Protein AF-A0A945EUI8-F1 (afdb_monomer_lite)

Radius of gyration: 35.16 Å; chains: 1; bounding box: 95×72×110 Å

Structure (mmCIF, N/CA/C/O backbone):
data_AF-A0A945EUI8-F1
#
_entry.id   AF-A0A945EUI8-F1
#
loop_
_atom_site.group_PDB
_atom_site.id
_atom_site.type_symbol
_atom_site.label_atom_id
_atom_site.label_alt_id
_atom_site.label_comp_id
_atom_site.label_asym_id
_atom_site.label_entity_id
_atom_site.label_seq_id
_atom_site.pdbx_PDB_ins_code
_atom_site.Cartn_x
_atom_site.Cartn_y
_atom_site.Cartn_z
_atom_site.occupancy
_atom_site.B_iso_or_equiv
_atom_site.auth_seq_id
_atom_site.auth_comp_id
_atom_site.auth_asym_id
_atom_site.auth_atom_id
_atom_site.pdbx_PDB_model_num
ATOM 1 N N . MET A 1 1 ? -22.219 0.326 76.943 1.00 34.00 1 MET A N 1
ATOM 2 C CA . MET A 1 1 ? -20.924 -0.047 76.319 1.00 34.00 1 MET A CA 1
ATOM 3 C C . MET A 1 1 ? -21.036 -0.666 74.913 1.00 34.00 1 MET A C 1
ATOM 5 O O . MET A 1 1 ? -19.997 -0.914 74.323 1.00 34.00 1 MET A O 1
ATOM 9 N N . ARG A 1 2 ? -22.231 -0.868 74.324 1.00 30.83 2 ARG A N 1
ATOM 10 C CA . ARG A 1 2 ? -22.390 -1.522 73.002 1.00 30.83 2 ARG A CA 1
ATOM 11 C C . ARG A 1 2 ? -22.345 -0.590 71.774 1.00 30.83 2 ARG A C 1
ATOM 13 O O . ARG A 1 2 ? -22.070 -1.059 70.684 1.00 30.83 2 ARG A O 1
ATOM 20 N N . THR A 1 3 ? -22.516 0.722 71.931 1.00 33.75 3 THR A N 1
ATOM 21 C CA . THR A 1 3 ? -22.527 1.698 70.815 1.00 33.75 3 THR A CA 1
ATOM 22 C C . THR A 1 3 ? -21.167 2.316 70.475 1.00 33.75 3 THR A C 1
ATOM 24 O O . THR A 1 3 ? -21.052 3.020 69.479 1.00 33.75 3 THR A O 1
ATOM 27 N N . LYS A 1 4 ? -20.113 2.053 71.262 1.00 30.91 4 LYS A N 1
ATOM 28 C CA . LYS A 1 4 ? -18.769 2.615 71.017 1.00 30.91 4 LYS A CA 1
ATOM 29 C C . LYS A 1 4 ? -17.840 1.702 70.206 1.00 30.91 4 LYS A C 1
ATOM 31 O O . LYS A 1 4 ? -16.826 2.180 69.717 1.00 30.91 4 LYS A O 1
ATOM 36 N N . PHE A 1 5 ? -18.188 0.425 70.023 1.00 32.78 5 PHE A N 1
ATOM 37 C CA . PHE A 1 5 ? -17.337 -0.537 69.308 1.00 32.78 5 PHE A CA 1
ATOM 38 C C . PHE A 1 5 ? -17.591 -0.561 67.789 1.00 32.78 5 PHE A C 1
ATOM 40 O O . PHE A 1 5 ? -16.654 -0.734 67.018 1.00 32.78 5 PHE A O 1
ATOM 47 N N . SER A 1 6 ? -18.820 -0.284 67.336 1.00 33.16 6 SER A N 1
ATOM 48 C CA . SER A 1 6 ? -19.163 -0.268 65.901 1.00 33.16 6 SER A CA 1
ATOM 49 C C . SER A 1 6 ? -18.613 0.945 65.140 1.00 33.16 6 SER A C 1
ATOM 51 O O . SER A 1 6 ? -18.397 0.861 63.937 1.00 33.16 6 SER A O 1
ATOM 53 N N . ILE A 1 7 ? -18.326 2.053 65.831 1.00 34.97 7 ILE A N 1
ATOM 54 C CA . ILE A 1 7 ? -17.684 3.242 65.235 1.00 34.97 7 ILE A CA 1
ATOM 55 C C . ILE A 1 7 ? -16.155 3.070 65.169 1.00 34.97 7 ILE A C 1
ATOM 57 O O . ILE A 1 7 ? -15.494 3.669 64.326 1.00 34.97 7 ILE A O 1
ATOM 61 N N . PHE A 1 8 ? -15.584 2.194 66.002 1.00 32.06 8 PHE A N 1
ATOM 62 C CA . PHE A 1 8 ? -14.138 1.969 66.055 1.00 32.06 8 PHE A CA 1
ATOM 63 C C . PHE A 1 8 ? -13.598 1.160 64.864 1.00 32.06 8 PHE A C 1
ATOM 65 O O . PHE A 1 8 ? -12.439 1.330 64.503 1.00 32.06 8 PHE A O 1
ATOM 72 N N . ILE A 1 9 ? -14.426 0.334 64.211 1.00 38.59 9 ILE A N 1
ATOM 73 C CA . ILE A 1 9 ? -13.999 -0.477 63.054 1.00 38.59 9 ILE A CA 1
ATOM 74 C C . ILE A 1 9 ? -13.996 0.349 61.753 1.00 38.59 9 ILE A C 1
ATOM 76 O O . ILE A 1 9 ? -13.126 0.146 60.913 1.00 38.59 9 ILE A O 1
ATOM 80 N N . PHE A 1 10 ? -14.872 1.351 61.612 1.00 36.06 10 PHE A N 1
ATOM 81 C CA . PHE A 1 10 ? -14.856 2.261 60.453 1.00 36.06 10 PHE A CA 1
ATOM 82 C C . PHE A 1 10 ? -13.682 3.257 60.464 1.00 36.06 10 PHE A C 1
ATOM 84 O O . PHE A 1 10 ? -13.274 3.724 59.407 1.00 36.06 10 PHE A O 1
ATOM 91 N N . LEU A 1 11 ? -13.119 3.561 61.639 1.00 35.41 11 LEU A N 1
ATOM 92 C CA . LEU A 1 11 ? -11.982 4.480 61.803 1.00 35.41 11 LEU A CA 1
ATOM 93 C C . LEU A 1 11 ? -10.605 3.803 61.668 1.00 35.41 11 LEU A C 1
ATOM 95 O O . LEU A 1 11 ? -9.604 4.504 61.551 1.00 35.41 11 LEU A O 1
ATOM 99 N N . PHE A 1 12 ? -10.547 2.466 61.676 1.00 34.84 12 PHE A N 1
ATOM 100 C CA . PHE A 1 12 ? -9.298 1.691 61.689 1.00 34.84 12 PHE A CA 1
ATOM 101 C C . PHE A 1 12 ? -9.149 0.684 60.542 1.00 34.84 12 PHE A C 1
ATOM 103 O O . PHE A 1 12 ? -8.201 -0.099 60.562 1.00 34.84 12 PHE A O 1
ATOM 110 N N . VAL A 1 13 ? -10.000 0.719 59.508 1.00 38.94 13 VAL A N 1
ATOM 111 C CA . VAL A 1 13 ? -9.549 0.220 58.200 1.00 38.94 13 VAL A CA 1
ATOM 112 C C . VAL A 1 13 ? -8.596 1.291 57.669 1.00 38.94 13 VAL A C 1
ATOM 114 O O . VAL A 1 13 ? -9.046 2.407 57.404 1.00 38.94 13 VAL A O 1
ATOM 117 N N . PRO A 1 14 ? -7.283 1.023 57.568 1.00 36.25 14 PRO A N 1
ATOM 118 C CA . PRO A 1 14 ? -6.346 2.004 57.058 1.00 36.25 14 PRO A CA 1
ATOM 119 C C . PRO A 1 14 ? -6.840 2.463 55.687 1.00 36.25 14 PRO A C 1
ATOM 121 O O . PRO A 1 14 ? -6.997 1.635 54.788 1.00 36.25 14 PRO A O 1
ATOM 124 N N . LEU A 1 15 ? -7.004 3.774 55.484 1.00 37.72 15 LEU A N 1
ATOM 125 C CA . LEU A 1 15 ? -7.134 4.355 54.139 1.00 37.72 15 LEU A CA 1
ATOM 126 C C . LEU A 1 15 ? -6.025 3.842 53.193 1.00 37.72 15 LEU A C 1
ATOM 128 O O . LEU A 1 15 ? -6.202 3.806 51.983 1.00 37.72 15 LEU A O 1
ATOM 132 N N . GLN A 1 16 ? -4.902 3.372 53.743 1.00 38.34 16 GLN A N 1
ATOM 133 C CA . GLN A 1 16 ? -3.806 2.739 53.013 1.00 38.34 16 GLN A CA 1
ATOM 134 C C . GLN A 1 16 ? -4.175 1.412 52.312 1.00 38.34 16 GLN A C 1
ATOM 136 O O . GLN A 1 16 ? -3.526 1.086 51.326 1.00 38.34 16 GLN A O 1
ATOM 141 N N . LEU A 1 17 ? -5.214 0.674 52.736 1.00 36.53 17 LEU A N 1
ATOM 142 C CA . LEU A 1 17 ? -5.709 -0.519 52.013 1.00 36.53 17 LEU A CA 1
ATOM 143 C C . LEU A 1 17 ? -6.553 -0.156 50.776 1.00 36.53 17 LEU A C 1
ATOM 145 O O . LEU A 1 17 ? -6.625 -0.936 49.824 1.00 36.53 17 LEU A O 1
ATOM 149 N N . PHE A 1 18 ? -7.149 1.039 50.770 1.00 41.16 18 PHE A N 1
ATOM 150 C CA . PHE A 1 18 ? -7.878 1.595 49.625 1.00 41.16 18 PHE A CA 1
ATOM 151 C C . PHE A 1 18 ? -6.970 2.385 48.670 1.00 41.16 18 PHE A C 1
ATOM 153 O O . PHE A 1 18 ? -7.332 2.578 47.520 1.00 41.16 18 PHE A O 1
ATOM 160 N N . CYS A 1 19 ? -5.776 2.789 49.121 1.00 32.47 19 CYS A N 1
ATOM 161 C CA . CYS A 1 19 ? -4.778 3.510 48.323 1.00 32.47 19 CYS A CA 1
ATOM 162 C C . CYS A 1 19 ? -3.601 2.638 47.852 1.00 32.47 19 CYS A C 1
ATOM 164 O O . CYS A 1 19 ? -2.571 3.180 47.450 1.00 32.47 19 CYS A O 1
ATOM 166 N N . GLN A 1 20 ? -3.704 1.307 47.909 1.00 31.89 20 GLN A N 1
ATOM 167 C CA . GLN A 1 20 ? -2.757 0.473 47.170 1.00 31.89 20 GLN A CA 1
ATOM 168 C C . GLN A 1 20 ? -3.189 0.435 45.702 1.00 31.89 20 GLN A C 1
ATOM 170 O O . GLN A 1 20 ? -4.294 -0.055 45.436 1.00 31.89 20 GLN A O 1
ATOM 175 N N . PRO A 1 21 ? -2.358 0.932 44.759 1.00 32.62 21 PRO A N 1
ATOM 176 C CA . PRO A 1 21 ? -2.637 0.759 43.342 1.00 32.62 21 PRO A CA 1
ATOM 177 C C . PRO A 1 21 ? -2.831 -0.740 43.080 1.00 32.62 21 PRO A C 1
ATOM 179 O O . PRO A 1 21 ? -2.124 -1.552 43.688 1.00 32.62 21 PRO A O 1
ATOM 182 N N . PRO A 1 22 ? -3.815 -1.127 42.255 1.00 40.50 22 PRO A N 1
ATOM 183 C CA . PRO A 1 22 ? -4.099 -2.529 41.999 1.00 40.50 22 PRO A CA 1
ATOM 184 C C . PRO A 1 22 ? -2.811 -3.252 41.589 1.00 40.50 22 PRO A C 1
ATOM 186 O O . PRO A 1 22 ? -2.112 -2.846 40.660 1.00 40.50 22 PRO A O 1
ATOM 189 N N . ASN A 1 23 ? -2.478 -4.316 42.325 1.00 32.31 23 ASN A N 1
ATOM 190 C CA . ASN A 1 23 ? -1.461 -5.273 41.916 1.00 32.31 23 ASN A CA 1
ATOM 191 C C . ASN A 1 23 ? -1.932 -5.896 40.597 1.00 32.31 23 ASN A C 1
ATOM 193 O O . ASN A 1 23 ? -2.807 -6.758 40.595 1.00 32.31 23 ASN A O 1
ATOM 197 N N . GLY A 1 24 ? -1.363 -5.424 39.490 1.00 38.44 24 GLY A N 1
ATOM 198 C CA . GLY A 1 24 ? -1.726 -5.822 38.135 1.00 38.44 24 GLY A CA 1
ATOM 199 C C . GLY A 1 24 ? -2.387 -4.671 37.387 1.00 38.44 24 GLY A C 1
ATOM 200 O O . GLY A 1 24 ? -3.557 -4.370 37.588 1.00 38.44 24 GLY A O 1
ATOM 201 N N . SER A 1 25 ? -1.611 -4.045 36.509 1.00 46.47 25 SER A N 1
ATOM 202 C CA . SER A 1 25 ? -1.974 -2.990 35.564 1.00 46.47 25 SER A CA 1
ATOM 203 C C . SER A 1 25 ? -3.036 -3.445 34.548 1.00 46.47 25 SER A C 1
ATOM 205 O O . SER A 1 25 ? -2.739 -3.603 33.363 1.00 46.47 25 SER A O 1
ATOM 207 N N . GLN A 1 26 ? -4.261 -3.720 34.989 1.00 63.00 26 GLN A N 1
ATOM 208 C CA . GLN A 1 26 ? -5.375 -3.926 34.073 1.00 63.00 26 GLN A CA 1
ATOM 209 C C . GLN A 1 26 ? -5.973 -2.566 33.727 1.00 63.00 26 GLN A C 1
ATOM 211 O O . GLN A 1 26 ? -6.478 -1.846 34.585 1.00 63.00 26 GLN A O 1
ATOM 216 N N . ASP A 1 27 ? -5.850 -2.205 32.455 1.00 75.62 27 ASP A N 1
ATOM 217 C CA . ASP A 1 27 ? -6.495 -1.040 31.868 1.00 75.62 27 ASP A CA 1
ATOM 218 C C . ASP A 1 27 ? -8.009 -1.070 32.182 1.00 75.62 27 ASP A C 1
ATOM 220 O O . ASP A 1 27 ? -8.662 -2.075 31.876 1.00 75.62 27 ASP A O 1
ATOM 224 N N . PRO A 1 28 ? -8.604 -0.009 32.770 1.00 78.62 28 PRO A N 1
ATOM 225 C CA . PRO A 1 28 ? -10.034 0.030 33.093 1.00 78.62 28 PRO A CA 1
ATOM 226 C C . PRO A 1 28 ? -10.941 -0.077 31.857 1.00 78.62 28 PRO A C 1
ATOM 228 O O . PRO A 1 28 ? -12.137 -0.340 31.986 1.00 78.62 28 PRO A O 1
ATOM 231 N N . LEU A 1 29 ? -10.387 0.102 30.655 1.00 83.69 29 LEU A N 1
ATOM 232 C CA . LEU A 1 29 ? -11.069 -0.105 29.380 1.00 83.69 29 LEU A CA 1
ATOM 233 C C . LEU A 1 29 ? -10.801 -1.489 28.762 1.00 83.69 29 LEU A C 1
ATOM 235 O O . LEU A 1 29 ? -11.290 -1.768 27.669 1.00 83.69 29 LEU A O 1
ATOM 239 N N . GLY A 1 30 ? -10.095 -2.396 29.444 1.00 79.19 30 GLY A N 1
ATOM 240 C CA . GLY A 1 30 ? -9.810 -3.749 28.946 1.00 79.19 30 GLY A CA 1
ATOM 241 C C . GLY A 1 30 ? -11.063 -4.587 28.646 1.00 79.19 30 GLY A C 1
ATOM 242 O O . GLY A 1 30 ? -11.037 -5.456 27.778 1.00 79.19 30 GLY A O 1
ATOM 243 N N . GLY A 1 31 ? -12.187 -4.305 29.313 1.00 80.19 31 GLY A N 1
ATOM 244 C CA . GLY A 1 31 ? -13.483 -4.954 29.067 1.00 80.19 31 GLY A CA 1
ATOM 245 C C . GLY A 1 31 ? -14.360 -4.283 28.000 1.00 80.19 31 GLY A C 1
ATOM 246 O O . GLY A 1 31 ? -15.502 -4.701 27.808 1.00 80.19 31 GLY A O 1
ATOM 247 N N . MET A 1 32 ? -13.880 -3.224 27.344 1.00 85.25 32 MET A N 1
ATOM 248 C CA . MET A 1 32 ? -14.672 -2.437 26.397 1.00 85.25 32 MET A CA 1
ATOM 249 C C . MET A 1 32 ? -15.009 -3.252 25.153 1.00 85.25 32 MET A C 1
ATOM 251 O O . MET A 1 32 ? -14.108 -3.763 24.513 1.00 85.25 32 MET A O 1
ATOM 255 N N . ILE A 1 33 ? -16.284 -3.329 24.758 1.00 85.62 33 ILE A N 1
ATOM 256 C CA . ILE A 1 33 ? -16.702 -4.033 23.535 1.00 85.62 33 ILE A CA 1
ATOM 257 C C . ILE A 1 33 ? -16.685 -3.053 22.355 1.00 85.62 33 ILE A C 1
ATOM 259 O O . ILE A 1 33 ? -17.655 -2.323 22.124 1.00 85.62 33 ILE A O 1
ATOM 263 N N . TYR A 1 34 ? -15.604 -3.054 21.572 1.00 85.88 34 TYR A N 1
ATOM 264 C CA . TYR A 1 34 ? -15.414 -2.090 20.475 1.00 85.88 34 TYR A CA 1
ATOM 265 C C . TYR A 1 34 ? -16.479 -2.143 19.381 1.00 85.88 34 TYR A C 1
ATOM 267 O O . TYR A 1 34 ? -16.817 -1.108 18.809 1.00 85.88 34 TYR A O 1
ATOM 275 N N . ARG A 1 35 ? -17.090 -3.309 19.150 1.00 84.75 35 ARG A N 1
ATOM 276 C CA . ARG A 1 35 ? -18.201 -3.446 18.198 1.00 84.75 35 ARG A CA 1
ATOM 277 C C . ARG A 1 35 ? -19.368 -2.503 18.509 1.00 84.75 35 ARG A C 1
ATOM 279 O O . ARG A 1 35 ? -19.989 -1.973 17.592 1.00 84.75 35 ARG A O 1
ATOM 286 N N . ASN A 1 36 ? -19.648 -2.270 19.793 1.00 85.12 36 ASN A N 1
ATOM 287 C CA . ASN A 1 36 ? -20.700 -1.350 20.232 1.00 85.12 36 ASN A CA 1
ATOM 288 C C . ASN A 1 36 ? -20.233 0.108 20.151 1.00 85.12 36 ASN A C 1
ATOM 290 O O . ASN A 1 36 ? -20.987 0.975 19.704 1.00 85.12 36 ASN A O 1
ATOM 294 N N . ALA A 1 37 ? -18.981 0.361 20.544 1.00 84.88 37 ALA A N 1
ATOM 295 C CA . ALA A 1 37 ? -18.369 1.688 20.528 1.00 84.88 37 ALA A CA 1
ATOM 296 C C . ALA A 1 37 ? -18.286 2.286 19.120 1.00 84.88 37 ALA A C 1
ATOM 298 O O . ALA A 1 37 ? -18.510 3.480 18.937 1.00 84.88 37 ALA A O 1
ATOM 299 N N . PHE A 1 38 ? -18.037 1.445 18.115 1.00 88.25 38 PHE A N 1
ATOM 300 C CA . PHE A 1 38 ? -17.939 1.851 16.716 1.00 88.25 38 PHE A CA 1
ATOM 301 C C . PHE A 1 38 ? -19.199 1.535 15.898 1.00 88.25 38 PHE A C 1
ATOM 303 O O . PHE A 1 38 ? -19.157 1.542 14.664 1.00 88.25 38 PHE A O 1
ATOM 310 N N . GLN A 1 39 ? -20.331 1.233 16.539 1.00 84.69 39 GLN A N 1
ATOM 311 C CA . GLN A 1 39 ? -21.588 1.015 15.829 1.00 84.69 39 GLN A CA 1
ATOM 312 C C . GLN A 1 39 ? -22.145 2.350 15.314 1.00 84.69 39 GLN A C 1
ATOM 314 O O . GLN A 1 39 ? -22.579 3.192 16.093 1.00 84.69 39 GLN A O 1
ATOM 319 N N . GLN A 1 40 ? -22.166 2.525 13.990 1.00 81.56 40 GLN A N 1
ATOM 320 C CA . GLN A 1 40 ? -22.527 3.797 13.340 1.00 81.56 40 GLN A CA 1
ATOM 321 C C . GLN A 1 40 ? -23.742 3.696 12.412 1.00 81.56 40 GLN A C 1
ATOM 323 O O . GLN A 1 40 ? -24.025 4.622 11.662 1.00 81.56 40 GLN A O 1
ATOM 328 N N . LYS A 1 41 ? -24.487 2.584 12.454 1.00 81.81 41 LYS A N 1
ATOM 329 C CA . LYS A 1 41 ? -25.608 2.329 11.534 1.00 81.81 41 LYS A CA 1
ATOM 330 C C . LYS A 1 41 ? -26.649 3.457 11.533 1.00 81.81 41 LYS A C 1
ATOM 332 O O . LYS A 1 41 ? -27.086 3.871 10.462 1.00 81.81 41 LYS A O 1
ATOM 337 N N . ASP A 1 42 ? -27.015 3.952 12.712 1.00 81.88 42 ASP A N 1
ATOM 338 C CA . ASP A 1 42 ? -28.014 5.017 12.848 1.00 81.88 42 ASP A CA 1
ATOM 339 C C . ASP A 1 42 ? -27.447 6.375 12.400 1.00 81.88 42 ASP A C 1
ATOM 341 O O . ASP A 1 42 ? -28.123 7.124 11.698 1.00 81.88 42 ASP A O 1
ATOM 345 N N . LEU A 1 43 ? -26.164 6.633 12.682 1.00 81.88 43 LEU A N 1
ATOM 346 C CA . LEU A 1 43 ? -25.455 7.835 12.227 1.00 81.88 43 LEU A CA 1
ATOM 347 C C . LEU A 1 43 ? -25.334 7.881 10.696 1.00 81.88 43 LEU A C 1
ATOM 349 O O . LEU A 1 43 ? -25.510 8.935 10.094 1.00 81.88 43 LEU A O 1
ATOM 353 N N . TYR A 1 44 ? -25.098 6.744 10.033 1.00 81.56 44 TYR A N 1
ATOM 354 C CA . TYR A 1 44 ? -25.035 6.687 8.567 1.00 81.56 44 TYR A CA 1
ATOM 355 C C . TYR A 1 44 ? -26.368 7.042 7.900 1.00 81.56 44 TYR A C 1
ATOM 357 O O . TYR A 1 44 ? -26.380 7.601 6.804 1.00 81.56 44 TYR A O 1
ATOM 365 N N . LEU A 1 45 ? -27.490 6.725 8.552 1.00 79.88 45 LEU A N 1
ATOM 366 C CA . LEU A 1 45 ? -28.824 7.092 8.077 1.00 79.88 45 LEU A CA 1
ATOM 367 C C . LEU A 1 45 ? -29.134 8.576 8.298 1.00 79.88 45 LEU A C 1
ATOM 369 O O . LEU A 1 45 ? -29.825 9.180 7.476 1.00 79.88 45 LEU A O 1
ATOM 373 N N . GLU A 1 46 ? -28.648 9.148 9.397 1.00 82.56 46 GLU A N 1
ATOM 374 C CA . GLU A 1 46 ? -28.855 10.552 9.763 1.00 82.56 46 GLU A CA 1
ATOM 375 C C . GLU A 1 46 ? -28.018 11.518 8.906 1.00 82.56 46 GLU A C 1
ATOM 377 O O . GLU A 1 46 ? -28.527 12.555 8.473 1.00 82.56 46 GLU A O 1
ATOM 382 N N . PHE A 1 47 ? -26.770 11.144 8.604 1.00 82.50 47 PHE A N 1
ATOM 383 C CA . PHE A 1 47 ? -25.787 11.950 7.866 1.00 82.50 47 PHE A CA 1
ATOM 384 C C . PHE A 1 47 ? -25.541 11.437 6.433 1.00 82.50 47 PHE A C 1
ATOM 386 O O . PHE A 1 47 ? -24.451 11.581 5.873 1.00 82.50 47 PHE A O 1
ATOM 393 N N . GLU A 1 48 ? -26.551 10.808 5.818 1.00 79.31 48 GLU A N 1
ATOM 394 C CA . GLU A 1 48 ? -26.448 10.205 4.479 1.00 79.31 48 GLU A CA 1
ATOM 395 C C . GLU A 1 48 ? -26.056 11.221 3.388 1.00 79.31 48 GLU A C 1
ATOM 397 O O . GLU A 1 48 ? -25.423 10.864 2.394 1.00 79.31 48 GLU A O 1
ATOM 402 N N . ASP A 1 49 ? -26.452 12.483 3.555 1.00 76.56 49 ASP A N 1
ATOM 403 C CA . ASP A 1 49 ? -26.109 13.605 2.682 1.00 76.56 49 ASP A CA 1
ATOM 404 C C . ASP A 1 49 ? -24.608 13.910 2.708 1.00 76.56 49 ASP A C 1
ATOM 406 O O . ASP A 1 49 ? -23.992 13.993 1.646 1.00 76.56 49 ASP A O 1
ATOM 410 N N . VAL A 1 50 ? -24.010 13.969 3.900 1.00 77.00 50 VAL A N 1
ATOM 411 C CA . VAL A 1 50 ? -22.566 14.185 4.090 1.00 77.00 50 VAL A CA 1
ATOM 412 C C . VAL A 1 50 ? -21.764 13.014 3.520 1.00 77.00 50 VAL A C 1
ATOM 414 O O . VAL A 1 50 ? -20.808 13.211 2.776 1.00 77.00 50 VAL A O 1
ATOM 417 N N . LEU A 1 51 ? -22.175 11.775 3.804 1.00 75.19 51 LEU A N 1
ATOM 418 C CA . LEU A 1 51 ? -21.470 10.580 3.321 1.00 75.19 51 LEU A CA 1
ATOM 419 C C . LEU A 1 51 ? -21.553 10.406 1.799 1.00 75.19 51 LEU A C 1
ATOM 421 O O . LEU A 1 51 ? -20.649 9.820 1.197 1.00 75.19 51 LEU A O 1
ATOM 425 N N . ARG A 1 52 ? -22.638 10.896 1.180 1.00 72.44 52 ARG A N 1
ATOM 426 C CA . ARG A 1 52 ? -22.811 10.919 -0.278 1.00 72.44 52 ARG A CA 1
ATOM 427 C C . ARG A 1 52 ? -21.851 11.905 -0.937 1.00 72.44 52 ARG A C 1
ATOM 429 O O . ARG A 1 52 ? -21.280 11.553 -1.961 1.00 72.44 52 ARG A O 1
ATOM 436 N N . ASP A 1 53 ? -21.698 13.090 -0.355 1.00 68.62 53 ASP A N 1
ATOM 437 C CA . ASP A 1 53 ? -20.782 14.131 -0.837 1.00 68.62 53 ASP A CA 1
ATOM 438 C C . ASP A 1 53 ? -19.313 13.706 -0.689 1.00 68.62 53 ASP A C 1
ATOM 440 O O . ASP A 1 53 ? -18.497 13.933 -1.573 1.00 68.62 53 ASP A O 1
ATOM 444 N N . LEU A 1 54 ? -18.994 12.969 0.379 1.00 64.44 54 LEU A N 1
ATOM 445 C CA . LEU A 1 54 ? -17.668 12.384 0.605 1.00 64.44 54 LEU A CA 1
ATOM 446 C C . LEU A 1 54 ? -17.372 11.134 -0.249 1.00 64.44 54 LEU A C 1
ATOM 448 O O . LEU A 1 54 ? -16.370 10.466 -0.004 1.00 64.44 54 LEU A O 1
ATOM 452 N N . GLU A 1 55 ? -18.257 10.760 -1.185 1.00 61.75 55 GLU A N 1
ATOM 453 C CA . GLU A 1 55 ? -18.147 9.576 -2.067 1.00 61.75 55 GLU A CA 1
ATOM 454 C C . GLU A 1 55 ? -17.904 8.236 -1.326 1.00 61.75 55 GLU A C 1
ATOM 456 O O . GLU A 1 55 ? -17.588 7.205 -1.917 1.00 61.75 55 GLU A O 1
ATOM 461 N N . SER A 1 56 ? -18.135 8.215 -0.011 1.00 58.62 56 SER A N 1
ATOM 462 C CA . SER A 1 56 ? -17.795 7.112 0.901 1.00 58.62 56 SER A CA 1
ATOM 463 C C . SER A 1 56 ? -18.804 5.954 0.909 1.00 58.62 56 SER A C 1
ATOM 465 O O . SER A 1 56 ? -18.573 4.919 1.535 1.00 58.62 56 SER A O 1
ATOM 467 N N . LYS A 1 57 ? -19.928 6.090 0.188 1.00 52.34 57 LYS A N 1
ATOM 468 C CA . LYS A 1 57 ? -21.042 5.121 0.198 1.00 52.34 57 LYS A CA 1
ATOM 469 C C . LYS A 1 57 ? -20.639 3.694 -0.176 1.00 52.34 57 LYS A C 1
ATOM 471 O O . LYS A 1 57 ? -21.256 2.752 0.314 1.00 52.34 57 LYS A O 1
ATOM 476 N N . GLY A 1 58 ? -19.638 3.535 -1.043 1.00 50.06 58 GLY A N 1
ATOM 477 C CA . GLY A 1 58 ? -19.139 2.221 -1.459 1.00 50.06 58 GLY A CA 1
ATOM 478 C C . GLY A 1 58 ? -18.464 1.425 -0.338 1.00 50.06 58 GLY A C 1
ATOM 479 O O . GLY A 1 58 ? -18.464 0.200 -0.390 1.00 50.06 58 GLY A O 1
ATOM 480 N N . ASN A 1 59 ? -17.950 2.109 0.690 1.00 54.97 59 ASN A N 1
ATOM 481 C CA . ASN A 1 59 ? -17.226 1.491 1.804 1.00 54.97 59 ASN A CA 1
ATOM 482 C C . ASN A 1 59 ? -18.111 1.274 3.038 1.00 54.97 59 ASN A C 1
ATOM 484 O O . ASN A 1 59 ? -17.709 0.587 3.973 1.00 54.97 59 ASN A O 1
ATOM 488 N N . THR A 1 60 ? -19.327 1.825 3.045 1.00 54.22 60 THR A N 1
ATOM 489 C CA . THR A 1 60 ? -20.321 1.576 4.094 1.00 54.22 60 THR A CA 1
ATOM 490 C C . THR A 1 60 ? -21.122 0.309 3.790 1.00 54.22 60 THR A C 1
ATOM 492 O O . THR A 1 60 ? -21.429 0.057 2.622 1.00 54.22 60 THR A O 1
ATOM 495 N N . PRO A 1 61 ? -21.517 -0.484 4.805 1.00 50.16 61 PRO A N 1
ATOM 496 C CA . PRO A 1 61 ? -22.361 -1.649 4.583 1.00 50.16 61 PRO A CA 1
ATOM 497 C C . PRO A 1 61 ? -23.625 -1.201 3.863 1.00 50.16 61 PRO A C 1
ATOM 499 O O . PRO A 1 61 ? -24.228 -0.194 4.244 1.00 50.16 61 PRO A O 1
ATOM 502 N N . SER A 1 62 ? -24.020 -1.942 2.824 1.00 43.50 62 SER A N 1
ATOM 503 C CA . SER A 1 62 ? -25.270 -1.668 2.127 1.00 43.50 62 SER A CA 1
ATOM 504 C C . SER A 1 62 ? -26.389 -1.668 3.164 1.00 43.50 62 SER A C 1
ATOM 506 O O . SER A 1 62 ? -26.771 -2.703 3.713 1.00 43.50 62 SER A O 1
ATOM 508 N N . VAL A 1 63 ? -26.887 -0.479 3.508 1.00 39.03 63 VAL A N 1
ATOM 509 C CA . VAL A 1 63 ? -28.096 -0.361 4.308 1.00 39.03 63 VAL A CA 1
ATOM 510 C C . VAL A 1 63 ? -29.199 -0.782 3.355 1.00 39.03 63 VAL A C 1
ATOM 512 O O . VAL A 1 63 ? -29.780 0.036 2.641 1.00 39.03 63 VAL A O 1
ATOM 515 N N . ALA A 1 64 ? -29.391 -2.101 3.256 1.00 30.66 64 ALA A N 1
ATOM 516 C CA . ALA A 1 64 ? -30.487 -2.720 2.546 1.00 30.66 64 ALA A CA 1
ATOM 517 C C . ALA A 1 64 ? -31.728 -1.903 2.866 1.00 30.66 64 ALA A C 1
ATOM 519 O O . ALA A 1 64 ? -31.962 -1.589 4.034 1.00 30.66 64 ALA A O 1
ATOM 520 N N . ARG A 1 65 ? -32.445 -1.507 1.808 1.00 33.28 65 ARG A N 1
ATOM 521 C CA . ARG A 1 65 ? -33.683 -0.728 1.826 1.00 33.28 65 ARG A CA 1
ATOM 522 C C . ARG A 1 65 ? -34.616 -1.239 2.929 1.00 33.28 65 ARG A C 1
ATOM 524 O O . ARG A 1 65 ? -35.521 -2.023 2.666 1.00 33.28 65 ARG A O 1
ATOM 531 N N . VAL A 1 66 ? -34.439 -0.767 4.159 1.00 29.73 66 VAL A N 1
ATOM 532 C CA . VAL A 1 66 ? -35.491 -0.790 5.161 1.00 29.73 66 VAL A CA 1
ATOM 533 C C . VAL A 1 66 ? -36.440 0.255 4.635 1.00 29.73 66 VAL A C 1
ATOM 535 O O . VAL A 1 66 ? -36.144 1.449 4.661 1.00 29.73 66 VAL A O 1
ATOM 538 N N . ALA A 1 67 ? -37.499 -0.236 3.997 1.00 31.73 67 ALA A N 1
ATOM 539 C CA . ALA A 1 67 ? -38.556 0.554 3.418 1.00 31.73 67 ALA A CA 1
ATOM 540 C C . ALA A 1 67 ? -38.877 1.715 4.363 1.00 31.73 67 ALA A C 1
ATOM 542 O O . ALA A 1 67 ? -39.488 1.524 5.416 1.00 31.73 67 ALA A O 1
ATOM 543 N N . ARG A 1 68 ? -38.461 2.931 3.985 1.00 29.94 68 ARG A N 1
ATOM 544 C CA . ARG A 1 68 ? -39.066 4.136 4.533 1.00 29.94 68 ARG A CA 1
ATOM 545 C C . ARG A 1 68 ? -40.536 4.038 4.136 1.00 29.94 68 ARG A C 1
ATOM 547 O O . ARG A 1 68 ? -40.909 4.406 3.024 1.00 29.94 68 ARG A O 1
ATOM 554 N N . LYS A 1 69 ? -41.380 3.539 5.044 1.00 26.44 69 LYS A N 1
ATOM 555 C CA . LYS A 1 69 ? -42.753 4.023 5.134 1.00 26.44 69 LYS A CA 1
ATOM 556 C C . LYS A 1 69 ? -42.599 5.532 5.264 1.00 26.44 69 LYS A C 1
ATOM 558 O O . LYS A 1 69 ? -42.159 6.017 6.303 1.00 26.44 69 LYS A O 1
ATOM 563 N N . LYS A 1 70 ? -42.850 6.249 4.166 1.00 25.69 70 LYS A N 1
ATOM 564 C CA . LYS A 1 70 ? -43.027 7.699 4.193 1.00 25.69 70 LYS A CA 1
ATOM 565 C C . LYS A 1 70 ? -43.966 7.999 5.368 1.00 25.69 70 LYS A C 1
ATOM 567 O O . LYS A 1 70 ? -45.070 7.449 5.362 1.00 25.69 70 LYS A O 1
ATOM 572 N N . PRO A 1 71 ? -43.583 8.824 6.355 1.00 27.86 71 PRO A N 1
ATOM 573 C CA . PRO A 1 71 ? -44.604 9.467 7.162 1.00 27.86 71 PRO A CA 1
ATOM 574 C C . PRO A 1 71 ? -45.503 10.251 6.189 1.00 27.86 71 PRO A C 1
ATOM 576 O O . PRO A 1 71 ? -44.982 10.928 5.292 1.00 27.86 71 PRO A O 1
ATOM 579 N N . PRO A 1 72 ? -46.837 10.106 6.261 1.00 31.77 72 PRO A N 1
ATOM 580 C CA . PRO A 1 72 ? -47.707 10.971 5.494 1.00 31.77 72 PRO A CA 1
ATOM 581 C C . PRO A 1 72 ? -47.541 12.379 6.070 1.00 31.77 72 PRO A C 1
ATOM 583 O O . PRO A 1 72 ? -47.463 12.550 7.283 1.00 31.77 72 PRO A O 1
ATOM 586 N N . HIS A 1 73 ? -47.497 13.363 5.178 1.00 37.31 73 HIS A N 1
ATOM 587 C CA . HIS A 1 73 ? -47.343 14.793 5.456 1.00 37.31 73 HIS A CA 1
ATOM 588 C C . HIS A 1 73 ? -45.908 15.262 5.719 1.00 37.31 73 HIS A C 1
ATOM 590 O O . HIS A 1 73 ? -45.456 15.351 6.852 1.00 37.31 73 HIS A O 1
ATOM 596 N N . GLN A 1 74 ? -45.238 15.688 4.647 1.00 29.95 74 GLN A N 1
ATOM 597 C CA . GLN A 1 74 ? -44.603 17.008 4.596 1.00 29.95 74 GLN A CA 1
ATOM 598 C C . GLN A 1 74 ? -44.423 17.427 3.132 1.00 29.95 74 GLN A C 1
ATOM 600 O O . GLN A 1 74 ? -44.277 16.596 2.237 1.00 29.95 74 GLN A O 1
ATOM 605 N N . ALA A 1 75 ? -44.613 18.721 2.910 1.00 27.75 75 ALA A N 1
ATOM 606 C CA . ALA A 1 75 ? -45.096 19.320 1.680 1.00 27.75 75 ALA A CA 1
ATOM 607 C C . ALA A 1 75 ? -44.153 19.180 0.476 1.00 27.75 75 ALA A C 1
ATOM 609 O O . ALA A 1 75 ? -42.931 19.230 0.591 1.00 27.75 75 ALA A O 1
ATOM 610 N N . ILE A 1 76 ? -44.769 19.080 -0.702 1.00 26.88 76 ILE A N 1
ATOM 611 C CA . ILE A 1 76 ? -44.143 19.364 -1.991 1.00 26.88 76 ILE A CA 1
ATOM 612 C C . ILE A 1 76 ? -43.734 20.841 -1.962 1.00 26.88 76 ILE A C 1
ATOM 614 O O . ILE A 1 76 ? -44.587 21.718 -2.070 1.00 26.88 76 ILE A O 1
ATOM 618 N N . VAL A 1 77 ? -42.443 21.123 -1.798 1.00 27.48 77 VAL A N 1
ATOM 619 C CA . VAL A 1 77 ? -41.885 22.437 -2.130 1.00 27.48 77 VAL A CA 1
ATOM 620 C C . VAL A 1 77 ? -41.479 22.363 -3.593 1.00 27.48 77 VAL A C 1
ATOM 622 O O . VAL A 1 77 ? -40.506 21.699 -3.949 1.00 27.48 77 VAL A O 1
ATOM 625 N N . MET A 1 78 ? -42.282 22.990 -4.452 1.00 25.48 78 MET A N 1
ATOM 626 C CA . MET A 1 78 ? -41.899 23.231 -5.836 1.00 25.48 78 MET A CA 1
ATOM 627 C C . MET A 1 78 ? -40.721 24.206 -5.854 1.00 25.48 78 MET A C 1
ATOM 629 O O . MET A 1 78 ? -40.771 25.261 -5.225 1.00 25.48 78 MET A O 1
ATOM 633 N N . ALA A 1 79 ? -39.660 23.830 -6.564 1.00 27.75 79 ALA A N 1
ATOM 634 C CA . ALA A 1 79 ? -38.544 24.710 -6.861 1.00 27.75 79 ALA A CA 1
ATOM 635 C C . ALA A 1 79 ? -39.040 25.884 -7.724 1.00 27.75 79 ALA A C 1
ATOM 637 O O . ALA A 1 79 ? -39.442 25.689 -8.870 1.00 27.75 79 ALA A O 1
ATOM 638 N N . GLY A 1 80 ? -39.028 27.087 -7.153 1.00 26.02 80 GLY A N 1
ATOM 639 C CA . GLY A 1 80 ? -39.107 28.360 -7.869 1.00 26.02 80 GLY A CA 1
ATOM 640 C C . GLY A 1 80 ? -37.738 29.052 -7.856 1.00 26.02 80 GLY A C 1
ATOM 641 O O . GLY A 1 80 ? -36.924 28.751 -6.978 1.00 26.02 80 GLY A O 1
ATOM 642 N N . PRO A 1 81 ? -37.445 29.929 -8.832 1.00 32.53 81 PRO A N 1
ATOM 643 C CA . PRO A 1 81 ? -36.126 30.523 -8.998 1.00 32.53 81 PRO A CA 1
ATOM 644 C C . PRO A 1 81 ? -35.786 31.449 -7.826 1.00 32.53 81 PRO A C 1
ATOM 646 O O . PRO A 1 81 ? -36.647 32.117 -7.258 1.00 32.53 81 PRO A O 1
ATOM 649 N N . ALA A 1 82 ? -34.506 31.447 -7.467 1.00 39.34 82 ALA A N 1
ATOM 650 C CA . ALA A 1 82 ? -33.925 32.205 -6.374 1.00 39.34 82 ALA A CA 1
ATOM 651 C C . ALA A 1 82 ? -34.170 33.712 -6.525 1.00 39.34 82 ALA A C 1
ATOM 653 O O . ALA A 1 82 ? -33.634 34.297 -7.450 1.00 39.34 82 ALA A O 1
ATOM 654 N N . HIS A 1 83 ? -34.931 34.308 -5.605 1.00 33.06 83 HIS A N 1
ATOM 655 C CA . HIS A 1 83 ? -34.778 35.676 -5.089 1.00 33.06 83 HIS A CA 1
ATOM 656 C C . HIS A 1 83 ? -35.730 35.817 -3.892 1.00 33.06 83 HIS A C 1
ATOM 658 O O . HIS A 1 83 ? -36.940 35.824 -4.079 1.00 33.06 83 HIS A O 1
ATOM 664 N N . ASN A 1 84 ? -35.200 35.904 -2.669 1.00 37.56 84 ASN A N 1
ATOM 665 C CA . ASN A 1 84 ? -35.994 36.180 -1.468 1.00 37.56 84 ASN A CA 1
ATOM 666 C C . ASN A 1 84 ? -35.367 37.354 -0.706 1.00 37.56 84 ASN A C 1
ATOM 668 O O . ASN A 1 84 ? -34.608 37.149 0.236 1.00 37.56 84 ASN A O 1
ATOM 672 N N . GLU A 1 85 ? -35.706 38.575 -1.112 1.00 32.66 85 GLU A N 1
ATOM 673 C CA . GLU A 1 85 ? -35.666 39.740 -0.227 1.00 32.66 85 GLU A CA 1
ATOM 674 C C . GLU A 1 85 ? -36.995 39.779 0.542 1.00 32.66 85 GLU A C 1
ATOM 676 O O . GLU A 1 85 ? -38.069 39.822 -0.058 1.00 32.66 85 GLU A O 1
ATOM 681 N N . PHE A 1 86 ? -36.941 39.725 1.874 1.00 37.06 86 PHE A N 1
ATOM 682 C CA . PHE A 1 86 ? -38.101 39.966 2.733 1.00 37.06 86 PHE A CA 1
ATOM 683 C C . PHE A 1 86 ? -37.976 41.370 3.325 1.00 37.06 86 PHE A C 1
ATOM 685 O O . PHE A 1 86 ? -37.188 41.598 4.242 1.00 37.06 86 PHE A O 1
ATOM 692 N N . CYS A 1 87 ? -38.765 42.316 2.815 1.00 30.78 87 CYS A N 1
ATOM 693 C CA . CYS A 1 87 ? -38.876 43.651 3.395 1.00 30.78 87 CYS A CA 1
ATOM 694 C C . CYS A 1 87 ? -40.073 43.709 4.352 1.00 30.78 87 CYS A C 1
ATOM 696 O O . CYS A 1 87 ? -41.219 43.527 3.941 1.00 30.78 87 CYS A O 1
ATOM 698 N N . LEU A 1 88 ? -39.817 44.030 5.619 1.00 36.03 88 LEU A N 1
ATOM 699 C CA . LEU A 1 88 ? -40.838 44.431 6.588 1.00 36.03 88 LEU A CA 1
ATOM 700 C C . LEU A 1 88 ? -40.457 45.821 7.111 1.00 36.03 88 LEU A C 1
ATOM 702 O O . LEU A 1 88 ? -39.385 46.006 7.678 1.00 36.03 88 LEU A O 1
ATOM 706 N N . ASN A 1 89 ? -41.326 46.809 6.876 1.00 36.22 89 ASN A N 1
ATOM 707 C CA . ASN A 1 89 ? -41.187 48.196 7.342 1.00 36.22 89 ASN A CA 1
ATOM 708 C C . ASN A 1 89 ? -39.832 48.871 7.041 1.00 36.22 89 ASN A C 1
ATOM 710 O O . ASN A 1 89 ? -39.246 49.505 7.913 1.00 36.22 89 ASN A O 1
ATOM 714 N N . GLY A 1 90 ? -39.341 48.769 5.803 1.00 38.72 90 GLY A N 1
ATOM 715 C CA . GLY A 1 90 ? -38.210 49.585 5.337 1.00 38.72 90 GLY A CA 1
ATOM 716 C C . GLY A 1 90 ? -36.829 49.196 5.879 1.00 38.72 90 GLY A C 1
ATOM 717 O O . GLY A 1 90 ? -35.863 49.894 5.588 1.00 38.72 90 GLY A O 1
ATOM 718 N N . TYR A 1 91 ? -36.712 48.080 6.603 1.00 30.48 91 TYR A N 1
ATOM 719 C CA . TYR A 1 91 ? -35.428 47.487 6.974 1.00 30.48 91 TYR A CA 1
ATOM 720 C C . TYR A 1 91 ? -35.213 46.192 6.182 1.00 30.48 91 TYR A C 1
ATOM 722 O O . TYR A 1 91 ? -36.007 45.256 6.283 1.00 30.48 91 TYR A O 1
ATOM 730 N N . CYS A 1 92 ? -34.142 46.146 5.384 1.00 30.34 92 CYS A N 1
ATOM 731 C CA . CYS A 1 92 ? -33.632 44.899 4.820 1.00 30.34 92 CYS A CA 1
ATOM 732 C C . CYS A 1 92 ? -32.806 44.214 5.910 1.00 30.34 92 CYS A C 1
ATOM 734 O O . CYS A 1 92 ? -31.791 44.753 6.347 1.00 30.34 92 CYS A O 1
ATOM 736 N N . ILE A 1 93 ? -33.274 43.064 6.391 1.00 36.62 93 ILE A N 1
ATOM 737 C CA . ILE A 1 93 ? -32.455 42.179 7.215 1.00 36.62 93 ILE A CA 1
ATOM 738 C C . ILE A 1 93 ? -31.835 41.182 6.245 1.00 36.62 93 ILE A C 1
ATOM 740 O O . ILE A 1 93 ? -32.535 40.298 5.747 1.00 36.62 93 ILE A O 1
ATOM 744 N N . ASP A 1 94 ? -30.537 41.327 5.983 1.00 31.77 94 ASP A N 1
ATOM 745 C CA . ASP A 1 94 ? -29.747 40.261 5.379 1.00 31.77 94 ASP A CA 1
ATOM 746 C C . ASP A 1 94 ? -29.735 39.094 6.368 1.00 31.77 94 ASP A C 1
ATOM 748 O O . ASP A 1 94 ? -28.998 39.072 7.355 1.00 31.77 94 ASP A O 1
ATOM 752 N N . ILE A 1 95 ? -30.626 38.128 6.154 1.00 41.62 95 ILE A N 1
ATOM 753 C CA . ILE A 1 95 ? -30.476 36.827 6.787 1.00 41.62 95 ILE A CA 1
ATOM 754 C C . ILE A 1 95 ? -29.319 36.183 6.037 1.00 41.62 95 ILE A C 1
ATOM 756 O O . ILE A 1 95 ? -29.500 35.736 4.905 1.00 41.62 95 ILE A O 1
ATOM 760 N N . ASP A 1 96 ? -28.144 36.146 6.665 1.00 37.09 96 ASP A N 1
ATOM 761 C CA . ASP A 1 96 ? -27.020 35.322 6.227 1.00 37.09 96 ASP A CA 1
ATOM 762 C C . ASP A 1 96 ? -27.488 33.863 6.186 1.00 37.09 96 ASP A C 1
ATOM 764 O O . ASP A 1 96 ? -27.414 33.112 7.160 1.00 37.09 96 ASP A O 1
ATOM 768 N N . VAL A 1 97 ? -28.052 33.453 5.053 1.00 46.00 97 VAL A N 1
ATOM 769 C CA . VAL A 1 97 ? -28.347 32.060 4.770 1.00 46.00 97 VAL A CA 1
ATOM 770 C C . VAL A 1 97 ? -26.993 31.433 4.462 1.00 46.00 97 VAL A C 1
ATOM 772 O O . VAL A 1 97 ? -26.424 31.738 3.412 1.00 46.00 97 VAL A O 1
ATOM 775 N N . PRO A 1 98 ? -26.443 30.566 5.336 1.00 47.16 98 PRO A N 1
ATOM 776 C CA . PRO A 1 98 ? -25.160 29.944 5.065 1.00 47.16 98 PRO A CA 1
ATOM 777 C C . PRO A 1 98 ? -25.242 29.241 3.713 1.00 47.16 98 PRO A C 1
ATOM 779 O O . PRO A 1 98 ? -26.161 28.444 3.480 1.00 47.16 98 PRO A O 1
ATOM 782 N N . SER A 1 99 ? -24.299 29.588 2.832 1.00 57.28 99 SER A N 1
ATOM 783 C CA . SER A 1 99 ? -24.104 28.954 1.531 1.00 57.28 99 SER A CA 1
ATOM 784 C C . SER A 1 99 ? -24.203 27.427 1.651 1.00 57.28 99 SER A C 1
ATOM 786 O O . SER A 1 99 ? -23.852 26.846 2.681 1.00 57.28 99 SER A O 1
ATOM 788 N N . SER A 1 100 ? -24.662 26.743 0.604 1.00 61.09 100 SER A N 1
ATOM 789 C CA . SER A 1 100 ? -24.775 25.273 0.597 1.00 61.09 100 SER A CA 1
ATOM 790 C C . SER A 1 100 ? -23.489 24.566 1.056 1.00 61.09 100 SER A C 1
ATOM 792 O O . SER A 1 100 ? -23.564 23.554 1.752 1.00 61.09 100 SER A O 1
ATOM 794 N N . LYS A 1 101 ? -22.322 25.147 0.751 1.00 62.88 101 LYS A N 1
ATOM 795 C CA . LYS A 1 101 ? -21.003 24.662 1.170 1.00 62.88 101 LYS A CA 1
ATOM 796 C C . LYS A 1 101 ? -20.772 24.762 2.684 1.00 62.88 101 LYS A C 1
ATOM 798 O O . LYS A 1 101 ? -20.378 23.777 3.300 1.00 62.88 101 LYS A O 1
ATOM 803 N N . SER A 1 102 ? -21.094 25.896 3.309 1.00 70.81 102 SER A N 1
ATOM 804 C CA . SER A 1 102 ? -20.925 26.060 4.762 1.00 70.81 102 SER A CA 1
ATOM 805 C C . SER A 1 102 ? -21.915 25.219 5.576 1.00 70.81 102 SER A C 1
ATOM 807 O O . SER A 1 102 ? -21.597 24.784 6.681 1.00 70.81 102 SER A O 1
ATOM 809 N N . ARG A 1 103 ? -23.097 24.904 5.025 1.00 73.88 103 ARG A N 1
ATOM 810 C CA . ARG A 1 103 ? -24.025 23.936 5.641 1.00 73.88 103 ARG A CA 1
ATOM 811 C C . ARG A 1 103 ? -23.451 22.519 5.676 1.00 73.88 103 ARG A C 1
ATOM 813 O O . ARG A 1 103 ? -23.553 21.864 6.709 1.00 73.88 103 ARG A O 1
ATOM 820 N N . LEU A 1 104 ? -22.845 22.058 4.582 1.00 74.88 104 LEU A N 1
ATOM 821 C CA . LEU A 1 104 ? -22.218 20.731 4.507 1.00 74.88 104 LEU A CA 1
ATOM 822 C C . LEU A 1 104 ? -21.025 20.611 5.461 1.00 74.88 104 LEU A C 1
ATOM 824 O O . LEU A 1 104 ? -20.918 19.623 6.186 1.00 74.88 104 LEU A O 1
ATOM 828 N N . GLU A 1 105 ? -20.178 21.640 5.527 1.00 79.31 105 GLU A N 1
ATOM 829 C CA . GLU A 1 105 ? -19.051 21.693 6.467 1.00 79.31 105 GLU A CA 1
ATOM 830 C C . GLU A 1 105 ? -19.523 21.604 7.928 1.00 79.31 105 GLU A C 1
ATOM 832 O O . GLU A 1 105 ? -18.979 20.823 8.712 1.00 79.31 105 GLU A O 1
ATOM 837 N N . ASN A 1 106 ? -20.595 22.321 8.282 1.00 83.12 106 ASN A N 1
ATOM 838 C CA . ASN A 1 106 ? -21.189 22.248 9.618 1.00 83.12 106 ASN A CA 1
ATOM 839 C C . ASN A 1 106 ? -21.751 20.853 9.934 1.00 83.12 106 ASN A C 1
ATOM 841 O O . ASN A 1 106 ? -21.472 20.318 11.009 1.00 83.12 106 ASN A O 1
ATOM 845 N N . ARG A 1 107 ? -22.462 20.212 8.995 1.00 83.56 107 ARG A N 1
ATOM 846 C CA . ARG A 1 107 ? -22.959 18.838 9.199 1.00 83.56 107 ARG A CA 1
ATOM 847 C C . ARG A 1 107 ? -21.829 17.814 9.311 1.00 83.56 107 ARG A C 1
ATOM 849 O O . ARG A 1 107 ? -21.936 16.870 10.089 1.00 83.56 107 ARG A O 1
ATOM 856 N N . ALA A 1 108 ? -20.719 18.000 8.596 1.00 82.62 108 ALA A N 1
ATOM 857 C CA . ALA A 1 108 ? -19.544 17.143 8.741 1.00 82.62 108 ALA A CA 1
ATOM 858 C C . ALA A 1 108 ? -18.909 17.260 10.140 1.00 82.62 108 ALA A C 1
ATOM 860 O O . ALA A 1 108 ? -18.434 16.266 10.694 1.00 82.62 108 ALA A O 1
ATOM 861 N N . ILE A 1 109 ? -18.921 18.454 10.743 1.00 86.75 109 ILE A N 1
ATOM 862 C CA . ILE A 1 109 ? -18.479 18.661 12.131 1.00 86.75 109 ILE A CA 1
ATOM 863 C C . ILE A 1 109 ? -19.434 17.970 13.114 1.00 86.75 109 ILE A C 1
ATOM 865 O O . ILE A 1 109 ? -18.971 17.321 14.054 1.00 86.75 109 ILE A O 1
ATOM 869 N N . GLU A 1 110 ? -20.748 18.076 12.902 1.00 88.12 110 GLU A N 1
ATOM 870 C CA . GLU A 1 110 ? -21.763 17.388 13.715 1.00 88.12 110 GLU A CA 1
ATOM 871 C C . GLU A 1 110 ? -21.589 15.867 13.676 1.00 88.12 110 GLU A C 1
ATOM 873 O O . GLU A 1 110 ? -21.551 15.230 14.728 1.00 88.12 110 GLU A O 1
ATOM 878 N N . TYR A 1 111 ? -21.372 15.299 12.488 1.00 87.12 111 TYR A N 1
ATOM 879 C CA . TYR A 1 111 ? -21.103 13.872 12.319 1.00 87.12 111 TYR A CA 1
ATOM 880 C C . TYR A 1 111 ? -19.885 13.411 13.134 1.00 87.12 111 TYR A C 1
ATOM 882 O O . TYR A 1 111 ? -19.957 12.423 13.871 1.00 87.12 111 TYR A O 1
ATOM 890 N N . LYS A 1 112 ? -18.769 14.153 13.064 1.00 88.19 112 LYS A N 1
ATOM 891 C CA . LYS A 1 112 ? -17.556 13.846 13.843 1.00 88.19 112 LYS A CA 1
ATOM 892 C C . LYS A 1 112 ? -17.830 13.867 15.344 1.00 88.19 112 LYS A C 1
ATOM 894 O O . LYS A 1 112 ? -17.410 12.956 16.055 1.00 88.19 112 LYS A O 1
ATOM 899 N N . LYS A 1 113 ? -18.558 14.880 15.824 1.00 91.06 113 LYS A N 1
ATOM 900 C CA . LYS A 1 113 ? -18.941 14.992 17.239 1.00 91.06 113 LYS A CA 1
ATOM 901 C C . LYS A 1 113 ? -19.817 13.821 17.680 1.00 91.06 113 LYS A C 1
ATOM 903 O O . LYS A 1 113 ? -19.549 13.252 18.732 1.00 91.06 113 LYS A O 1
ATOM 908 N N . ALA A 1 114 ? -20.799 13.424 16.872 1.00 88.62 114 ALA A N 1
ATOM 909 C CA . ALA A 1 114 ? -21.677 12.297 17.181 1.00 88.62 114 ALA A CA 1
ATOM 910 C C . ALA A 1 114 ? -20.908 10.963 17.260 1.00 88.62 114 ALA A C 1
ATOM 912 O O . ALA A 1 114 ? -21.131 10.171 18.177 1.00 88.62 114 ALA A O 1
ATOM 913 N N . CYS A 1 115 ? -19.946 10.741 16.355 1.00 89.31 115 CYS A N 1
ATOM 914 C CA . CYS A 1 115 ? -19.074 9.563 16.391 1.00 89.31 115 CYS A CA 1
ATOM 915 C C . CYS A 1 115 ? -18.237 9.503 17.678 1.00 89.31 115 CYS A C 1
ATOM 917 O O . CYS A 1 115 ? -18.171 8.458 18.325 1.00 89.31 115 CYS A O 1
ATOM 919 N N . LEU A 1 116 ? -17.628 10.626 18.071 1.00 91.81 116 LEU A N 1
ATOM 920 C CA . LEU A 1 116 ? -16.836 10.708 19.301 1.00 91.81 116 LEU A CA 1
ATOM 921 C C . LEU A 1 116 ? -17.700 10.565 20.555 1.00 91.81 116 LEU A C 1
ATOM 923 O O . LEU A 1 116 ? -17.318 9.866 21.489 1.00 91.81 116 LEU A O 1
ATOM 927 N N . GLN A 1 117 ? -18.888 11.173 20.571 1.00 91.31 117 GLN A N 1
ATOM 928 C CA . GLN A 1 117 ? -19.818 11.048 21.689 1.00 91.31 117 GLN A CA 1
ATOM 929 C C . GLN A 1 117 ? -20.187 9.582 21.938 1.00 91.31 117 GLN A C 1
ATOM 931 O O . GLN A 1 117 ? -20.152 9.130 23.080 1.00 91.31 117 GLN A O 1
ATOM 936 N N . ARG A 1 118 ? -20.438 8.809 20.874 1.00 90.19 118 ARG A N 1
ATOM 937 C CA . ARG A 1 118 ? -20.717 7.373 20.983 1.00 90.19 118 ARG A CA 1
ATOM 938 C C . ARG A 1 118 ? -19.556 6.591 21.605 1.00 90.19 118 ARG A C 1
ATOM 940 O O . ARG A 1 118 ? -19.785 5.741 22.465 1.00 90.19 118 ARG A O 1
ATOM 947 N N . LEU A 1 119 ? -18.323 6.897 21.198 1.00 91.38 119 LEU A N 1
ATOM 948 C CA . LEU A 1 119 ? -17.115 6.299 21.768 1.00 91.38 119 LEU A CA 1
ATOM 949 C C . LEU A 1 119 ? -16.983 6.629 23.263 1.00 91.38 119 LEU A C 1
ATOM 951 O O . LEU A 1 119 ? -16.755 5.732 24.076 1.00 91.38 119 LEU A O 1
ATOM 955 N N . TYR A 1 120 ? -17.160 7.897 23.639 1.00 90.81 120 TYR A N 1
ATOM 956 C CA . TYR A 1 120 ? -17.060 8.335 25.032 1.00 90.81 120 TYR A CA 1
ATOM 957 C C . TYR A 1 120 ? -18.166 7.754 25.920 1.00 90.81 120 TYR A C 1
ATOM 959 O O . TYR A 1 120 ? -17.889 7.382 27.063 1.00 90.81 120 TYR A O 1
ATOM 967 N N . ASP A 1 121 ? -19.387 7.606 25.403 1.00 90.38 121 ASP A N 1
ATOM 968 C CA . ASP A 1 121 ? -20.489 6.962 26.120 1.00 90.38 121 ASP A CA 1
ATOM 969 C C . ASP A 1 121 ? -20.170 5.493 26.438 1.00 90.38 121 ASP A C 1
ATOM 971 O O . ASP A 1 121 ? -20.394 5.040 27.564 1.00 90.38 121 ASP A O 1
ATOM 975 N N . GLU A 1 122 ? -19.584 4.755 25.490 1.00 89.81 122 GLU A N 1
ATOM 976 C CA . GLU A 1 122 ? -19.169 3.365 25.714 1.00 89.81 122 GLU A CA 1
ATOM 977 C C . GLU A 1 122 ? -17.930 3.250 26.621 1.00 89.81 122 GLU A C 1
ATOM 979 O O . GLU A 1 122 ? -17.897 2.366 27.483 1.00 89.81 122 GLU A O 1
ATOM 984 N N . ARG A 1 123 ? -16.959 4.177 26.543 1.00 90.38 123 ARG A N 1
ATOM 985 C CA . ARG A 1 123 ? -15.854 4.260 27.525 1.00 90.38 123 ARG A CA 1
ATOM 986 C C . ARG A 1 123 ? -16.403 4.460 28.938 1.00 90.38 123 ARG A C 1
ATOM 988 O O . ARG A 1 123 ? -16.090 3.695 29.849 1.00 90.38 123 ARG A O 1
ATOM 995 N N . ARG A 1 124 ? -17.294 5.440 29.116 1.00 89.12 124 ARG A N 1
ATOM 996 C CA . ARG A 1 124 ? -17.945 5.726 30.402 1.00 89.12 124 ARG A CA 1
ATOM 997 C C . ARG A 1 124 ? -18.745 4.531 30.908 1.00 89.12 124 ARG A C 1
ATOM 999 O O . ARG A 1 124 ? -18.690 4.214 32.095 1.00 89.12 124 ARG A O 1
ATOM 1006 N N . ARG A 1 125 ? -19.498 3.866 30.030 1.00 88.12 125 ARG A N 1
ATOM 1007 C CA . ARG A 1 125 ? -20.270 2.670 30.380 1.00 88.12 125 ARG A CA 1
ATOM 1008 C C . ARG A 1 125 ? -19.365 1.539 30.854 1.00 88.12 125 ARG A C 1
ATOM 1010 O O . ARG A 1 125 ? -19.706 0.911 31.851 1.00 88.12 125 ARG A O 1
ATOM 1017 N N . THR A 1 126 ? -18.245 1.316 30.171 1.00 88.38 126 THR A N 1
ATOM 1018 C CA . THR A 1 126 ? -17.265 0.277 30.512 1.00 88.38 126 THR A CA 1
ATOM 1019 C C . THR A 1 126 ? -16.635 0.550 31.875 1.00 88.38 126 THR A C 1
ATOM 1021 O O . THR A 1 126 ? -16.694 -0.315 32.743 1.00 88.38 126 THR A O 1
ATOM 1024 N N . ILE A 1 127 ? -16.147 1.774 32.110 1.00 87.75 127 ILE A N 1
ATOM 1025 C CA . ILE A 1 127 ? -15.553 2.177 33.397 1.00 87.75 127 ILE A CA 1
ATOM 1026 C C . ILE A 1 127 ? -16.562 2.035 34.546 1.00 87.75 127 ILE A C 1
ATOM 1028 O O . ILE A 1 127 ? -16.206 1.614 35.639 1.00 87.75 127 ILE A O 1
ATOM 1032 N N . LEU A 1 128 ? -17.839 2.361 34.315 1.00 87.94 128 LEU A N 1
ATOM 1033 C CA . LEU A 1 128 ? -18.887 2.271 35.339 1.00 87.94 128 LEU A CA 1
ATOM 1034 C C . LEU A 1 128 ? -19.488 0.867 35.503 1.00 87.94 128 LEU A C 1
ATOM 1036 O O . LEU A 1 128 ? -20.303 0.666 36.407 1.00 87.94 128 LEU A O 1
ATOM 1040 N N . GLN A 1 129 ? -19.156 -0.094 34.641 1.00 86.88 129 GLN A N 1
ATOM 1041 C CA . GLN A 1 129 ? -19.755 -1.427 34.677 1.00 86.88 129 GLN A CA 1
ATOM 1042 C C . GLN A 1 129 ? -19.432 -2.179 35.984 1.00 86.88 129 GLN A C 1
ATOM 1044 O O . GLN A 1 129 ? -20.385 -2.674 36.597 1.00 86.88 129 GLN A O 1
ATOM 1049 N N . PRO A 1 130 ? -18.173 -2.217 36.476 1.00 85.44 130 PRO A N 1
ATOM 1050 C CA . PRO A 1 130 ? -17.854 -2.820 37.771 1.00 85.44 130 PRO A CA 1
ATOM 1051 C C . PRO A 1 130 ? -18.611 -2.139 38.913 1.00 85.44 130 PRO A C 1
ATOM 1053 O O . PRO A 1 130 ? -19.246 -2.816 39.720 1.00 85.44 130 PRO A O 1
ATOM 1056 N N . ALA A 1 131 ? -18.657 -0.801 38.929 1.00 86.44 131 ALA A N 1
ATOM 1057 C CA . ALA A 1 131 ? -19.413 -0.053 39.932 1.00 86.44 131 ALA A CA 1
ATOM 1058 C C . ALA A 1 131 ? -20.905 -0.409 39.942 1.00 86.44 131 ALA A C 1
ATOM 1060 O O . ALA A 1 131 ? -21.476 -0.600 41.011 1.00 86.44 131 ALA A O 1
ATOM 1061 N N . LYS A 1 132 ? -21.552 -0.536 38.777 1.00 85.75 132 LYS A N 1
ATOM 1062 C CA . LYS A 1 132 ? -22.974 -0.917 38.696 1.00 85.75 132 LYS A CA 1
ATOM 1063 C C . LYS A 1 132 ? -23.229 -2.314 39.258 1.00 85.75 132 LYS A C 1
ATOM 1065 O O . LYS A 1 132 ? -24.162 -2.489 40.041 1.00 85.75 132 LYS A O 1
ATOM 1070 N N . VAL A 1 133 ? -22.403 -3.289 38.878 1.00 86.44 133 VAL A N 1
ATOM 1071 C CA . VAL A 1 133 ? -22.501 -4.670 39.377 1.00 86.44 133 VAL A CA 1
ATOM 1072 C C . VAL A 1 133 ? -22.288 -4.691 40.891 1.00 86.44 133 VAL A C 1
ATOM 1074 O O . VAL A 1 133 ? -23.120 -5.226 41.622 1.00 86.44 133 VAL A O 1
ATOM 1077 N N . ASN A 1 134 ? -21.250 -4.022 41.383 1.00 85.31 134 ASN A N 1
ATOM 1078 C CA . ASN A 1 134 ? -20.907 -4.029 42.801 1.00 85.31 134 ASN A CA 1
ATOM 1079 C C . ASN A 1 134 ? -21.904 -3.245 43.660 1.00 85.31 134 ASN A C 1
ATOM 1081 O O . ASN A 1 134 ? -22.268 -3.721 44.729 1.00 85.31 134 ASN A O 1
ATOM 1085 N N . LEU A 1 135 ? -22.449 -2.122 43.182 1.00 87.00 135 LEU A N 1
ATOM 1086 C CA . LEU A 1 135 ? -23.549 -1.425 43.860 1.00 87.00 135 LEU A CA 1
ATOM 1087 C C . LEU A 1 135 ? -24.805 -2.297 43.953 1.00 87.00 135 LEU A C 1
ATOM 1089 O O . LEU A 1 135 ? -25.461 -2.309 44.994 1.00 87.00 135 LEU A O 1
ATOM 1093 N N . SER A 1 136 ? -25.128 -3.058 42.901 1.00 84.50 136 SER A N 1
ATOM 1094 C CA . SER A 1 136 ? -26.262 -3.989 42.939 1.00 84.50 136 SER A CA 1
ATOM 1095 C C . SER A 1 136 ? -26.038 -5.139 43.931 1.00 84.50 136 SER A C 1
ATOM 1097 O O . SER A 1 136 ? -26.952 -5.492 44.674 1.00 84.50 136 SER A O 1
ATOM 1099 N N . LEU A 1 137 ? -24.807 -5.658 44.020 1.00 84.62 137 LEU A N 1
ATOM 1100 C CA . LEU A 1 137 ? -24.419 -6.676 45.000 1.00 84.62 137 LEU A CA 1
ATOM 1101 C C . LEU A 1 137 ? -24.459 -6.131 46.429 1.00 84.62 137 LEU A C 1
ATOM 1103 O O . LEU A 1 137 ? -24.989 -6.800 47.309 1.00 84.62 137 LEU A O 1
ATOM 1107 N N . ILE A 1 138 ? -23.969 -4.911 46.662 1.00 85.56 138 ILE A N 1
ATOM 1108 C CA . ILE A 1 138 ? -24.053 -4.244 47.969 1.00 85.56 138 ILE A CA 1
ATOM 1109 C C . ILE A 1 138 ? -25.516 -4.085 48.383 1.00 85.56 138 ILE A C 1
ATOM 1111 O O . ILE A 1 138 ? -25.871 -4.435 49.507 1.00 85.56 138 ILE A O 1
ATOM 1115 N N . ALA A 1 139 ? -26.378 -3.606 47.481 1.00 83.75 139 ALA A N 1
ATOM 1116 C CA . ALA A 1 139 ? -27.805 -3.462 47.756 1.00 83.75 139 ALA A CA 1
ATOM 1117 C C . ALA A 1 139 ? -28.455 -4.809 48.118 1.00 83.75 139 ALA A C 1
ATOM 1119 O O . ALA A 1 139 ? -29.249 -4.875 49.054 1.00 83.75 139 ALA A O 1
ATOM 1120 N N . LEU A 1 140 ? -28.077 -5.890 47.429 1.00 86.44 140 LEU A N 1
ATOM 1121 C CA . LEU A 1 140 ? -28.575 -7.238 47.700 1.00 86.44 140 LEU A CA 1
ATOM 1122 C C . LEU A 1 140 ? -28.069 -7.792 49.041 1.00 86.44 140 LEU A C 1
ATOM 1124 O O . LEU A 1 140 ? -28.866 -8.301 49.828 1.00 86.44 140 LEU A O 1
ATOM 1128 N N . VAL A 1 141 ? -26.773 -7.654 49.336 1.00 84.62 141 VAL A N 1
ATOM 1129 C CA . VAL A 1 141 ? -26.171 -8.083 50.610 1.00 84.62 141 VAL A CA 1
ATOM 1130 C C . VAL A 1 141 ? -26.806 -7.324 51.774 1.00 84.62 141 VAL A C 1
ATOM 1132 O O . VAL A 1 141 ? -27.291 -7.947 52.718 1.00 84.62 141 VAL A O 1
ATOM 1135 N N . MET A 1 142 ? -26.898 -5.997 51.682 1.00 78.56 142 MET A N 1
ATOM 1136 C CA . MET A 1 142 ? -27.499 -5.158 52.722 1.00 78.56 142 MET A CA 1
ATOM 1137 C C . MET A 1 142 ? -29.002 -5.416 52.880 1.00 78.56 142 MET A C 1
ATOM 1139 O O . MET A 1 142 ? -29.490 -5.491 54.006 1.00 78.56 142 MET A O 1
ATOM 1143 N N . GLY A 1 143 ? -29.730 -5.619 51.777 1.00 81.06 143 GLY A N 1
ATOM 1144 C CA . GLY A 1 143 ? -31.146 -5.993 51.804 1.00 81.06 143 GLY A CA 1
ATOM 1145 C C . GLY A 1 143 ? -31.377 -7.346 52.481 1.00 81.06 143 GLY A C 1
ATOM 1146 O O . GLY A 1 143 ? -32.232 -7.461 53.357 1.00 81.06 143 GLY A O 1
ATOM 1147 N N . SER A 1 144 ? -30.566 -8.356 52.147 1.00 77.38 144 SER A N 1
ATOM 1148 C CA . SER A 1 144 ? -30.635 -9.682 52.778 1.00 77.38 144 SER A CA 1
ATOM 1149 C C . SER A 1 144 ? -30.286 -9.647 54.271 1.00 77.38 144 SER A C 1
ATOM 1151 O O . SER A 1 144 ? -30.929 -10.330 55.073 1.00 77.38 144 SER A O 1
ATOM 1153 N N . MET A 1 145 ? -29.325 -8.802 54.667 1.00 75.62 145 MET A N 1
ATOM 1154 C CA . MET A 1 145 ? -28.973 -8.575 56.067 1.00 75.62 145 MET A CA 1
ATOM 1155 C C . MET A 1 145 ? -30.132 -7.924 56.826 1.00 75.62 145 MET A C 1
ATOM 1157 O O . MET A 1 145 ? -30.489 -8.406 57.897 1.00 75.62 145 MET A O 1
ATOM 1161 N N . GLY A 1 146 ? -30.746 -6.874 56.267 1.00 73.69 146 GLY A N 1
ATOM 1162 C CA . GLY A 1 146 ? -31.891 -6.192 56.878 1.00 73.69 146 GLY A CA 1
ATOM 1163 C C . GLY A 1 146 ? -33.052 -7.148 57.152 1.00 73.69 146 GLY A C 1
ATOM 1164 O O . GLY A 1 146 ? -33.525 -7.228 58.282 1.00 73.69 146 GLY A O 1
ATOM 1165 N N . ILE A 1 147 ? -33.418 -7.964 56.157 1.00 74.12 147 ILE A N 1
ATOM 1166 C CA . ILE A 1 147 ? -34.470 -8.982 56.299 1.00 74.12 147 ILE A CA 1
ATOM 1167 C C . ILE A 1 147 ? -34.093 -10.025 57.359 1.00 74.12 147 ILE A C 1
ATOM 1169 O O . ILE A 1 147 ? -34.934 -10.406 58.165 1.00 74.12 147 ILE A O 1
ATOM 1173 N N . SER A 1 148 ? -32.840 -10.483 57.395 1.00 68.38 148 SER A N 1
ATOM 1174 C CA . SER A 1 148 ? -32.397 -11.495 58.367 1.00 68.38 148 SER A CA 1
ATOM 1175 C C . SER A 1 148 ? -32.413 -10.963 59.804 1.00 68.38 148 SER A C 1
ATOM 1177 O O . SER A 1 148 ? -32.824 -11.668 60.723 1.00 68.38 148 SER A O 1
ATOM 1179 N N . VAL A 1 149 ? -32.003 -9.710 60.008 1.00 69.56 149 VAL A N 1
ATOM 1180 C CA . VAL A 1 149 ? -32.032 -9.052 61.322 1.00 69.56 149 VAL A CA 1
ATOM 1181 C C . VAL A 1 149 ? -33.473 -8.830 61.792 1.00 69.56 149 VAL A C 1
ATOM 1183 O O . VAL A 1 149 ? -33.774 -9.074 62.960 1.00 69.56 149 VAL A O 1
ATOM 1186 N N . GLU A 1 150 ? -34.365 -8.419 60.888 1.00 70.19 150 GLU A N 1
ATOM 1187 C CA . GLU A 1 150 ? -35.758 -8.089 61.205 1.00 70.19 150 GLU A CA 1
ATOM 1188 C C . GLU A 1 150 ? -36.659 -9.328 61.350 1.00 70.19 150 GLU A C 1
ATOM 1190 O O . GLU A 1 150 ? -37.416 -9.422 62.313 1.00 70.19 150 GLU A O 1
ATOM 1195 N N . MET A 1 151 ? -36.557 -10.314 60.449 1.00 62.12 151 MET A N 1
ATOM 1196 C CA . MET A 1 151 ? -37.426 -11.500 60.454 1.00 62.12 151 MET A CA 1
ATOM 1197 C C . MET A 1 151 ? -36.938 -12.647 61.337 1.00 62.12 151 MET A C 1
ATOM 1199 O O . MET A 1 151 ? -37.764 -13.371 61.887 1.00 62.12 151 MET A O 1
ATOM 1203 N N . LEU A 1 152 ? -35.625 -12.855 61.473 1.00 60.88 152 LEU A N 1
ATOM 1204 C CA . LEU A 1 152 ? -35.091 -14.002 62.226 1.00 60.88 152 LEU A CA 1
ATOM 1205 C C . LEU A 1 152 ? -34.719 -13.647 63.670 1.00 60.88 152 LEU A C 1
ATOM 1207 O O . LEU A 1 152 ? -34.213 -14.505 64.392 1.00 60.88 152 LEU A O 1
ATOM 1211 N N . GLY A 1 153 ? -34.949 -12.400 64.103 1.00 58.38 153 GLY A N 1
ATOM 1212 C CA . GLY A 1 153 ? -34.715 -11.977 65.486 1.00 58.38 153 GLY A CA 1
ATOM 1213 C C . GLY A 1 153 ? -33.274 -12.206 65.951 1.00 58.38 153 GLY A C 1
ATOM 1214 O O . GLY A 1 153 ? -33.030 -12.465 67.127 1.00 58.38 153 GLY A O 1
ATOM 1215 N N . MET A 1 154 ? -32.302 -12.130 65.035 1.00 56.16 154 MET A N 1
ATOM 1216 C CA . MET A 1 154 ? -30.899 -12.493 65.278 1.00 56.16 154 MET A CA 1
ATOM 1217 C C . MET A 1 154 ? -30.127 -11.515 66.187 1.00 56.16 154 MET A C 1
ATOM 1219 O O . MET A 1 154 ? -28.912 -11.645 66.332 1.00 56.16 154 MET A O 1
ATOM 1223 N N . ASN A 1 155 ? -30.814 -10.571 66.834 1.00 56.25 155 ASN A N 1
ATOM 1224 C CA . ASN A 1 155 ? -30.221 -9.501 67.642 1.00 56.25 155 ASN A CA 1
ATOM 1225 C C . ASN A 1 155 ? -29.400 -9.996 68.848 1.00 56.25 155 ASN A C 1
ATOM 1227 O O . ASN A 1 155 ? -28.493 -9.285 69.278 1.00 56.25 155 ASN A O 1
ATOM 1231 N N . ASP A 1 156 ? -29.657 -11.212 69.346 1.00 55.19 156 ASP A N 1
ATOM 1232 C CA . ASP A 1 156 ? -28.981 -11.776 70.527 1.00 55.19 156 ASP A CA 1
ATOM 1233 C C . ASP A 1 156 ? -28.160 -13.055 70.247 1.00 55.19 156 ASP A C 1
ATOM 1235 O O . ASP A 1 156 ? -27.575 -13.637 71.162 1.00 55.19 156 ASP A O 1
ATOM 1239 N N . SER A 1 157 ? -28.060 -13.492 68.985 1.00 58.12 157 SER A N 1
ATOM 1240 C CA . SER A 1 157 ? -27.296 -14.687 68.594 1.00 58.12 157 SER A CA 1
ATOM 1241 C C . SER A 1 157 ? -25.894 -14.322 68.100 1.00 58.12 157 SER A C 1
ATOM 1243 O O . SER A 1 157 ? -25.739 -13.466 67.227 1.00 58.12 157 SER A O 1
ATOM 1245 N N . MET A 1 158 ? -24.857 -15.029 68.575 1.00 57.53 158 MET A N 1
ATOM 1246 C CA . MET A 1 158 ? -23.492 -14.882 68.038 1.00 57.53 158 MET A CA 1
ATOM 1247 C C . MET A 1 158 ? -23.437 -15.098 66.513 1.00 57.53 158 MET A C 1
ATOM 1249 O O . MET A 1 158 ? -22.690 -14.398 65.828 1.00 57.53 158 MET A O 1
ATOM 1253 N N . GLY A 1 159 ? -24.279 -15.976 65.954 1.00 59.34 159 GLY A N 1
ATOM 1254 C CA . GLY A 1 159 ? -24.387 -16.178 64.502 1.00 59.34 159 GLY A CA 1
ATOM 1255 C C . GLY A 1 159 ? -24.889 -14.939 63.746 1.00 59.34 159 GLY A C 1
ATOM 1256 O O . GLY A 1 159 ? -24.402 -14.648 62.654 1.00 59.34 159 GLY A O 1
ATOM 1257 N N . GLY A 1 160 ? -25.774 -14.148 64.364 1.00 62.97 160 GLY A N 1
ATOM 1258 C CA . GLY A 1 160 ? -26.243 -12.866 63.832 1.00 62.97 160 GLY A CA 1
ATOM 1259 C C . GLY A 1 160 ? -25.111 -11.848 63.715 1.00 62.97 160 GLY A C 1
ATOM 1260 O O . GLY A 1 160 ? -24.909 -11.258 62.654 1.00 62.97 160 GLY A O 1
ATOM 1261 N N . SER A 1 161 ? -24.285 -11.718 64.758 1.00 66.94 161 SER A N 1
ATOM 1262 C CA . SER A 1 161 ? -23.127 -10.813 64.731 1.00 66.94 161 SER A CA 1
ATOM 1263 C C . SER A 1 161 ? -22.065 -11.191 63.689 1.00 66.94 161 SER A C 1
ATOM 1265 O O . SER A 1 161 ? -21.516 -10.298 63.042 1.00 66.94 161 SER A O 1
ATOM 1267 N N . PHE A 1 162 ? -21.817 -12.488 63.457 1.00 69.12 162 PHE A N 1
ATOM 1268 C CA . PHE A 1 162 ? -20.904 -12.939 62.397 1.00 69.12 162 PHE A CA 1
ATOM 1269 C C . PHE A 1 162 ? -21.447 -12.641 60.996 1.00 69.12 162 PHE A C 1
ATOM 1271 O O . PHE A 1 162 ? -20.682 -12.216 60.131 1.00 69.12 162 PHE A O 1
ATOM 1278 N N . SER A 1 163 ? -22.755 -12.805 60.773 1.00 66.94 163 SER A N 1
ATOM 1279 C CA . SER A 1 163 ? -23.378 -12.493 59.479 1.00 66.94 163 SER A CA 1
ATOM 1280 C C . SER A 1 163 ? -23.313 -10.997 59.137 1.00 66.94 163 SER A C 1
ATOM 1282 O O . SER A 1 163 ? -22.962 -10.641 58.014 1.00 66.94 163 SER A O 1
ATOM 1284 N N . ILE A 1 164 ? -23.536 -10.119 60.124 1.00 73.75 164 ILE A N 1
ATOM 1285 C CA . ILE A 1 164 ? -23.412 -8.660 59.970 1.00 73.75 164 ILE A CA 1
ATOM 1286 C C . ILE A 1 164 ? -21.958 -8.271 59.686 1.00 73.75 164 ILE A C 1
ATOM 1288 O O . ILE A 1 164 ? -21.685 -7.463 58.801 1.00 73.75 164 ILE A O 1
ATOM 1292 N N . PHE A 1 165 ? -21.008 -8.865 60.410 1.00 75.94 165 PHE A N 1
ATOM 1293 C CA . PHE A 1 165 ? -19.586 -8.617 60.193 1.00 75.94 165 PHE A CA 1
ATOM 1294 C C . PHE A 1 165 ? -19.131 -9.048 58.790 1.00 75.94 165 PHE A C 1
ATOM 1296 O O . PHE A 1 165 ? -18.480 -8.271 58.093 1.00 75.94 165 PHE A O 1
ATOM 1303 N N . ALA A 1 166 ? -19.524 -10.243 58.340 1.00 75.81 166 ALA A N 1
ATOM 1304 C CA . ALA A 1 166 ? -19.223 -10.730 56.995 1.00 75.81 166 ALA A CA 1
ATOM 1305 C C . ALA A 1 166 ? -19.851 -9.842 55.905 1.00 75.81 166 ALA A C 1
ATOM 1307 O O . ALA A 1 166 ? -19.191 -9.518 54.919 1.00 75.81 166 ALA A O 1
ATOM 1308 N N . ALA A 1 167 ? -21.095 -9.391 56.102 1.00 76.94 167 ALA A N 1
ATOM 1309 C CA . ALA A 1 167 ? -21.765 -8.462 55.195 1.00 76.94 167 ALA A CA 1
ATOM 1310 C C . ALA A 1 167 ? -21.036 -7.110 55.105 1.00 76.94 167 ALA A C 1
ATOM 1312 O O . ALA A 1 167 ? -20.837 -6.595 54.004 1.00 76.94 167 ALA A O 1
ATOM 1313 N N . LEU A 1 168 ? -20.583 -6.557 56.237 1.00 78.94 168 LEU A N 1
ATOM 1314 C CA . LEU A 1 168 ? -19.818 -5.307 56.278 1.00 78.94 168 LEU A CA 1
ATOM 1315 C C . LEU A 1 168 ? -18.463 -5.434 55.575 1.00 78.94 168 LEU A C 1
ATOM 1317 O O . LEU A 1 168 ? -18.109 -4.560 54.785 1.00 78.94 168 LEU A O 1
ATOM 1321 N N . ILE A 1 169 ? -17.728 -6.525 55.812 1.00 81.12 169 ILE A N 1
ATOM 1322 C CA . ILE A 1 169 ? -16.446 -6.770 55.139 1.00 81.12 169 ILE A CA 1
ATOM 1323 C C . ILE A 1 169 ? -16.642 -6.935 53.630 1.00 81.12 169 ILE A C 1
ATOM 1325 O O . ILE A 1 169 ? -15.950 -6.276 52.856 1.00 81.12 169 ILE A O 1
ATOM 1329 N N . ASN A 1 170 ? -17.610 -7.748 53.197 1.00 79.56 170 ASN A N 1
ATOM 1330 C CA . ASN A 1 170 ? -17.913 -7.916 51.773 1.00 79.56 170 ASN A CA 1
ATOM 1331 C C . ASN A 1 170 ? -18.317 -6.587 51.125 1.00 79.56 170 ASN A C 1
ATOM 1333 O O . ASN A 1 170 ? -17.862 -6.269 50.030 1.00 79.56 170 ASN A O 1
ATOM 1337 N N . THR A 1 171 ? -19.111 -5.773 51.822 1.00 82.94 171 THR A N 1
ATOM 1338 C CA . THR A 1 171 ? -19.485 -4.432 51.356 1.00 82.94 171 THR A CA 1
ATOM 1339 C C . THR A 1 171 ? -18.263 -3.527 51.211 1.00 82.94 171 THR A C 1
ATOM 1341 O O . THR A 1 171 ? -18.147 -2.829 50.209 1.00 82.94 171 THR A O 1
ATOM 1344 N N . ALA A 1 172 ? -17.322 -3.557 52.160 1.00 82.81 172 ALA A N 1
ATOM 1345 C CA . ALA A 1 172 ? -16.091 -2.772 52.083 1.00 82.81 172 ALA A CA 1
ATOM 1346 C C . ALA A 1 172 ? -15.216 -3.172 50.880 1.00 82.81 172 ALA A C 1
ATOM 1348 O O . ALA A 1 172 ? -14.715 -2.295 50.176 1.00 82.81 172 ALA A O 1
ATOM 1349 N N . PHE A 1 173 ? -15.085 -4.474 50.597 1.00 82.69 173 PHE A N 1
ATOM 1350 C CA . PHE A 1 173 ? -14.379 -4.957 49.405 1.00 82.69 173 PHE A CA 1
ATOM 1351 C C . PHE A 1 173 ? -15.073 -4.531 48.105 1.00 82.69 173 PHE A C 1
ATOM 1353 O O . PHE A 1 173 ? -14.410 -4.037 47.198 1.00 82.69 173 PHE A O 1
ATOM 1360 N N . LEU A 1 174 ? -16.401 -4.648 48.023 1.00 84.06 174 LEU A N 1
ATOM 1361 C CA . LEU A 1 174 ? -17.170 -4.222 46.846 1.00 84.06 174 LEU A CA 1
ATOM 1362 C C . LEU A 1 174 ? -17.127 -2.699 46.636 1.00 84.06 174 LEU A C 1
ATOM 1364 O O . LEU A 1 174 ? -17.105 -2.233 45.499 1.00 84.06 174 LEU A O 1
ATOM 1368 N N . MET A 1 175 ? -17.086 -1.916 47.718 1.00 84.62 175 MET A N 1
ATOM 1369 C CA . MET A 1 175 ? -16.973 -0.455 47.658 1.00 84.62 175 MET A CA 1
ATOM 1370 C C . MET A 1 175 ? -15.641 0.010 47.075 1.00 84.62 175 MET A C 1
ATOM 1372 O O . MET A 1 175 ? -15.616 1.057 46.431 1.00 84.62 175 MET A O 1
ATOM 1376 N N . LYS A 1 176 ? -14.556 -0.757 47.250 1.00 84.88 176 LYS A N 1
ATOM 1377 C CA . LYS A 1 176 ? -13.261 -0.443 46.634 1.00 84.88 176 LYS A CA 1
ATOM 1378 C C . LYS A 1 176 ? -13.394 -0.313 45.113 1.00 84.88 176 LYS A C 1
ATOM 1380 O O . LYS A 1 176 ? -13.059 0.725 44.565 1.00 84.88 176 LYS A O 1
ATOM 1385 N N . GLU A 1 177 ? -14.000 -1.299 44.461 1.00 80.00 177 GLU A N 1
ATOM 1386 C CA . GLU A 1 177 ? -14.225 -1.301 43.007 1.00 80.00 177 GLU A CA 1
ATOM 1387 C C . GLU A 1 177 ? -15.130 -0.146 42.531 1.00 80.00 177 GLU A C 1
ATOM 1389 O O . GLU A 1 177 ? -14.964 0.386 41.432 1.00 80.00 177 GLU A O 1
ATOM 1394 N N . VAL A 1 178 ? -16.100 0.267 43.358 1.00 85.00 178 VAL A N 1
ATOM 1395 C CA . VAL A 1 178 ? -16.957 1.434 43.076 1.00 85.00 178 VAL A CA 1
ATOM 1396 C C . VAL A 1 178 ? -16.140 2.727 43.119 1.00 85.00 178 VAL A C 1
ATOM 1398 O O . VAL A 1 178 ? -16.285 3.572 42.233 1.00 85.00 178 VAL A O 1
ATOM 1401 N N . ILE A 1 179 ? -15.278 2.874 44.130 1.00 85.00 179 ILE A N 1
ATOM 1402 C CA . ILE A 1 179 ? -14.378 4.024 44.280 1.00 85.00 179 ILE A CA 1
ATOM 1403 C C . ILE A 1 179 ? -13.369 4.054 43.129 1.00 85.00 179 ILE A C 1
ATOM 1405 O O . ILE A 1 179 ? -13.221 5.100 42.502 1.00 85.00 179 ILE A O 1
ATOM 1409 N N . ASP A 1 180 ? -12.754 2.917 42.798 1.00 83.81 180 ASP A N 1
ATOM 1410 C CA . ASP A 1 180 ? -11.782 2.791 41.707 1.00 83.81 180 ASP A CA 1
ATOM 1411 C C . ASP A 1 180 ? -12.422 3.151 40.357 1.00 83.81 180 ASP A C 1
ATOM 1413 O O . ASP A 1 180 ? -11.865 3.935 39.589 1.00 83.81 180 ASP A O 1
ATOM 1417 N N . SER A 1 181 ? -13.648 2.685 40.092 1.00 84.44 181 SER A N 1
ATOM 1418 C CA . SER A 1 181 ? -14.418 3.081 38.901 1.00 84.44 181 SER A CA 1
ATOM 1419 C C . SER A 1 181 ? -14.697 4.591 38.862 1.00 84.44 181 SER A C 1
ATOM 1421 O O . SER A 1 181 ? -14.611 5.218 37.806 1.00 84.44 181 SER A O 1
ATOM 1423 N N . GLY A 1 182 ? -15.035 5.195 40.007 1.00 84.50 182 GLY A N 1
ATOM 1424 C CA . GLY A 1 182 ? -15.257 6.638 40.124 1.00 84.50 182 GLY A CA 1
ATOM 1425 C C . GLY A 1 182 ? -13.980 7.449 39.897 1.00 84.50 182 GLY A C 1
ATOM 1426 O O . GLY A 1 182 ? -14.008 8.453 39.185 1.00 84.50 182 GLY A O 1
ATOM 1427 N N . PHE A 1 183 ? -12.856 6.984 40.444 1.00 85.88 183 PHE A N 1
ATOM 1428 C CA . PHE A 1 183 ? -11.544 7.589 40.246 1.00 85.88 183 PHE A CA 1
ATOM 1429 C C . PHE A 1 183 ? -11.101 7.500 38.783 1.00 85.88 183 PHE A C 1
ATOM 1431 O O . PHE A 1 183 ? -10.724 8.517 38.207 1.00 85.88 183 PHE A O 1
ATOM 1438 N N . ASN A 1 184 ? -11.236 6.329 38.155 1.00 84.88 184 ASN A N 1
ATOM 1439 C CA . ASN A 1 184 ? -10.914 6.112 36.742 1.00 84.88 184 ASN A CA 1
ATOM 1440 C C . ASN A 1 184 ? -11.812 6.923 35.796 1.00 84.88 184 ASN A C 1
ATOM 1442 O O . ASN A 1 184 ? -11.390 7.281 34.701 1.00 84.88 184 ASN A O 1
ATOM 1446 N N . LEU A 1 185 ? -13.050 7.235 36.198 1.00 86.25 185 LEU A N 1
ATOM 1447 C CA . LEU A 1 185 ? -13.922 8.119 35.425 1.00 86.25 185 LEU A CA 1
ATOM 1448 C C . LEU A 1 185 ? -13.494 9.591 35.534 1.00 86.25 185 LEU A C 1
ATOM 1450 O O . LEU A 1 185 ? -13.592 10.324 34.552 1.00 86.25 185 LEU A O 1
ATOM 1454 N N . ALA A 1 186 ? -13.056 10.027 36.718 1.00 82.19 186 ALA A N 1
ATOM 1455 C CA . ALA A 1 186 ? -12.594 11.395 36.951 1.00 82.19 186 ALA A CA 1
ATOM 1456 C C . ALA A 1 186 ? -11.204 11.651 36.346 1.00 82.19 186 ALA A C 1
ATOM 1458 O O . ALA A 1 186 ? -10.953 12.732 35.819 1.00 82.19 186 ALA A O 1
ATOM 1459 N N . ASN A 1 187 ? -10.329 10.646 36.401 1.00 80.12 187 ASN A N 1
ATOM 1460 C CA . ASN A 1 187 ? -8.960 10.675 35.899 1.00 80.12 187 ASN A CA 1
ATOM 1461 C C . ASN A 1 187 ? -8.739 9.480 34.957 1.00 80.12 187 ASN A C 1
ATOM 1463 O O . ASN A 1 187 ? -8.143 8.480 35.369 1.00 80.12 187 ASN A O 1
ATOM 1467 N N . PRO A 1 188 ? -9.245 9.539 33.712 1.00 76.31 188 PRO A N 1
ATOM 1468 C CA . PRO A 1 188 ? -9.052 8.458 32.757 1.00 76.31 188 PRO A CA 1
ATOM 1469 C C . PRO A 1 188 ? -7.554 8.263 32.478 1.00 76.31 188 PRO A C 1
ATOM 1471 O O . PRO A 1 188 ? -6.854 9.249 32.227 1.00 76.31 188 PRO A O 1
ATOM 1474 N N . PRO A 1 189 ? -7.040 7.021 32.519 1.00 73.75 189 PRO A N 1
ATOM 1475 C CA . PRO A 1 189 ? -5.634 6.764 32.256 1.00 73.75 189 PRO A CA 1
ATOM 1476 C C . PRO A 1 189 ? -5.288 7.103 30.806 1.00 73.75 189 PRO A C 1
ATOM 1478 O O . PRO A 1 189 ? -6.022 6.765 29.869 1.00 73.75 189 PRO A O 1
ATOM 1481 N N . ASP A 1 190 ? -4.151 7.769 30.626 1.00 78.19 190 ASP A N 1
ATOM 1482 C CA . ASP A 1 190 ? -3.638 8.055 29.295 1.00 78.19 190 ASP A CA 1
ATOM 1483 C C . ASP A 1 190 ? -3.072 6.774 28.671 1.00 78.19 190 ASP A C 1
ATOM 1485 O O . ASP A 1 190 ? -2.306 6.038 29.297 1.00 78.19 190 ASP A O 1
ATOM 1489 N N . HIS A 1 191 ? -3.496 6.479 27.446 1.00 81.81 191 HIS A N 1
ATOM 1490 C CA . HIS A 1 191 ? -3.142 5.258 26.738 1.00 81.81 191 HIS A CA 1
ATOM 1491 C C . HIS A 1 191 ? -2.946 5.578 25.251 1.00 81.81 191 HIS A C 1
ATOM 1493 O O . HIS A 1 191 ? -3.807 6.239 24.664 1.00 81.81 191 HIS A O 1
ATOM 1499 N N . PRO A 1 192 ? -1.889 5.071 24.585 1.00 80.44 192 PRO A N 1
ATOM 1500 C CA . PRO A 1 192 ? -1.608 5.374 23.174 1.00 80.44 192 PRO A CA 1
ATOM 1501 C C . PRO A 1 192 ? -2.736 4.955 22.217 1.00 80.44 192 PRO A C 1
ATOM 1503 O O . PRO A 1 192 ? -2.845 5.472 21.111 1.00 80.44 192 PRO A O 1
ATOM 1506 N N . LEU A 1 193 ? -3.598 4.030 22.645 1.00 88.62 193 LEU A N 1
ATOM 1507 C CA . LEU A 1 193 ? -4.775 3.595 21.891 1.00 88.62 193 LEU A CA 1
ATOM 1508 C C . LEU A 1 193 ? -5.903 4.641 21.876 1.00 88.62 193 LEU A C 1
ATOM 1510 O O . LEU A 1 193 ? -6.723 4.617 20.965 1.00 88.62 193 LEU A O 1
ATOM 1514 N N . ASN A 1 194 ? -5.938 5.573 22.840 1.00 88.38 194 ASN A N 1
ATOM 1515 C CA . ASN A 1 194 ? -7.012 6.563 22.967 1.00 88.38 194 ASN A CA 1
ATOM 1516 C C . ASN A 1 194 ? -7.158 7.409 21.694 1.00 88.38 194 ASN A C 1
ATOM 1518 O O . ASN A 1 194 ? -8.278 7.623 21.235 1.00 88.38 194 ASN A O 1
ATOM 1522 N N . THR A 1 195 ? -6.037 7.847 21.117 1.00 89.69 195 THR A N 1
ATOM 1523 C CA . THR A 1 195 ? -6.000 8.637 19.878 1.00 89.69 195 THR A CA 1
ATOM 1524 C C . THR A 1 195 ? -6.381 7.799 18.660 1.00 89.69 195 THR A C 1
ATOM 1526 O O . THR A 1 195 ? -7.143 8.255 17.812 1.00 89.69 195 THR A O 1
ATOM 1529 N N . LEU A 1 196 ? -5.915 6.548 18.589 1.00 91.25 196 LEU A N 1
ATOM 1530 C CA . LEU A 1 196 ? -6.242 5.629 17.493 1.00 91.25 196 LEU A CA 1
ATOM 1531 C C . LEU A 1 196 ? -7.731 5.257 17.473 1.00 91.25 196 LEU A C 1
ATOM 1533 O O . LEU A 1 196 ? -8.315 5.138 16.399 1.00 91.25 196 LEU A O 1
ATOM 1537 N N . GLU A 1 197 ? -8.363 5.111 18.638 1.00 92.12 197 GLU A N 1
ATOM 1538 C CA . GLU A 1 197 ? -9.809 4.883 18.752 1.00 92.12 197 GLU A CA 1
ATOM 1539 C C . GLU A 1 197 ? -10.620 6.072 18.241 1.00 92.12 197 GLU A C 1
ATOM 1541 O O . GLU A 1 197 ? -11.620 5.883 17.552 1.00 92.12 197 GLU A O 1
ATOM 1546 N N . GLU A 1 198 ? -10.193 7.294 18.561 1.00 91.75 198 GLU A N 1
ATOM 1547 C CA . GLU A 1 198 ? -10.846 8.517 18.090 1.00 91.75 198 GLU A CA 1
ATOM 1548 C C . GLU A 1 198 ? -10.692 8.675 16.574 1.00 91.75 198 GLU A C 1
ATOM 1550 O O . GLU A 1 198 ? -11.673 8.948 15.876 1.00 91.75 198 GLU A O 1
ATOM 1555 N N . GLU A 1 199 ? -9.490 8.424 16.039 1.00 90.75 199 GLU A N 1
ATOM 1556 C CA . GLU A 1 199 ? -9.264 8.408 14.593 1.00 90.75 199 GLU A CA 1
ATOM 1557 C C . GLU A 1 199 ? -10.124 7.347 13.901 1.00 90.75 199 GLU A C 1
ATOM 1559 O O . GLU A 1 199 ? -10.779 7.649 12.901 1.00 90.75 199 GLU A O 1
ATOM 1564 N N . TYR A 1 200 ? -10.172 6.125 14.437 1.00 91.31 200 TYR A N 1
ATOM 1565 C CA . TYR A 1 200 ? -10.980 5.054 13.861 1.00 91.31 200 TYR A CA 1
ATOM 1566 C C . TYR A 1 200 ? -12.471 5.379 13.930 1.00 91.31 200 TYR A C 1
ATOM 1568 O O . TYR A 1 200 ? -13.161 5.245 12.924 1.00 91.31 200 TYR A O 1
ATOM 1576 N N . ALA A 1 201 ? -12.976 5.887 15.057 1.00 89.31 201 ALA A N 1
ATOM 1577 C CA . ALA A 1 201 ? -14.374 6.294 15.181 1.00 89.31 201 ALA A CA 1
ATOM 1578 C C . ALA A 1 201 ? -14.757 7.336 14.121 1.00 89.31 201 ALA A C 1
ATOM 1580 O O . ALA A 1 201 ? -15.825 7.248 13.525 1.00 89.31 201 ALA A O 1
ATOM 1581 N N . ILE A 1 202 ? -13.894 8.306 13.827 1.00 87.69 202 ILE A N 1
ATOM 1582 C CA . ILE A 1 202 ? -14.197 9.324 12.815 1.00 87.69 202 ILE A CA 1
ATOM 1583 C C . ILE A 1 202 ? -14.126 8.738 11.398 1.00 87.69 202 ILE A C 1
ATOM 1585 O O . ILE A 1 202 ? -15.024 8.965 10.582 1.00 87.69 202 ILE A O 1
ATOM 1589 N N . TRP A 1 203 ? -13.068 7.985 11.092 1.00 86.06 203 TRP A N 1
ATOM 1590 C CA . TRP A 1 203 ? -12.723 7.580 9.726 1.00 86.06 203 TRP A CA 1
ATOM 1591 C C . TRP A 1 203 ? -13.174 6.170 9.340 1.00 86.06 203 TRP A C 1
ATOM 1593 O O . TRP A 1 203 ? -12.961 5.758 8.207 1.00 86.06 203 TRP A O 1
ATOM 1603 N N . LYS A 1 204 ? -13.857 5.433 10.219 1.00 87.12 204 LYS A N 1
ATOM 1604 C CA . LYS A 1 204 ? -14.361 4.080 9.932 1.00 87.12 204 LYS A CA 1
ATOM 1605 C C . LYS A 1 204 ? -15.118 3.987 8.603 1.00 87.12 204 LYS A C 1
ATOM 1607 O O . LYS A 1 204 ? -14.911 3.044 7.854 1.00 87.12 204 LYS A O 1
ATOM 1612 N N . HIS A 1 205 ? -15.933 4.994 8.287 1.00 81.25 205 HIS A N 1
ATOM 1613 C CA . HIS A 1 205 ? -16.731 5.063 7.058 1.00 81.25 205 HIS A CA 1
ATOM 1614 C C . HIS A 1 205 ? -15.914 5.090 5.751 1.00 81.25 205 HIS A C 1
ATOM 1616 O O . HIS A 1 205 ? -16.461 4.763 4.701 1.00 81.25 205 HIS A O 1
ATOM 1622 N N . THR A 1 206 ? -14.635 5.481 5.785 1.00 80.25 206 THR A N 1
ATOM 1623 C CA . THR A 1 206 ? -13.763 5.474 4.598 1.00 80.25 206 THR A CA 1
ATOM 1624 C C . THR A 1 206 ? -12.949 4.191 4.474 1.00 80.25 206 THR A C 1
ATOM 1626 O O . THR A 1 206 ? -12.549 3.837 3.370 1.00 80.25 206 THR A O 1
ATOM 1629 N N . ILE A 1 207 ? -12.734 3.469 5.575 1.00 84.06 207 ILE A N 1
ATOM 1630 C CA . ILE A 1 207 ? -12.016 2.192 5.591 1.00 84.06 207 ILE A CA 1
ATOM 1631 C C . ILE A 1 207 ? -12.934 1.097 5.019 1.00 84.06 207 ILE A C 1
ATOM 1633 O O . ILE A 1 207 ? -14.110 1.060 5.389 1.00 84.06 207 ILE A O 1
ATOM 1637 N N . PRO A 1 208 ? -12.441 0.184 4.161 1.00 82.56 208 PRO A N 1
ATOM 1638 C CA . PRO A 1 208 ? -13.255 -0.896 3.602 1.00 82.56 208 PRO A CA 1
ATOM 1639 C C . PRO A 1 208 ? -13.980 -1.719 4.679 1.00 82.56 208 PRO A C 1
ATOM 1641 O O . PRO A 1 208 ? -13.355 -2.234 5.603 1.00 82.56 208 PRO A O 1
ATOM 1644 N N . HIS A 1 209 ? -15.302 -1.873 4.547 1.00 83.38 209 HIS A N 1
ATOM 1645 C CA . HIS A 1 209 ? -16.148 -2.574 5.524 1.00 83.38 209 HIS A CA 1
ATOM 1646 C C . HIS A 1 209 ? -15.644 -3.976 5.889 1.00 83.38 209 HIS A C 1
ATOM 1648 O O . HIS A 1 209 ? -15.746 -4.395 7.042 1.00 83.38 209 HIS A O 1
ATOM 1654 N N . GLN A 1 210 ? -15.088 -4.701 4.916 1.00 82.25 210 GLN A N 1
ATOM 1655 C CA . GLN A 1 210 ? -14.609 -6.069 5.101 1.00 82.25 210 GLN A CA 1
ATOM 1656 C C . GLN A 1 210 ? -13.502 -6.165 6.161 1.00 82.25 210 GLN A C 1
ATOM 1658 O O . GLN A 1 210 ? -13.361 -7.205 6.792 1.00 82.25 210 GLN A O 1
ATOM 1663 N N . THR A 1 211 ? -12.738 -5.092 6.394 1.00 85.69 211 THR A N 1
ATOM 1664 C CA . THR A 1 211 ? -11.621 -5.105 7.349 1.00 85.69 211 THR A CA 1
ATOM 1665 C C . THR A 1 211 ? -12.049 -4.744 8.772 1.00 85.69 211 THR A C 1
ATOM 1667 O O . THR A 1 211 ? -11.264 -4.916 9.704 1.00 85.69 211 THR A O 1
ATOM 1670 N N . TRP A 1 212 ? -13.265 -4.222 8.972 1.00 88.06 212 TRP A N 1
ATOM 1671 C CA . TRP A 1 212 ? -13.700 -3.689 10.268 1.00 88.06 212 TRP A CA 1
ATOM 1672 C C . TRP A 1 212 ? -13.666 -4.716 11.409 1.00 88.06 212 TRP A C 1
ATOM 1674 O O . TRP A 1 212 ? -13.151 -4.359 12.468 1.00 88.06 212 TRP A O 1
ATOM 1684 N N . PRO A 1 213 ? -14.151 -5.968 11.246 1.00 89.12 213 PRO A N 1
ATOM 1685 C CA . PRO A 1 213 ? -14.187 -6.928 12.352 1.00 89.12 213 PRO A CA 1
ATOM 1686 C C . PRO A 1 213 ? -12.799 -7.213 12.938 1.00 89.12 213 PRO A C 1
ATOM 1688 O O . PRO A 1 213 ? -12.626 -7.174 14.153 1.00 89.12 213 PRO A O 1
ATOM 1691 N N . MET A 1 214 ? -11.801 -7.411 12.072 1.00 89.31 214 MET A N 1
ATOM 1692 C CA . MET A 1 214 ? -10.424 -7.687 12.486 1.00 89.31 214 MET A CA 1
ATOM 1693 C C . MET A 1 214 ? -9.773 -6.471 13.158 1.00 89.31 214 MET A C 1
ATOM 1695 O O . MET A 1 214 ? -9.054 -6.609 14.145 1.00 89.31 214 MET A O 1
ATOM 1699 N N . VAL A 1 215 ? -10.052 -5.254 12.674 1.00 90.00 215 VAL A N 1
ATOM 1700 C CA . VAL A 1 215 ? -9.575 -4.022 13.327 1.00 90.00 215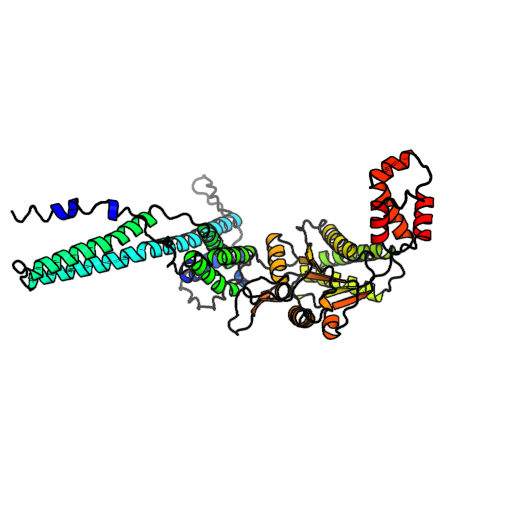 VAL A CA 1
ATOM 1701 C C . VAL A 1 215 ? -10.168 -3.885 14.732 1.00 90.00 215 VAL A C 1
ATOM 1703 O O . VAL A 1 215 ? -9.437 -3.608 15.682 1.00 90.00 215 VAL A O 1
ATOM 1706 N N . GLU A 1 216 ? -11.472 -4.126 14.885 1.00 91.25 216 GLU A N 1
ATOM 1707 C CA . GLU A 1 216 ? -12.163 -4.077 16.180 1.00 91.25 216 GLU A CA 1
ATOM 1708 C C . GLU A 1 216 ? -11.625 -5.129 17.166 1.00 91.25 216 GLU A C 1
ATOM 1710 O O . GLU A 1 216 ? -11.428 -4.824 18.342 1.00 91.25 216 GLU A O 1
ATOM 1715 N N . GLU A 1 217 ? -11.312 -6.338 16.696 1.00 90.62 217 GLU A N 1
ATOM 1716 C CA . GLU A 1 217 ? -10.672 -7.385 17.503 1.00 90.62 217 GLU A CA 1
ATOM 1717 C C . GLU A 1 217 ? -9.258 -6.991 17.965 1.00 90.62 217 GLU A C 1
ATOM 1719 O O . GLU A 1 217 ? -8.874 -7.221 19.118 1.00 90.62 217 GLU A O 1
ATOM 1724 N N . LYS A 1 218 ? -8.471 -6.339 17.103 1.00 90.69 218 LYS A N 1
ATOM 1725 C CA . LYS A 1 218 ? -7.130 -5.863 17.472 1.00 90.69 218 LYS A CA 1
ATOM 1726 C C . LYS A 1 218 ? -7.181 -4.723 18.489 1.00 90.69 218 LYS A C 1
ATOM 1728 O O . LYS A 1 218 ? -6.313 -4.676 19.359 1.00 90.69 218 LYS A O 1
ATOM 1733 N N . PHE A 1 219 ? -8.223 -3.885 18.484 1.00 91.88 219 PHE A N 1
ATOM 1734 C CA . PHE A 1 219 ? -8.452 -2.913 19.564 1.00 91.88 219 PHE A CA 1
ATOM 1735 C C . PHE A 1 219 ? -8.702 -3.606 20.915 1.00 91.88 219 PHE A C 1
ATOM 1737 O O . PHE A 1 219 ? -8.139 -3.179 21.926 1.00 91.88 219 PHE A O 1
ATOM 1744 N N . MET A 1 220 ? -9.472 -4.706 20.943 1.00 89.25 220 MET A N 1
ATOM 1745 C CA . MET A 1 220 ? -9.646 -5.526 22.158 1.00 89.25 220 MET A CA 1
ATOM 1746 C C . MET A 1 220 ? -8.297 -6.079 22.633 1.00 89.25 220 MET A C 1
ATOM 1748 O O . MET A 1 220 ? -7.913 -5.909 23.790 1.00 89.25 220 MET A O 1
ATOM 1752 N N . THR A 1 221 ? -7.557 -6.703 21.712 1.00 89.06 221 THR A N 1
ATOM 1753 C CA . THR A 1 221 ? -6.267 -7.348 21.994 1.00 89.06 221 THR A CA 1
ATOM 1754 C C . THR A 1 221 ? -5.257 -6.351 22.560 1.00 89.06 221 THR A C 1
ATOM 1756 O O . THR A 1 221 ? -4.576 -6.659 23.537 1.00 89.06 221 THR A O 1
ATOM 1759 N N . ALA A 1 222 ? -5.202 -5.138 22.000 1.00 89.56 222 ALA A N 1
ATOM 1760 C CA . ALA A 1 222 ? -4.269 -4.100 22.420 1.00 89.56 222 ALA A CA 1
ATOM 1761 C C . ALA A 1 222 ? -4.492 -3.605 23.858 1.00 89.56 222 ALA A C 1
ATOM 1763 O O . ALA A 1 222 ? -3.531 -3.164 24.488 1.00 89.56 222 ALA A O 1
ATOM 1764 N N . ARG A 1 223 ? -5.722 -3.676 24.390 1.00 87.06 223 ARG A N 1
ATOM 1765 C CA . ARG A 1 223 ? -6.010 -3.319 25.795 1.00 87.06 223 ARG A CA 1
ATOM 1766 C C . ARG A 1 223 ? -5.933 -4.504 26.752 1.00 87.06 223 ARG A C 1
ATOM 1768 O O . ARG A 1 223 ? -5.607 -4.321 27.919 1.00 87.06 223 ARG A O 1
ATOM 1775 N N . GLN A 1 224 ? -6.243 -5.711 26.283 1.00 87.38 224 GLN A N 1
ATOM 1776 C CA . GLN A 1 224 ? -6.322 -6.899 27.139 1.00 87.38 224 GLN A CA 1
ATOM 1777 C C . GLN A 1 224 ? -4.983 -7.613 27.319 1.00 87.38 224 GLN A C 1
ATOM 1779 O O . GLN A 1 224 ? -4.749 -8.212 28.367 1.00 87.38 224 GLN A O 1
ATOM 1784 N N . ASN A 1 225 ? -4.112 -7.578 26.307 1.00 86.69 225 ASN A N 1
ATOM 1785 C CA . ASN A 1 225 ? -2.876 -8.348 26.297 1.00 86.69 225 ASN A CA 1
ATOM 1786 C C . ASN A 1 225 ? -1.646 -7.440 26.113 1.00 86.69 225 ASN A C 1
ATOM 1788 O O . ASN A 1 225 ? -1.310 -7.098 24.977 1.00 86.69 225 ASN A O 1
ATOM 1792 N N . PRO A 1 226 ? -0.916 -7.114 27.200 1.00 83.88 226 PRO A N 1
ATOM 1793 C CA . PRO A 1 226 ? 0.296 -6.298 27.128 1.00 83.88 226 PRO A CA 1
ATOM 1794 C C . PRO A 1 226 ? 1.387 -6.867 26.208 1.00 83.88 226 PRO A C 1
ATOM 1796 O O . PRO A 1 226 ? 2.146 -6.103 25.621 1.00 83.88 226 PRO A O 1
ATOM 1799 N N . PHE A 1 227 ? 1.464 -8.194 26.040 1.00 86.31 227 PHE A N 1
ATOM 1800 C CA . PHE A 1 227 ? 2.483 -8.831 25.197 1.00 86.31 227 PHE A CA 1
ATOM 1801 C C . PHE A 1 227 ? 2.189 -8.674 23.701 1.00 86.31 227 PHE A C 1
ATOM 1803 O O . PHE A 1 227 ? 3.106 -8.439 22.920 1.00 86.31 227 PHE A O 1
ATOM 1810 N N . ALA A 1 228 ? 0.915 -8.757 23.306 1.00 87.75 228 ALA A N 1
ATOM 1811 C CA . ALA A 1 228 ? 0.473 -8.593 21.917 1.00 87.75 228 ALA A CA 1
ATOM 1812 C C . ALA A 1 228 ? 0.100 -7.138 21.569 1.00 87.75 228 ALA A C 1
ATOM 1814 O O . ALA A 1 228 ? -0.275 -6.837 20.435 1.00 87.75 228 ALA A O 1
ATOM 1815 N N . GLN A 1 229 ? 0.191 -6.225 22.541 1.00 89.00 229 GLN A N 1
ATOM 1816 C CA . GLN A 1 229 ? -0.243 -4.839 22.400 1.00 89.00 229 GLN A CA 1
ATOM 1817 C C . GLN A 1 229 ? 0.470 -4.117 21.258 1.00 89.00 229 GLN A C 1
ATOM 1819 O O . GLN A 1 229 ? -0.180 -3.432 20.472 1.00 89.00 229 GLN A O 1
ATOM 1824 N N . ARG A 1 230 ? 1.792 -4.276 21.149 1.00 89.88 230 ARG A N 1
ATOM 1825 C CA . ARG A 1 230 ? 2.580 -3.593 20.118 1.00 89.88 230 ARG A CA 1
ATOM 1826 C C . ARG A 1 230 ? 2.160 -4.014 18.712 1.00 89.88 230 ARG A C 1
ATOM 1828 O O . ARG A 1 230 ? 1.853 -3.158 17.894 1.00 89.88 230 ARG A O 1
ATOM 1835 N N . GLU A 1 231 ? 2.072 -5.318 18.468 1.00 90.00 231 GLU A N 1
ATOM 1836 C CA . GLU A 1 231 ? 1.658 -5.867 17.171 1.00 90.00 231 GLU A CA 1
ATOM 1837 C C . GLU A 1 231 ? 0.228 -5.446 16.809 1.00 90.00 231 GLU A C 1
ATOM 1839 O O . GLU A 1 231 ? -0.059 -5.100 15.664 1.00 90.00 231 GLU A O 1
ATOM 1844 N N . ALA A 1 232 ? -0.676 -5.418 17.793 1.00 90.50 232 ALA A N 1
ATOM 1845 C CA . ALA A 1 232 ? -2.043 -4.955 17.590 1.00 90.50 232 ALA A CA 1
ATOM 1846 C C . ALA A 1 232 ? -2.111 -3.451 17.267 1.00 90.50 232 ALA A C 1
ATOM 1848 O O . ALA A 1 232 ? -2.867 -3.052 16.380 1.00 90.50 232 ALA A O 1
ATOM 1849 N N . ILE A 1 233 ? -1.307 -2.618 17.935 1.00 91.38 233 ILE A N 1
ATOM 1850 C CA . ILE A 1 233 ? -1.200 -1.183 17.636 1.00 91.38 233 ILE A CA 1
ATOM 1851 C C . ILE A 1 233 ? -0.642 -0.967 16.225 1.00 91.38 233 ILE A C 1
ATOM 1853 O O . ILE A 1 233 ? -1.224 -0.190 15.467 1.00 91.38 233 ILE A O 1
ATOM 1857 N N . ASP A 1 234 ? 0.426 -1.673 15.848 1.00 90.88 234 ASP A N 1
ATOM 1858 C CA . ASP A 1 234 ? 1.032 -1.579 14.514 1.00 90.88 234 ASP A CA 1
ATOM 1859 C C . ASP A 1 234 ? 0.017 -1.969 13.423 1.00 90.88 234 ASP A C 1
ATOM 1861 O O . ASP A 1 234 ? -0.113 -1.288 12.399 1.00 90.88 234 ASP A O 1
ATOM 1865 N N . PHE A 1 235 ? -0.788 -3.006 13.677 1.00 92.12 235 PHE A N 1
ATOM 1866 C CA . PHE A 1 235 ? -1.893 -3.406 12.808 1.00 92.12 235 PHE A CA 1
ATOM 1867 C C . PHE A 1 235 ? -2.962 -2.314 12.666 1.00 92.12 235 PHE A C 1
ATOM 1869 O O . PHE A 1 235 ? -3.366 -1.975 11.550 1.00 92.12 235 PHE A O 1
ATOM 1876 N N . ILE A 1 236 ? -3.418 -1.734 13.780 1.00 91.88 236 ILE A N 1
ATOM 1877 C CA . ILE A 1 236 ? -4.436 -0.673 13.779 1.00 91.88 236 ILE A CA 1
ATOM 1878 C C . ILE A 1 236 ? -3.922 0.559 13.030 1.00 91.88 236 ILE A C 1
ATOM 1880 O O . ILE A 1 236 ? -4.627 1.114 12.187 1.00 91.88 236 ILE A O 1
ATOM 1884 N N . GLN A 1 237 ? -2.678 0.969 13.280 1.00 91.56 237 GLN A N 1
ATOM 1885 C CA . GLN A 1 237 ? -2.042 2.078 12.568 1.00 91.56 237 GLN A CA 1
ATOM 1886 C C . GLN A 1 237 ? -1.913 1.796 11.068 1.00 91.56 237 GLN A C 1
ATOM 1888 O O . GLN A 1 237 ? -2.050 2.708 10.243 1.00 91.56 237 GLN A O 1
ATOM 1893 N N . PHE A 1 238 ? -1.664 0.538 10.694 1.00 90.81 238 PHE A N 1
ATOM 1894 C CA . PHE A 1 238 ? -1.677 0.117 9.300 1.00 90.81 238 PHE A CA 1
ATOM 1895 C C . PHE A 1 238 ? -3.066 0.302 8.674 1.00 90.81 238 PHE A C 1
ATOM 1897 O O . PHE A 1 238 ? -3.178 0.957 7.635 1.00 90.81 238 PHE A O 1
ATOM 1904 N N . ALA A 1 239 ? -4.118 -0.193 9.332 1.00 89.25 239 ALA A N 1
ATOM 1905 C CA . ALA A 1 239 ? -5.505 -0.084 8.880 1.00 89.25 239 ALA A CA 1
ATOM 1906 C C . ALA A 1 239 ? -6.000 1.374 8.793 1.00 89.25 239 ALA A C 1
ATOM 1908 O O . ALA A 1 239 ? -6.670 1.761 7.837 1.00 89.25 239 ALA A O 1
ATOM 1909 N N . LEU A 1 240 ? -5.610 2.231 9.738 1.00 88.38 240 LEU A N 1
ATOM 1910 C CA . LEU A 1 240 ? -5.919 3.666 9.704 1.00 88.38 240 LEU A CA 1
ATOM 1911 C C . LEU A 1 240 ? -5.238 4.403 8.543 1.00 88.38 240 LEU A C 1
ATOM 1913 O O . LEU A 1 240 ? -5.684 5.479 8.143 1.00 88.38 240 LEU A O 1
ATOM 1917 N N . GLY A 1 241 ? -4.207 3.809 7.931 1.00 84.62 241 GLY A N 1
ATOM 1918 C CA . GLY A 1 241 ? -3.628 4.296 6.678 1.00 84.62 241 GLY A CA 1
ATOM 1919 C C . GLY A 1 241 ? -4.629 4.361 5.517 1.00 84.62 241 GLY A C 1
ATOM 1920 O O . GLY A 1 241 ? -4.419 5.121 4.576 1.00 84.62 241 GLY A O 1
ATOM 1921 N N . PHE A 1 242 ? -5.745 3.632 5.603 1.00 83.81 242 PHE A N 1
ATOM 1922 C CA . PHE A 1 242 ? -6.810 3.620 4.600 1.00 83.81 242 PHE A CA 1
ATOM 1923 C C . PHE A 1 242 ? -7.857 4.730 4.802 1.00 83.81 242 PHE A C 1
ATOM 1925 O O . PHE A 1 242 ? -8.818 4.805 4.045 1.00 83.81 242 PHE A O 1
ATOM 1932 N N . LYS A 1 243 ? -7.672 5.654 5.758 1.00 79.50 243 LYS A N 1
ATOM 1933 C CA . LYS A 1 243 ? -8.643 6.726 6.067 1.00 79.50 243 LYS A CA 1
ATOM 1934 C C . LYS A 1 243 ? -9.010 7.659 4.905 1.00 79.50 243 LYS A C 1
ATOM 1936 O O . LYS A 1 243 ? -9.997 8.380 4.997 1.00 79.50 243 LYS A O 1
ATOM 1941 N N . SER A 1 244 ? -8.217 7.687 3.835 1.00 71.25 244 SER A N 1
ATOM 1942 C CA . SER A 1 244 ? -8.474 8.477 2.616 1.00 71.25 244 SER A CA 1
ATOM 1943 C C . SER A 1 244 ? -8.809 7.600 1.404 1.00 71.25 244 SER A C 1
ATOM 1945 O O . SER A 1 244 ? -8.591 8.009 0.265 1.00 71.25 244 SER A O 1
ATOM 1947 N N . PHE A 1 245 ? -9.280 6.373 1.634 1.00 68.38 245 PHE A N 1
ATOM 1948 C CA . PHE A 1 245 ? -9.692 5.462 0.575 1.00 68.38 245 PHE A CA 1
ATOM 1949 C C . PHE A 1 245 ? -11.026 5.929 -0.022 1.00 68.38 245 PHE A C 1
ATOM 1951 O O . PHE A 1 245 ? -12.102 5.561 0.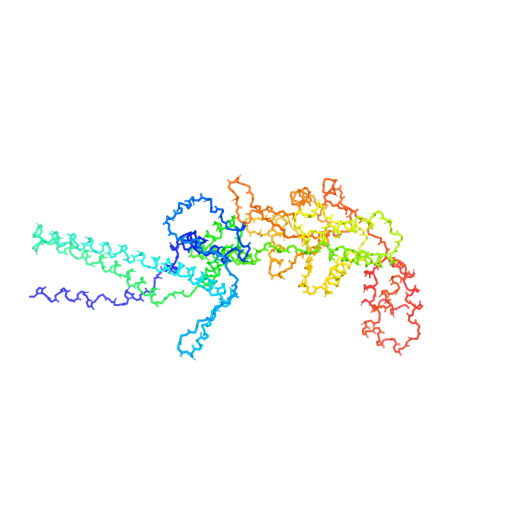444 1.00 68.38 245 PHE A O 1
ATOM 1958 N N . ILE A 1 246 ? -10.944 6.805 -1.023 1.00 63.50 246 ILE A N 1
ATOM 1959 C CA . ILE A 1 246 ? -12.092 7.336 -1.758 1.00 63.50 246 ILE A CA 1
ATOM 1960 C C . ILE A 1 246 ? -11.860 7.045 -3.248 1.00 63.50 246 ILE A C 1
ATOM 1962 O O . ILE A 1 246 ? -10.814 7.438 -3.778 1.00 63.50 246 ILE A O 1
ATOM 1966 N N . PRO A 1 247 ? -12.793 6.356 -3.933 1.00 54.22 247 PRO A N 1
ATOM 1967 C CA . PRO A 1 247 ? -12.700 6.145 -5.372 1.00 54.22 247 PRO A CA 1
ATOM 1968 C C . PRO A 1 247 ? -12.718 7.501 -6.080 1.00 54.22 247 PRO A C 1
ATOM 1970 O O . PRO A 1 247 ? -13.623 8.299 -5.880 1.00 54.22 247 PRO A O 1
ATOM 1973 N N . LYS A 1 248 ? -11.682 7.787 -6.869 1.00 59.12 248 LYS A N 1
ATOM 1974 C CA . LYS A 1 248 ? -11.475 9.121 -7.439 1.00 59.12 248 LYS A CA 1
ATOM 1975 C C . LYS A 1 248 ? -12.395 9.380 -8.625 1.00 59.12 248 LYS A C 1
ATOM 1977 O O . LYS A 1 248 ? -12.647 8.484 -9.428 1.00 59.12 248 LYS A O 1
ATOM 1982 N N . THR A 1 249 ? -12.810 10.634 -8.776 1.00 56.34 249 THR A N 1
ATOM 1983 C CA . THR A 1 249 ? -13.588 11.097 -9.928 1.00 56.34 249 THR A CA 1
ATOM 1984 C C . THR A 1 249 ? -12.827 10.919 -11.252 1.00 56.34 249 THR A C 1
ATOM 1986 O O . THR A 1 249 ? -11.618 11.208 -11.316 1.00 56.34 249 THR A O 1
ATOM 1989 N N . PRO A 1 250 ? -13.522 10.464 -12.315 1.00 58.84 250 PRO A N 1
ATOM 1990 C CA . PRO A 1 250 ? -12.914 10.207 -13.615 1.00 58.84 250 PRO A CA 1
ATOM 1991 C C . PRO A 1 250 ? -12.376 11.495 -14.244 1.00 58.84 250 PRO A C 1
ATOM 1993 O O . PRO A 1 250 ? -12.950 12.575 -14.086 1.00 58.84 250 PRO A O 1
ATOM 1996 N N . LEU A 1 251 ? -11.243 11.386 -14.938 1.00 61.81 251 LEU A N 1
ATOM 1997 C CA . LEU A 1 251 ? -10.691 12.475 -15.754 1.00 61.81 251 LEU A CA 1
ATOM 1998 C C . LEU A 1 251 ? -11.485 12.611 -17.064 1.00 61.81 251 LEU A C 1
ATOM 2000 O O . LEU A 1 251 ? -12.277 11.742 -17.407 1.00 61.81 251 LEU A O 1
ATOM 2004 N N . SER A 1 252 ? -11.286 13.702 -17.807 1.00 66.19 252 SER A N 1
ATOM 2005 C CA . SER A 1 252 ? -11.883 13.828 -19.143 1.00 66.19 252 SER A CA 1
ATOM 2006 C C . SER A 1 252 ? -11.042 13.098 -20.204 1.00 66.19 252 SER A C 1
ATOM 2008 O O . SER A 1 252 ? -9.837 13.337 -20.321 1.00 66.19 252 SER A O 1
ATOM 2010 N N . ASN A 1 253 ? -11.685 12.259 -21.021 1.00 66.94 253 ASN A N 1
ATOM 2011 C CA . ASN A 1 253 ? -11.059 11.430 -22.064 1.00 66.94 253 ASN A CA 1
ATOM 2012 C C . ASN A 1 253 ? -10.106 12.204 -23.008 1.00 66.94 253 ASN A C 1
ATOM 2014 O O . ASN A 1 253 ? -9.018 11.742 -23.358 1.00 66.94 253 ASN A O 1
ATOM 2018 N N . THR A 1 254 ? -10.442 13.449 -23.361 1.00 65.94 254 THR A N 1
ATOM 2019 C CA . THR A 1 254 ? -9.622 14.302 -24.246 1.00 65.94 254 THR A CA 1
ATOM 2020 C C . THR A 1 254 ? -8.248 14.665 -23.669 1.00 65.94 254 THR A C 1
ATOM 2022 O O . THR A 1 254 ? -7.281 14.819 -24.419 1.00 65.94 254 THR A O 1
ATOM 2025 N N . GLN A 1 255 ? -8.126 14.783 -22.344 1.00 75.44 255 GLN A N 1
ATOM 2026 C CA . GLN A 1 255 ? -6.851 15.109 -21.694 1.00 75.44 255 GLN A CA 1
ATOM 2027 C C . GLN A 1 255 ? -5.891 13.914 -21.722 1.00 75.44 255 GLN A C 1
ATOM 2029 O O . GLN A 1 255 ? -4.693 14.084 -21.960 1.00 75.44 255 GLN A O 1
ATOM 2034 N N . ILE A 1 256 ? -6.417 12.700 -21.561 1.00 81.12 256 ILE A N 1
ATOM 2035 C CA . ILE A 1 256 ? -5.609 11.480 -21.475 1.00 81.12 256 ILE A CA 1
ATOM 2036 C C . ILE A 1 256 ? -5.005 11.105 -22.823 1.00 81.12 256 ILE A C 1
ATOM 2038 O O . ILE A 1 256 ? -3.827 10.760 -22.879 1.00 81.12 256 ILE A O 1
ATOM 2042 N N . GLN A 1 257 ? -5.743 11.257 -23.924 1.00 84.38 257 GLN A N 1
ATOM 2043 C CA . GLN A 1 257 ? -5.192 10.996 -25.261 1.00 84.38 257 GLN A CA 1
ATOM 2044 C C . GLN A 1 257 ? -3.978 11.888 -25.569 1.00 84.38 257 GLN A C 1
ATOM 2046 O O . GLN A 1 257 ? -2.964 11.425 -26.098 1.00 84.38 257 GLN A O 1
ATOM 2051 N N . THR A 1 258 ? -4.039 13.157 -25.158 1.00 86.06 258 THR A N 1
ATOM 2052 C CA . THR A 1 258 ? -2.919 14.099 -25.299 1.00 86.06 258 THR A CA 1
ATOM 2053 C C . THR A 1 258 ? -1.720 13.668 -24.449 1.00 86.06 258 THR A C 1
ATOM 2055 O O . THR A 1 258 ? -0.579 13.710 -24.918 1.00 86.06 258 THR A O 1
ATOM 2058 N N . MET A 1 259 ? -1.964 13.203 -23.218 1.00 86.62 259 MET A N 1
ATOM 2059 C CA . MET A 1 259 ? -0.913 12.659 -22.354 1.00 86.62 259 MET A CA 1
ATOM 2060 C C . MET A 1 259 ? -0.257 11.416 -22.963 1.00 86.62 259 MET A C 1
ATOM 2062 O O . MET A 1 259 ? 0.970 11.353 -23.016 1.00 86.62 259 MET A O 1
ATOM 2066 N N . ILE A 1 260 ? -1.047 10.466 -23.473 1.00 89.88 260 ILE A N 1
ATOM 2067 C CA . ILE A 1 260 ? -0.549 9.240 -24.114 1.00 89.88 260 ILE A CA 1
ATOM 2068 C C . ILE A 1 260 ? 0.389 9.590 -25.271 1.00 89.88 260 ILE A C 1
ATOM 2070 O O . ILE A 1 260 ? 1.501 9.068 -25.338 1.00 89.88 260 ILE A O 1
ATOM 2074 N N . HIS A 1 261 ? -0.012 10.510 -26.154 1.00 91.00 261 HIS A N 1
ATOM 2075 C CA . HIS A 1 261 ? 0.825 10.925 -27.280 1.00 91.00 261 HIS A CA 1
ATOM 2076 C C . HIS A 1 261 ? 2.164 11.524 -26.817 1.00 91.00 261 HIS A C 1
ATOM 2078 O O . HIS A 1 261 ? 3.221 11.181 -27.348 1.00 91.00 261 HIS A O 1
ATOM 2084 N N . ARG A 1 262 ? 2.145 12.409 -25.813 1.00 90.62 262 ARG A N 1
ATOM 2085 C CA . ARG A 1 262 ? 3.359 13.051 -25.279 1.00 90.62 262 ARG A CA 1
ATOM 2086 C C . ARG A 1 262 ? 4.303 12.048 -24.621 1.00 90.62 262 ARG A C 1
ATOM 2088 O O . ARG A 1 262 ? 5.501 12.070 -24.896 1.00 90.62 262 ARG A O 1
ATOM 2095 N N . VAL A 1 263 ? 3.770 11.155 -23.787 1.00 92.00 263 VAL A N 1
ATOM 2096 C CA . VAL A 1 263 ? 4.569 10.116 -23.123 1.00 92.00 263 VAL A CA 1
ATOM 2097 C C . VAL A 1 263 ? 5.153 9.153 -24.158 1.00 92.00 263 VAL A C 1
ATOM 2099 O O . VAL A 1 263 ? 6.339 8.842 -24.090 1.00 92.00 263 VAL A O 1
ATOM 2102 N N . ASN A 1 264 ? 4.383 8.759 -25.176 1.00 94.12 264 ASN A N 1
ATOM 2103 C CA . ASN A 1 264 ? 4.881 7.913 -26.263 1.00 94.12 264 ASN A CA 1
ATOM 2104 C C . ASN A 1 264 ? 6.028 8.569 -27.045 1.00 94.12 264 ASN A C 1
ATOM 2106 O O . ASN A 1 264 ? 6.998 7.883 -27.357 1.00 94.12 264 ASN A O 1
ATOM 2110 N N . ALA A 1 265 ? 5.963 9.879 -27.302 1.00 92.94 265 ALA A N 1
ATOM 2111 C CA . ALA A 1 265 ? 7.051 10.613 -27.949 1.00 92.94 265 ALA A CA 1
ATOM 2112 C C . ALA A 1 265 ? 8.330 10.659 -27.086 1.00 92.94 265 ALA A C 1
ATOM 2114 O O . ALA A 1 265 ? 9.437 10.549 -27.610 1.00 92.94 265 ALA A O 1
ATOM 2115 N N . ARG A 1 266 ? 8.199 10.770 -25.755 1.00 94.31 266 ARG A N 1
ATOM 2116 C CA . ARG A 1 266 ? 9.343 10.677 -24.827 1.00 94.31 266 ARG A CA 1
ATOM 2117 C C . ARG A 1 266 ? 9.942 9.272 -24.793 1.00 94.31 266 ARG A C 1
ATOM 2119 O O . ARG A 1 266 ? 11.161 9.143 -24.826 1.00 94.31 266 ARG A O 1
ATOM 2126 N N . ILE A 1 267 ? 9.098 8.237 -24.790 1.00 93.38 267 ILE A N 1
ATOM 2127 C CA . ILE A 1 267 ? 9.534 6.839 -24.923 1.00 93.38 267 ILE A CA 1
ATOM 2128 C C . ILE A 1 267 ? 10.296 6.657 -26.239 1.00 93.38 267 ILE A C 1
ATOM 2130 O O . ILE A 1 267 ? 11.337 6.006 -26.254 1.00 93.38 267 ILE A O 1
ATOM 2134 N N . ASP A 1 268 ? 9.808 7.244 -27.336 1.00 92.25 268 ASP A N 1
ATOM 2135 C CA . ASP A 1 268 ? 10.501 7.187 -28.620 1.00 92.25 268 ASP A CA 1
ATOM 2136 C C . ASP A 1 268 ? 11.900 7.786 -28.542 1.00 92.25 268 ASP A C 1
ATOM 2138 O O . ASP A 1 268 ? 12.862 7.073 -28.820 1.00 92.25 268 ASP A O 1
ATOM 2142 N N . SER A 1 269 ? 11.988 9.028 -28.064 1.00 91.56 269 SER A N 1
ATOM 2143 C CA . SER A 1 269 ? 13.245 9.760 -27.905 1.00 91.56 269 SER A CA 1
ATOM 2144 C C . SER A 1 269 ? 14.236 9.066 -26.967 1.00 91.56 269 SER A C 1
ATOM 2146 O O . SER A 1 269 ? 15.441 9.141 -27.188 1.00 91.56 269 SER A O 1
ATOM 2148 N N . PHE A 1 270 ? 13.755 8.379 -25.928 1.00 91.12 270 PHE A N 1
ATOM 2149 C CA . PHE A 1 270 ? 14.615 7.626 -25.020 1.00 91.12 270 PHE A CA 1
ATOM 2150 C C . PHE A 1 270 ? 15.314 6.463 -25.728 1.00 91.12 270 PHE A C 1
ATOM 2152 O O . PHE A 1 270 ? 16.514 6.258 -25.557 1.00 91.12 270 PHE A O 1
ATOM 2159 N N . PHE A 1 271 ? 14.568 5.701 -26.532 1.00 90.94 271 PHE A N 1
ATOM 2160 C CA . PHE A 1 271 ? 15.111 4.535 -27.227 1.00 90.94 271 PHE A CA 1
ATOM 2161 C C . PHE A 1 271 ? 15.963 4.892 -28.455 1.00 90.94 271 PHE A C 1
ATOM 2163 O O . PHE A 1 271 ? 16.689 4.028 -28.933 1.00 90.94 271 PHE A O 1
ATOM 2170 N N . ASP A 1 272 ? 15.965 6.148 -28.915 1.00 88.19 272 ASP A N 1
ATOM 2171 C CA . ASP A 1 272 ? 16.873 6.614 -29.977 1.00 88.19 272 ASP A CA 1
ATOM 2172 C C . ASP A 1 272 ? 18.359 6.534 -29.566 1.00 88.19 272 ASP A C 1
ATOM 2174 O O . ASP A 1 272 ? 19.247 6.478 -30.414 1.00 88.19 272 ASP A O 1
ATOM 2178 N N . GLN A 1 273 ? 18.641 6.490 -28.259 1.00 86.25 273 GLN A N 1
ATOM 2179 C CA . GLN A 1 273 ? 19.992 6.343 -27.704 1.00 86.25 273 GLN A CA 1
ATOM 2180 C C . GLN A 1 273 ? 20.498 4.889 -27.694 1.00 86.25 273 GLN A C 1
ATOM 2182 O O . GLN A 1 273 ? 21.657 4.635 -27.347 1.00 86.25 273 GLN A O 1
ATOM 2187 N N . TYR A 1 274 ? 19.656 3.929 -28.073 1.00 89.69 274 TYR A N 1
ATOM 2188 C CA . TYR A 1 274 ? 19.934 2.497 -28.008 1.00 89.69 274 TYR A CA 1
ATOM 2189 C C . TYR A 1 274 ? 20.158 1.895 -29.396 1.00 89.69 274 TYR A C 1
ATOM 2191 O O . TYR A 1 274 ? 19.797 2.474 -30.421 1.00 89.69 274 TYR A O 1
ATOM 2199 N N . GLU A 1 275 ? 20.813 0.735 -29.437 1.00 86.81 275 GLU A N 1
ATOM 2200 C CA . GLU A 1 275 ? 20.909 -0.071 -30.652 1.00 86.81 275 GLU A CA 1
ATOM 2201 C C . GLU A 1 275 ? 19.509 -0.374 -31.204 1.00 86.81 275 GLU A C 1
ATOM 2203 O O . GLU A 1 275 ? 18.515 -0.264 -30.483 1.00 86.81 275 GLU A O 1
ATOM 2208 N N . LYS A 1 276 ? 19.427 -0.731 -32.496 1.00 83.12 276 LYS A N 1
ATOM 2209 C CA . LYS A 1 276 ? 18.152 -0.935 -33.204 1.00 83.12 276 LYS A CA 1
ATOM 2210 C C . LYS A 1 276 ? 17.173 -1.737 -32.346 1.00 83.12 276 LYS A C 1
ATOM 2212 O O . LYS A 1 276 ? 17.366 -2.928 -32.125 1.00 83.12 276 LYS A O 1
ATOM 2217 N N . PHE A 1 277 ? 16.130 -1.050 -31.897 1.00 84.44 277 PHE A N 1
ATOM 2218 C CA . PHE A 1 277 ? 15.079 -1.615 -31.075 1.00 84.44 277 PHE A CA 1
ATOM 2219 C C . PHE A 1 277 ? 13.841 -1.824 -31.938 1.00 84.44 277 PHE A C 1
ATOM 2221 O O . PHE A 1 277 ? 13.310 -0.871 -32.518 1.00 84.44 277 PHE A O 1
ATOM 2228 N N . ASP A 1 278 ? 13.420 -3.080 -32.064 1.00 84.38 278 ASP A N 1
ATOM 2229 C CA . ASP A 1 278 ? 12.326 -3.458 -32.949 1.00 84.38 278 ASP A CA 1
ATOM 2230 C C . ASP A 1 278 ? 11.012 -2.753 -32.568 1.00 84.38 278 ASP A C 1
ATOM 2232 O O . ASP A 1 278 ? 10.740 -2.431 -31.407 1.00 84.38 278 ASP A O 1
ATOM 2236 N N . GLN A 1 279 ? 10.161 -2.508 -33.567 1.00 83.44 279 GLN A N 1
ATOM 2237 C CA . GLN A 1 279 ? 8.893 -1.796 -33.362 1.00 83.44 279 GLN A CA 1
ATOM 2238 C C . GLN A 1 279 ? 7.912 -2.583 -32.486 1.00 83.44 279 GLN A C 1
ATOM 2240 O O . GLN A 1 279 ? 7.121 -1.982 -31.764 1.00 83.44 279 GLN A O 1
ATOM 2245 N N . GLU A 1 280 ? 7.969 -3.914 -32.528 1.00 87.81 280 GLU A N 1
ATOM 2246 C CA . GLU A 1 280 ? 7.103 -4.796 -31.744 1.00 87.81 280 GLU A CA 1
ATOM 2247 C C . GLU A 1 280 ? 7.321 -4.648 -30.221 1.00 87.81 280 GLU A C 1
ATOM 2249 O O . GLU A 1 280 ? 6.373 -4.246 -29.538 1.00 87.81 280 GLU A O 1
ATOM 2254 N N . PRO A 1 281 ? 8.532 -4.854 -29.655 1.00 87.00 281 PRO A N 1
ATOM 2255 C CA . PRO A 1 281 ? 8.768 -4.670 -28.221 1.00 87.00 281 PRO A CA 1
ATOM 2256 C C . PRO A 1 281 ? 8.545 -3.222 -27.765 1.00 87.00 281 PRO A C 1
ATOM 2258 O O . PRO A 1 281 ? 7.987 -2.986 -26.690 1.00 87.00 281 PRO A O 1
ATOM 2261 N N . LYS A 1 282 ? 8.888 -2.232 -28.600 1.00 88.50 282 LYS A N 1
ATOM 2262 C CA . LYS A 1 282 ? 8.579 -0.817 -28.336 1.00 88.50 282 LYS A CA 1
ATOM 2263 C C . LYS A 1 282 ? 7.068 -0.565 -28.276 1.00 88.50 282 LYS A C 1
ATOM 2265 O O . LYS A 1 282 ? 6.595 0.187 -27.423 1.00 88.50 282 LYS A O 1
ATOM 2270 N N . GLY A 1 283 ? 6.310 -1.209 -29.162 1.00 89.88 283 GLY A N 1
ATOM 2271 C CA . GLY A 1 283 ? 4.852 -1.169 -29.205 1.00 89.88 283 GLY A CA 1
ATOM 2272 C C . GLY A 1 283 ? 4.207 -1.744 -27.945 1.00 89.88 283 GLY A C 1
ATOM 2273 O O . GLY A 1 283 ? 3.276 -1.133 -27.423 1.00 89.88 283 GLY A O 1
ATOM 2274 N N . LEU A 1 284 ? 4.739 -2.847 -27.405 1.00 90.94 284 LEU A N 1
ATOM 2275 C CA . LEU A 1 284 ? 4.268 -3.443 -26.145 1.00 90.94 284 LEU A CA 1
ATOM 2276 C C . LEU A 1 284 ? 4.432 -2.487 -24.957 1.00 90.94 284 LEU A C 1
ATOM 2278 O O . LEU A 1 284 ? 3.488 -2.285 -24.191 1.00 90.94 284 LEU A O 1
ATOM 2282 N N . ILE A 1 285 ? 5.593 -1.829 -24.843 1.00 92.62 285 ILE A N 1
ATOM 2283 C CA . ILE A 1 285 ? 5.831 -0.813 -23.805 1.00 92.62 285 ILE A CA 1
ATOM 2284 C C . ILE A 1 285 ? 4.786 0.305 -23.910 1.00 92.62 285 ILE A C 1
ATOM 2286 O O . ILE A 1 285 ? 4.107 0.617 -22.930 1.00 92.62 285 ILE A O 1
ATOM 2290 N N . LYS A 1 286 ? 4.615 0.890 -25.104 1.00 92.56 286 LYS A N 1
ATOM 2291 C CA . LYS A 1 286 ? 3.647 1.977 -25.331 1.00 92.56 286 LYS A CA 1
ATOM 2292 C C . LYS A 1 286 ? 2.210 1.545 -25.048 1.00 92.56 286 LYS A C 1
ATOM 2294 O O . LYS A 1 286 ? 1.453 2.311 -24.457 1.00 92.56 286 LYS A O 1
ATOM 2299 N N . LEU A 1 287 ? 1.838 0.323 -25.433 1.00 90.75 287 LEU A N 1
ATOM 2300 C CA . LEU A 1 287 ? 0.515 -0.239 -25.173 1.00 90.75 287 LEU A CA 1
ATOM 2301 C C . LEU A 1 287 ? 0.228 -0.309 -23.669 1.00 90.75 287 LEU A C 1
ATOM 2303 O O . LEU A 1 287 ? -0.830 0.143 -23.234 1.00 90.75 287 LEU A O 1
ATOM 2307 N N . ARG A 1 288 ? 1.167 -0.825 -22.864 1.00 89.62 288 ARG A N 1
ATOM 2308 C CA . ARG A 1 288 ? 0.991 -0.940 -21.405 1.00 89.62 288 ARG A CA 1
ATOM 2309 C C . ARG A 1 288 ? 0.960 0.408 -20.707 1.00 89.62 288 ARG A C 1
ATOM 2311 O O . ARG A 1 288 ? 0.121 0.620 -19.833 1.00 89.62 288 ARG A O 1
ATOM 2318 N N . VAL A 1 289 ? 1.812 1.338 -21.129 1.00 90.50 289 VAL A N 1
ATOM 2319 C CA . VAL A 1 289 ? 1.781 2.718 -20.628 1.00 90.50 289 VAL A CA 1
ATOM 2320 C C . VAL A 1 289 ? 0.451 3.390 -20.978 1.00 90.50 289 VAL A C 1
ATOM 2322 O O . VAL A 1 289 ? -0.162 4.007 -20.112 1.00 90.50 289 VAL A O 1
ATOM 2325 N N . GLY A 1 290 ? -0.046 3.218 -22.205 1.00 89.38 290 GLY A N 1
ATOM 2326 C CA . GLY A 1 290 ? -1.351 3.729 -22.628 1.00 89.38 290 GLY A CA 1
ATOM 2327 C C . GLY A 1 290 ? -2.513 3.147 -21.821 1.00 89.38 290 GLY A C 1
ATOM 2328 O O . GLY A 1 290 ? -3.358 3.901 -21.347 1.00 89.38 290 GLY A O 1
ATOM 2329 N N . GLN A 1 291 ? -2.529 1.829 -21.596 1.00 88.19 291 GLN A N 1
ATOM 2330 C CA . GLN A 1 291 ? -3.536 1.165 -20.756 1.00 88.19 291 GLN A CA 1
ATOM 2331 C C . GLN A 1 291 ? -3.517 1.678 -19.315 1.00 88.19 291 GLN A C 1
ATOM 2333 O O . GLN A 1 291 ? -4.574 1.935 -18.748 1.00 88.19 291 GLN A O 1
ATOM 2338 N N . PHE A 1 292 ? -2.330 1.863 -18.731 1.00 87.81 292 PHE A N 1
ATOM 2339 C CA . PHE A 1 292 ? -2.201 2.469 -17.409 1.00 87.81 292 PHE A CA 1
ATOM 2340 C C . PHE A 1 292 ? -2.780 3.887 -17.387 1.00 87.81 292 PHE A C 1
ATOM 2342 O O . PHE A 1 292 ? -3.548 4.214 -16.488 1.00 87.81 292 PHE A O 1
ATOM 2349 N N . LEU A 1 293 ? -2.459 4.713 -18.387 1.00 87.44 293 LEU A N 1
ATOM 2350 C CA . LEU A 1 293 ? -2.963 6.083 -18.470 1.00 87.44 293 LEU A CA 1
ATOM 2351 C C . LEU A 1 293 ? -4.489 6.144 -18.634 1.00 87.44 293 LEU A C 1
ATOM 2353 O O . LEU A 1 293 ? -5.116 6.996 -18.014 1.00 87.44 293 LEU A O 1
ATOM 2357 N N . LEU A 1 294 ? -5.089 5.228 -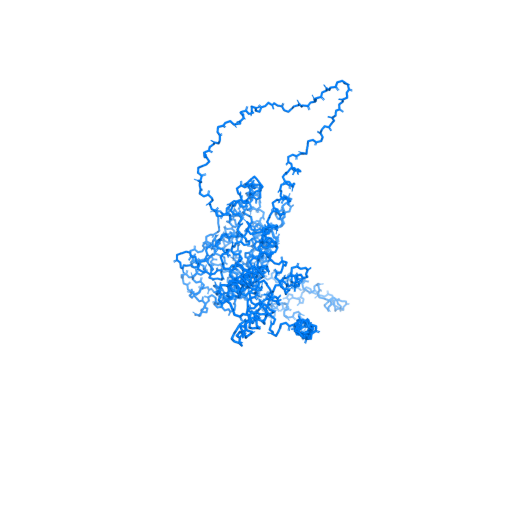19.398 1.00 85.50 294 LEU A N 1
ATOM 2358 C CA . LEU A 1 294 ? -6.549 5.090 -19.499 1.00 85.50 294 LEU A CA 1
ATOM 2359 C C . LEU A 1 294 ? -7.173 4.618 -18.179 1.00 85.50 294 LEU A C 1
ATOM 2361 O O . LEU A 1 294 ? -8.211 5.131 -17.769 1.00 85.50 294 LEU A O 1
ATOM 2365 N N . ALA A 1 295 ? -6.515 3.702 -17.464 1.00 82.25 295 ALA A N 1
ATOM 2366 C CA . ALA A 1 295 ? -6.986 3.223 -16.166 1.00 82.25 295 ALA A CA 1
ATOM 2367 C C . ALA A 1 295 ? -7.017 4.331 -15.093 1.00 82.25 295 ALA A C 1
ATOM 2369 O O . ALA A 1 295 ? -7.782 4.239 -14.137 1.00 82.25 295 ALA A O 1
ATOM 2370 N N . LEU A 1 296 ? -6.228 5.403 -15.251 1.00 80.19 296 LEU A N 1
ATOM 2371 C CA . LEU A 1 296 ? -6.320 6.596 -14.397 1.00 80.19 296 LEU A CA 1
ATOM 2372 C C . LEU A 1 296 ? -7.630 7.382 -14.590 1.00 80.19 296 LEU A C 1
ATOM 2374 O O . LEU A 1 296 ? -7.993 8.156 -13.700 1.00 80.19 296 LEU A O 1
ATOM 2378 N N . GLU A 1 297 ? -8.304 7.230 -15.738 1.00 76.06 297 GLU A N 1
ATOM 2379 C CA . GLU A 1 297 ? -9.645 7.778 -16.000 1.00 76.06 297 GLU A CA 1
ATOM 2380 C C . GLU A 1 297 ? -10.712 6.922 -15.339 1.00 76.06 297 GLU A C 1
ATOM 2382 O O . GLU A 1 297 ? -11.536 7.407 -14.570 1.00 76.06 297 GLU A O 1
ATOM 2387 N N . ASP A 1 298 ? -10.674 5.639 -15.672 1.00 72.44 298 ASP A N 1
ATOM 2388 C CA . ASP A 1 298 ? -11.660 4.655 -15.292 1.00 72.44 298 ASP A CA 1
ATOM 2389 C C . ASP A 1 298 ? -10.904 3.426 -14.788 1.00 72.44 298 ASP A C 1
ATOM 2391 O O . ASP A 1 298 ? -10.359 2.663 -15.591 1.00 72.44 298 ASP A O 1
ATOM 2395 N N . PRO A 1 299 ? -10.871 3.199 -13.464 1.00 66.06 299 PRO A N 1
ATOM 2396 C CA . PRO A 1 299 ? -10.215 2.037 -12.875 1.00 66.06 299 PRO A CA 1
ATOM 2397 C C . PRO A 1 299 ? -10.755 0.701 -13.401 1.00 66.06 299 PRO A C 1
ATOM 2399 O O . PRO A 1 299 ? -10.088 -0.318 -13.267 1.00 66.06 299 PRO A O 1
ATOM 2402 N N . LYS A 1 300 ? -11.945 0.682 -14.021 1.00 62.91 300 LYS A N 1
ATOM 2403 C CA . LYS A 1 300 ? -12.501 -0.516 -14.669 1.00 62.91 300 LYS A CA 1
ATOM 2404 C C . LYS A 1 300 ? -11.844 -0.827 -16.016 1.00 62.91 300 LYS A C 1
ATOM 2406 O O . LYS A 1 300 ? -12.080 -1.901 -16.563 1.00 62.91 300 LYS A O 1
ATOM 2411 N N . GLN A 1 301 ? -11.055 0.101 -16.560 1.00 61.38 301 GLN A N 1
ATOM 2412 C CA . GLN A 1 301 ? -10.431 -0.000 -17.878 1.00 61.38 301 GLN A CA 1
ATOM 2413 C C . GLN A 1 301 ? -8.974 -0.503 -17.860 1.00 61.38 301 GLN A C 1
ATOM 2415 O O . GLN A 1 301 ? -8.383 -0.613 -18.934 1.00 61.38 301 GLN A O 1
ATOM 2420 N N . GLY A 1 302 ? -8.376 -0.895 -16.722 1.00 55.25 302 GLY A N 1
ATOM 2421 C CA . GLY A 1 302 ? -7.074 -1.587 -16.792 1.00 55.25 302 GLY A CA 1
ATOM 2422 C C . GLY A 1 302 ? -6.450 -2.055 -15.475 1.00 55.25 302 GLY A C 1
ATOM 2423 O O . GLY A 1 302 ? -7.056 -1.869 -14.426 1.00 55.25 302 GLY A O 1
ATOM 2424 N N . PRO A 1 303 ? -5.208 -2.594 -15.498 1.00 55.25 303 PRO A N 1
ATOM 2425 C CA . PRO A 1 303 ? -4.454 -3.178 -16.614 1.00 55.25 303 PRO A CA 1
ATOM 2426 C C . PRO A 1 303 ? -4.427 -4.721 -16.538 1.00 55.25 303 PRO A C 1
ATOM 2428 O O . PRO A 1 303 ? -4.439 -5.302 -15.460 1.00 55.25 303 PRO A O 1
ATOM 2431 N N . ALA A 1 304 ? -4.337 -5.395 -17.689 1.00 56.31 304 ALA A N 1
ATOM 2432 C CA . ALA A 1 304 ? -4.428 -6.859 -17.747 1.00 56.31 304 ALA A CA 1
ATOM 2433 C C . ALA A 1 304 ? -3.098 -7.615 -17.542 1.00 56.31 304 ALA A C 1
ATOM 2435 O O . ALA A 1 304 ? -3.148 -8.835 -17.417 1.00 56.31 304 ALA A O 1
ATOM 2436 N N . ARG A 1 305 ? -1.920 -6.956 -17.601 1.00 74.31 305 ARG A N 1
ATOM 2437 C CA . ARG A 1 305 ? -0.580 -7.587 -17.467 1.00 74.31 305 ARG A CA 1
ATOM 2438 C C . ARG A 1 305 ? 0.500 -6.590 -17.036 1.00 74.31 305 ARG A C 1
ATOM 2440 O O . ARG A 1 305 ? 0.402 -5.404 -17.353 1.00 74.31 305 ARG A O 1
ATOM 2447 N N . GLY A 1 306 ? 1.548 -7.085 -16.374 1.00 87.19 306 GLY A N 1
ATOM 2448 C CA . GLY A 1 306 ? 2.759 -6.311 -16.070 1.00 87.19 306 GLY A CA 1
ATOM 2449 C C . GLY A 1 306 ? 3.710 -6.194 -17.268 1.00 87.19 306 GLY A C 1
ATOM 2450 O O . GLY A 1 306 ? 3.553 -6.886 -18.270 1.00 87.19 306 GLY A O 1
ATOM 2451 N N . LEU A 1 307 ? 4.722 -5.336 -17.167 1.00 92.00 307 LEU A N 1
ATOM 2452 C CA . LEU A 1 307 ? 5.824 -5.229 -18.125 1.00 92.00 307 LEU A CA 1
ATOM 2453 C C . LEU A 1 307 ? 7.066 -5.893 -17.527 1.00 92.00 307 LEU A C 1
ATOM 2455 O O . LEU A 1 307 ? 7.448 -5.569 -16.405 1.00 92.00 307 LEU A O 1
ATOM 2459 N N . HIS A 1 308 ? 7.709 -6.803 -18.254 1.00 94.75 308 HIS A N 1
ATOM 2460 C CA . HIS A 1 308 ? 8.956 -7.430 -17.817 1.00 94.75 308 HIS A CA 1
ATOM 2461 C C . HIS A 1 308 ? 10.107 -6.979 -18.714 1.00 94.75 308 HIS A C 1
ATOM 2463 O O . HIS A 1 308 ? 10.137 -7.304 -19.895 1.00 94.75 308 HIS A O 1
ATOM 2469 N N . LEU A 1 309 ? 11.040 -6.210 -18.155 1.00 95.00 309 LEU A N 1
ATOM 2470 C CA . LEU A 1 309 ? 12.239 -5.728 -18.833 1.00 95.00 309 LEU A CA 1
ATOM 2471 C C . LEU A 1 309 ? 13.415 -6.628 -18.448 1.00 95.00 309 LEU A C 1
ATOM 2473 O O . LEU A 1 309 ? 13.899 -6.564 -17.315 1.00 95.00 309 LEU A O 1
ATOM 2477 N N . TYR A 1 310 ? 13.895 -7.442 -19.385 1.00 94.38 310 TYR A N 1
ATOM 2478 C CA . TYR A 1 310 ? 15.088 -8.266 -19.184 1.00 94.38 310 TYR A CA 1
ATOM 2479 C C . TYR A 1 310 ? 16.230 -7.819 -20.091 1.00 94.38 310 TYR A C 1
ATOM 2481 O O . TYR A 1 310 ? 16.011 -7.100 -21.052 1.00 94.38 310 TYR A O 1
ATOM 2489 N N . GLY A 1 311 ? 17.463 -8.185 -19.757 1.00 90.81 311 GLY A N 1
ATOM 2490 C CA . GLY A 1 311 ? 18.648 -7.827 -20.543 1.00 90.81 311 GLY A CA 1
ATOM 2491 C C . GLY A 1 311 ? 19.861 -7.583 -19.649 1.00 90.81 311 GLY A C 1
ATOM 2492 O O . GLY A 1 311 ? 19.735 -7.661 -18.425 1.00 90.81 311 GLY A O 1
ATOM 2493 N N . PRO A 1 312 ? 21.037 -7.254 -20.204 1.00 88.38 312 PRO A N 1
ATOM 2494 C CA . PRO A 1 312 ? 22.270 -7.134 -19.429 1.00 88.38 312 PRO A CA 1
ATOM 2495 C C . PRO A 1 312 ? 22.179 -6.118 -18.268 1.00 88.38 312 PRO A C 1
ATOM 2497 O O . PRO A 1 312 ? 21.365 -5.184 -18.291 1.00 88.38 312 PRO A O 1
ATOM 2500 N N . PRO A 1 313 ? 22.996 -6.266 -17.212 1.00 87.00 313 PRO A N 1
ATOM 2501 C CA . PRO A 1 313 ? 23.033 -5.297 -16.125 1.00 87.00 313 PRO A CA 1
ATOM 2502 C C . PRO A 1 313 ? 23.578 -3.949 -16.616 1.00 87.00 313 PRO A C 1
ATOM 2504 O O . PRO A 1 313 ? 24.448 -3.883 -17.480 1.00 87.00 313 PRO A O 1
ATOM 2507 N N . GLY A 1 314 ? 23.083 -2.849 -16.043 1.00 84.00 314 GLY A N 1
ATOM 2508 C CA . GLY A 1 314 ? 23.614 -1.511 -16.330 1.00 84.00 314 GLY A CA 1
ATOM 2509 C C . GLY A 1 314 ? 23.212 -0.909 -17.680 1.00 84.00 314 GLY A C 1
ATOM 2510 O O . GLY A 1 314 ? 23.745 0.136 -18.037 1.00 84.00 314 GLY A O 1
ATOM 2511 N N . VAL A 1 315 ? 22.282 -1.522 -18.418 1.00 88.25 315 VAL A N 1
ATOM 2512 C CA . VAL A 1 315 ? 21.777 -0.985 -19.699 1.00 88.25 315 VAL A CA 1
ATOM 2513 C C . VAL A 1 315 ? 20.740 0.129 -19.537 1.00 88.25 315 VAL A C 1
ATOM 2515 O O . VAL A 1 315 ? 20.403 0.770 -20.513 1.00 88.25 315 VAL A O 1
ATOM 2518 N N . GLY A 1 316 ? 20.238 0.395 -18.325 1.00 87.88 316 GLY A N 1
ATOM 2519 C CA . GLY A 1 316 ? 19.305 1.507 -18.081 1.00 87.88 316 GLY A CA 1
ATOM 2520 C C . GLY A 1 316 ? 17.845 1.124 -17.807 1.00 87.88 316 GLY A C 1
ATOM 2521 O O . GLY A 1 316 ? 16.999 2.011 -17.795 1.00 87.88 316 GLY A O 1
ATOM 2522 N N . LYS A 1 317 ? 17.533 -0.146 -17.503 1.00 92.19 317 LYS A N 1
ATOM 2523 C CA . LYS A 1 317 ? 16.171 -0.612 -17.138 1.00 92.19 317 LYS A CA 1
ATOM 2524 C C . LYS A 1 317 ? 15.541 0.206 -15.994 1.00 92.19 317 LYS A C 1
ATOM 2526 O O . LYS A 1 317 ? 14.465 0.781 -16.141 1.00 92.19 317 LYS A O 1
ATOM 2531 N N . THR A 1 318 ? 16.256 0.333 -14.874 1.00 91.44 318 THR A N 1
ATOM 2532 C CA . THR A 1 318 ? 15.850 1.141 -13.708 1.00 91.44 318 THR A CA 1
ATOM 2533 C C . THR A 1 318 ? 15.734 2.629 -14.059 1.00 91.44 318 THR A C 1
ATOM 2535 O O . THR A 1 318 ? 14.843 3.319 -13.565 1.00 91.44 318 THR A O 1
ATOM 2538 N N . HIS A 1 319 ? 16.624 3.137 -14.922 1.00 90.19 319 HIS A N 1
ATOM 2539 C CA . HIS A 1 319 ? 16.602 4.530 -15.374 1.00 90.19 319 HIS A CA 1
ATOM 2540 C C . HIS A 1 319 ? 15.347 4.814 -16.209 1.00 90.19 319 HIS A C 1
ATOM 2542 O O . HIS A 1 319 ? 14.633 5.762 -15.905 1.00 90.19 319 HIS A O 1
ATOM 2548 N N . PHE A 1 320 ? 15.007 3.934 -17.155 1.00 92.88 320 PHE A N 1
ATOM 2549 C CA . PHE A 1 320 ? 13.780 4.024 -17.946 1.00 92.88 320 PHE A CA 1
ATOM 2550 C C . PHE A 1 320 ? 12.526 4.108 -17.066 1.00 92.88 320 PHE A C 1
ATOM 2552 O O . PHE A 1 320 ? 11.711 5.010 -17.245 1.00 92.88 320 PHE A O 1
ATOM 2559 N N . ALA A 1 321 ? 12.386 3.223 -16.071 1.00 91.38 321 ALA A N 1
ATOM 2560 C CA . ALA A 1 321 ? 11.227 3.229 -15.174 1.00 91.38 321 ALA A CA 1
ATOM 2561 C C . ALA A 1 321 ? 11.103 4.536 -14.362 1.00 91.38 321 ALA A C 1
ATOM 2563 O O . ALA A 1 321 ? 9.994 5.030 -14.145 1.00 91.38 321 ALA A O 1
ATOM 2564 N N . ARG A 1 322 ? 12.232 5.122 -13.938 1.00 90.25 322 ARG A N 1
ATOM 2565 C CA . ARG A 1 322 ? 12.255 6.423 -13.245 1.00 90.25 322 ARG A CA 1
ATOM 2566 C C . ARG A 1 322 ? 11.882 7.569 -14.183 1.00 90.25 322 ARG A C 1
ATOM 2568 O O . ARG A 1 322 ? 11.000 8.354 -13.838 1.00 90.25 322 ARG A O 1
ATOM 2575 N N . SER A 1 323 ? 12.492 7.623 -15.368 1.00 91.31 323 SER A N 1
ATOM 2576 C CA . SER A 1 323 ? 12.199 8.646 -16.376 1.00 91.31 323 SER A CA 1
ATOM 2577 C C . SER A 1 323 ? 10.744 8.584 -16.837 1.00 91.31 323 SER A C 1
ATOM 2579 O O . SER A 1 323 ? 10.110 9.617 -17.013 1.00 91.31 323 SER A O 1
ATOM 2581 N N . LEU A 1 324 ? 10.159 7.388 -16.940 1.00 91.38 324 LEU A N 1
ATOM 2582 C CA . LEU A 1 324 ? 8.758 7.216 -17.312 1.00 91.38 324 LEU A CA 1
ATOM 2583 C C . LEU A 1 324 ? 7.801 7.934 -16.354 1.00 91.38 324 LEU A C 1
ATOM 2585 O O . LEU A 1 324 ? 6.880 8.621 -16.794 1.00 91.38 324 LEU A O 1
ATOM 2589 N N . LYS A 1 325 ? 8.033 7.819 -15.043 1.00 88.69 325 LYS A N 1
ATOM 2590 C CA . LYS A 1 325 ? 7.252 8.546 -14.033 1.00 88.69 325 LYS A CA 1
ATOM 2591 C C . LYS A 1 325 ? 7.417 10.061 -14.175 1.00 88.69 325 LYS A C 1
ATOM 2593 O O . LYS A 1 325 ? 6.447 10.800 -14.013 1.00 88.69 325 LYS A O 1
ATOM 2598 N N . GLU A 1 326 ? 8.620 10.536 -14.481 1.00 88.81 326 GLU A N 1
ATOM 2599 C CA . GLU A 1 326 ? 8.863 11.960 -14.741 1.00 88.81 326 GLU A CA 1
ATOM 2600 C C . GLU A 1 326 ? 8.082 12.431 -15.968 1.00 88.81 326 GLU A C 1
ATOM 2602 O O . GLU A 1 326 ? 7.335 13.397 -15.859 1.00 88.81 326 GLU A O 1
ATOM 2607 N N . TRP A 1 327 ? 8.122 11.690 -17.077 1.00 90.94 327 TRP A N 1
ATOM 2608 C CA . TRP A 1 327 ? 7.377 12.029 -18.293 1.00 90.94 327 TRP A CA 1
ATOM 2609 C C . TRP A 1 327 ? 5.861 12.039 -18.082 1.00 90.94 327 TRP A C 1
ATOM 2611 O O . TRP A 1 327 ? 5.176 12.912 -18.610 1.00 90.94 327 TRP A O 1
ATOM 2621 N N . ILE A 1 328 ? 5.325 11.097 -17.297 1.00 87.88 328 ILE A N 1
ATOM 2622 C CA . ILE A 1 328 ? 3.897 11.063 -16.945 1.00 87.88 328 ILE A CA 1
ATOM 2623 C C . ILE A 1 328 ? 3.521 12.294 -16.112 1.00 87.88 328 ILE A C 1
ATOM 2625 O O . ILE A 1 328 ? 2.494 12.924 -16.367 1.00 87.88 328 ILE A O 1
ATOM 2629 N N . ASN A 1 329 ? 4.354 12.658 -15.135 1.00 84.69 329 ASN A N 1
ATOM 2630 C CA . ASN A 1 329 ? 4.102 13.820 -14.290 1.00 84.69 329 ASN A CA 1
ATOM 2631 C C . ASN A 1 329 ? 4.266 15.141 -15.062 1.00 84.69 329 ASN A C 1
ATOM 2633 O O . ASN A 1 329 ? 3.411 16.010 -14.931 1.00 84.69 329 ASN A O 1
ATOM 2637 N N . GLU A 1 330 ? 5.276 15.282 -15.921 1.00 85.12 330 GLU A N 1
ATOM 2638 C CA . GLU A 1 330 ? 5.428 16.429 -16.830 1.00 85.12 330 GLU A CA 1
ATOM 2639 C C . GLU A 1 330 ? 4.205 16.581 -17.738 1.00 85.12 330 GLU A C 1
ATOM 2641 O O . GLU A 1 330 ? 3.622 17.658 -17.827 1.00 85.12 330 GLU A O 1
ATOM 2646 N N . ALA A 1 331 ? 3.750 15.485 -18.356 1.00 83.44 331 ALA A N 1
ATOM 2647 C CA . ALA A 1 331 ? 2.568 15.502 -19.213 1.00 83.44 331 ALA A CA 1
ATOM 2648 C C . ALA A 1 331 ? 1.286 15.910 -18.460 1.00 83.44 331 ALA A C 1
ATOM 2650 O O . ALA A 1 331 ? 0.331 16.361 -19.092 1.00 83.44 331 ALA A O 1
ATOM 2651 N N . SER A 1 332 ? 1.269 15.761 -17.130 1.00 74.38 332 SER A N 1
ATOM 2652 C CA . SER A 1 332 ? 0.140 16.112 -16.266 1.00 74.38 332 SER A CA 1
ATOM 2653 C C . SER A 1 332 ? 0.138 17.549 -15.737 1.00 74.38 332 SER A C 1
ATOM 2655 O O . SER A 1 332 ? -0.940 18.089 -15.481 1.00 74.38 332 SER A O 1
ATOM 2657 N N . GLN A 1 333 ? 1.312 18.174 -15.580 1.00 63.12 333 GLN A N 1
ATOM 2658 C CA . GLN A 1 333 ? 1.462 19.487 -14.932 1.00 63.12 333 GLN A CA 1
ATOM 2659 C C . GLN A 1 333 ? 0.769 20.623 -15.695 1.00 63.12 333 GLN A C 1
ATOM 2661 O O . GLN A 1 333 ? 0.290 21.567 -15.071 1.00 63.12 333 GLN A O 1
ATOM 2666 N N . ASP A 1 334 ? 0.606 20.487 -17.011 1.00 57.44 334 ASP A N 1
ATOM 2667 C CA . ASP A 1 334 ? -0.134 21.447 -17.840 1.00 57.44 334 ASP A CA 1
ATOM 2668 C C . ASP A 1 334 ? -1.633 21.552 -17.474 1.00 57.44 334 ASP A C 1
ATOM 2670 O O . ASP A 1 334 ? -2.297 22.499 -17.887 1.00 57.44 334 ASP A O 1
ATOM 2674 N N . ASN A 1 335 ? -2.182 20.606 -16.694 1.00 54.75 335 ASN A N 1
ATOM 2675 C CA . ASN A 1 335 ? -3.620 20.478 -16.418 1.00 54.75 335 ASN A CA 1
ATOM 2676 C C . ASN A 1 335 ? -4.019 20.672 -14.934 1.00 54.75 335 ASN A C 1
ATOM 2678 O O . ASN A 1 335 ? -5.111 20.261 -14.548 1.00 54.75 335 ASN A O 1
ATOM 2682 N N . PHE A 1 336 ? -3.181 21.303 -14.094 1.00 50.50 336 PHE A N 1
ATOM 2683 C CA . PHE A 1 336 ? -3.481 21.633 -12.677 1.00 50.50 336 PHE A CA 1
ATOM 2684 C C . PHE A 1 336 ? -3.748 20.437 -11.730 1.00 50.50 336 PHE A C 1
ATOM 2686 O O . PHE A 1 336 ? -4.186 20.625 -10.594 1.00 50.50 336 PHE A O 1
ATOM 2693 N N . LEU A 1 337 ? -3.482 19.204 -12.165 1.00 50.69 337 LEU A N 1
ATOM 2694 C CA . LEU A 1 337 ? -3.732 17.999 -11.375 1.00 50.69 337 LEU A CA 1
ATOM 2695 C C . LEU A 1 337 ? -2.571 17.714 -10.409 1.00 50.69 337 LEU A C 1
ATOM 2697 O O . LEU A 1 337 ? -1.403 17.752 -10.794 1.00 50.69 337 LEU A O 1
ATOM 2701 N N . GLU A 1 338 ? -2.900 17.386 -9.155 1.00 55.25 338 GLU A N 1
ATOM 2702 C CA . GLU A 1 338 ? -1.962 16.792 -8.189 1.00 55.25 338 GLU A CA 1
ATOM 2703 C C . GLU A 1 338 ? -1.225 15.589 -8.813 1.00 55.25 338 GLU A C 1
ATOM 2705 O O . GLU A 1 338 ? -1.773 14.910 -9.685 1.00 55.25 338 GLU A O 1
ATOM 2710 N N . SER A 1 339 ? 0.011 15.313 -8.366 1.00 59.25 339 SER A N 1
ATOM 2711 C CA . SER A 1 339 ? 0.915 14.332 -8.991 1.00 59.25 339 SER A CA 1
ATOM 2712 C C . SER A 1 339 ? 0.205 13.020 -9.346 1.00 59.25 339 SER A C 1
ATOM 2714 O O . SER A 1 339 ? -0.223 12.259 -8.469 1.00 59.25 339 SER A O 1
ATOM 2716 N N . ILE A 1 340 ? 0.086 12.758 -10.647 1.00 65.06 340 ILE A N 1
ATOM 2717 C CA . ILE A 1 340 ? -0.719 11.658 -11.175 1.00 65.06 340 ILE A CA 1
ATOM 2718 C C . ILE A 1 340 ? -0.105 10.298 -10.829 1.00 65.06 340 ILE A C 1
ATOM 2720 O O . ILE A 1 340 ? -0.844 9.365 -10.501 1.00 65.06 340 ILE A O 1
ATOM 2724 N N . SER A 1 341 ? 1.230 10.196 -10.840 1.00 65.69 341 SER A N 1
ATOM 2725 C CA . SER A 1 341 ? 1.940 8.935 -10.619 1.00 65.69 341 SER A CA 1
ATOM 2726 C C . SER A 1 341 ? 2.914 8.988 -9.437 1.00 65.69 341 SER A C 1
ATOM 2728 O O . SER A 1 341 ? 3.890 9.748 -9.417 1.00 65.69 341 SER A O 1
ATOM 2730 N N . GLY A 1 342 ? 2.660 8.130 -8.445 1.00 72.81 342 GLY A N 1
ATOM 2731 C CA . GLY A 1 342 ? 3.676 7.725 -7.477 1.00 72.81 342 GLY A CA 1
ATOM 2732 C C . GLY A 1 342 ? 4.771 6.896 -8.156 1.00 72.81 342 GLY A C 1
ATOM 2733 O O . GLY A 1 342 ? 4.541 6.305 -9.211 1.00 72.81 342 GLY A O 1
ATOM 2734 N N . PHE A 1 343 ? 5.955 6.839 -7.548 1.00 83.00 343 PHE A N 1
ATOM 2735 C CA . PHE A 1 343 ? 7.009 5.896 -7.925 1.00 83.00 343 PHE A CA 1
ATOM 2736 C C . PHE A 1 343 ? 7.428 5.116 -6.691 1.00 83.00 343 PHE A C 1
ATOM 2738 O O . PHE A 1 343 ? 7.716 5.725 -5.658 1.00 83.00 343 PHE A O 1
ATOM 2745 N N . GLU A 1 344 ? 7.462 3.798 -6.816 1.00 86.50 344 GLU A N 1
ATOM 2746 C CA . GLU A 1 344 ? 7.882 2.886 -5.758 1.00 86.50 344 GLU A CA 1
ATOM 2747 C C . GLU A 1 344 ? 8.882 1.899 -6.352 1.00 86.50 344 GLU A C 1
ATOM 2749 O O . GLU A 1 344 ? 8.619 1.307 -7.398 1.00 86.50 344 GLU A O 1
ATOM 2754 N N . ASN A 1 345 ? 10.035 1.758 -5.699 1.00 88.25 345 ASN A N 1
ATOM 2755 C CA . ASN A 1 345 ? 11.053 0.783 -6.069 1.00 88.25 345 ASN A CA 1
ATOM 2756 C C . ASN A 1 345 ? 11.103 -0.307 -5.005 1.00 88.25 345 ASN A C 1
ATOM 2758 O O . ASN A 1 345 ? 11.298 0.002 -3.829 1.00 88.25 345 ASN A O 1
ATOM 2762 N N . ILE A 1 346 ? 10.910 -1.554 -5.414 1.00 89.06 346 ILE A N 1
ATOM 2763 C CA . ILE A 1 346 ? 10.689 -2.681 -4.518 1.00 89.06 346 ILE A CA 1
ATOM 2764 C C . ILE A 1 346 ? 11.629 -3.808 -4.902 1.00 89.06 346 ILE A C 1
ATOM 2766 O O . ILE A 1 346 ? 11.742 -4.156 -6.074 1.00 89.06 346 ILE A O 1
ATOM 2770 N N . VAL A 1 347 ? 12.248 -4.400 -3.888 1.00 87.44 347 VAL A N 1
ATOM 2771 C CA . VAL A 1 347 ? 13.004 -5.644 -3.999 1.00 87.44 347 VAL A CA 1
ATOM 2772 C C . VAL A 1 347 ? 12.304 -6.650 -3.100 1.00 87.44 347 VAL A C 1
ATOM 2774 O O . VAL A 1 347 ? 12.144 -6.396 -1.908 1.00 87.44 347 VAL A O 1
ATOM 2777 N N . VAL A 1 348 ? 11.824 -7.748 -3.682 1.00 88.94 348 VAL A N 1
ATOM 2778 C CA . VAL A 1 348 ? 11.084 -8.784 -2.953 1.00 88.94 348 VAL A CA 1
ATOM 2779 C C . VAL A 1 348 ? 12.059 -9.875 -2.547 1.00 88.94 348 VAL A C 1
ATOM 2781 O O . VAL A 1 348 ? 12.725 -10.451 -3.403 1.00 88.94 348 VAL A O 1
ATOM 2784 N N . SER A 1 349 ? 12.136 -10.155 -1.246 1.00 85.44 349 SER A N 1
ATOM 2785 C CA . SER A 1 349 ? 13.120 -11.104 -0.709 1.00 85.44 349 SER A CA 1
ATOM 2786 C C . SER A 1 349 ? 12.511 -12.429 -0.245 1.00 85.44 349 SER A C 1
ATOM 2788 O O . SER A 1 349 ? 13.242 -13.405 -0.094 1.00 85.44 349 SER A O 1
ATOM 2790 N N . SER A 1 350 ? 11.197 -12.491 0.004 1.00 90.25 350 SER A N 1
ATOM 2791 C CA . SER A 1 350 ? 10.539 -13.715 0.482 1.00 90.25 350 SER A CA 1
ATOM 2792 C C . SER A 1 350 ? 9.120 -13.921 -0.076 1.00 90.25 350 SER A C 1
ATOM 2794 O O . SER A 1 350 ? 8.457 -12.954 -0.466 1.00 90.25 350 SER A O 1
ATOM 2796 N N . PRO A 1 351 ? 8.608 -15.170 -0.068 1.00 88.88 351 PRO A N 1
ATOM 2797 C CA . PRO A 1 351 ? 7.221 -15.469 -0.435 1.00 88.88 351 PRO A CA 1
ATOM 2798 C C . PRO A 1 351 ? 6.193 -14.729 0.425 1.00 88.88 351 PRO A C 1
ATOM 2800 O O . PRO A 1 351 ? 5.227 -14.175 -0.094 1.00 88.88 351 PRO A O 1
ATOM 2803 N N . GLU A 1 352 ? 6.431 -14.685 1.739 1.00 88.69 352 GLU A N 1
ATOM 2804 C CA . GLU A 1 352 ? 5.561 -14.018 2.715 1.00 88.69 352 GLU A CA 1
ATOM 2805 C C . GLU A 1 352 ? 5.472 -12.515 2.459 1.00 88.69 352 GLU A C 1
ATOM 2807 O O . GLU A 1 352 ? 4.435 -11.900 2.684 1.00 88.69 352 GLU A O 1
ATOM 2812 N N . GLU A 1 353 ? 6.553 -11.909 1.968 1.00 90.00 353 GLU A N 1
ATOM 2813 C CA . GLU A 1 353 ? 6.554 -10.503 1.600 1.00 90.00 353 GLU A CA 1
ATOM 2814 C C . GLU A 1 353 ? 5.659 -10.240 0.378 1.00 90.00 353 GLU A C 1
ATOM 2816 O O . GLU A 1 353 ? 4.943 -9.234 0.341 1.00 90.00 353 GLU A O 1
ATOM 2821 N N . LEU A 1 354 ? 5.671 -11.147 -0.604 1.00 88.88 354 LEU A N 1
ATOM 2822 C CA . LEU A 1 354 ? 4.900 -11.025 -1.839 1.00 88.88 354 LEU A CA 1
ATOM 2823 C C . LEU A 1 354 ? 3.400 -11.260 -1.622 1.00 88.88 354 LEU A C 1
ATOM 2825 O O . LEU A 1 354 ? 2.593 -10.435 -2.051 1.00 88.88 354 LEU A O 1
ATOM 2829 N N . GLU A 1 355 ? 3.031 -12.363 -0.967 1.00 85.81 355 GLU A N 1
ATOM 2830 C CA . GLU A 1 355 ? 1.626 -12.761 -0.761 1.00 85.81 355 GLU A CA 1
ATOM 2831 C C . GLU A 1 355 ? 1.000 -12.102 0.467 1.00 85.81 355 GLU A C 1
ATOM 2833 O O . GLU A 1 355 ? -0.202 -11.840 0.495 1.00 85.81 355 GLU A O 1
ATOM 2838 N N . GLY A 1 356 ? 1.825 -11.770 1.458 1.00 86.31 356 GLY A N 1
ATOM 2839 C CA . GLY A 1 356 ? 1.373 -11.416 2.795 1.00 86.31 356 GLY A CA 1
ATOM 2840 C C . GLY A 1 356 ? 1.079 -12.646 3.651 1.00 86.31 356 GLY A C 1
ATOM 2841 O O . GLY A 1 356 ? 1.016 -13.782 3.188 1.00 86.31 356 GLY A O 1
ATOM 2842 N N . SER A 1 357 ? 0.897 -12.393 4.939 1.00 85.56 357 SER A N 1
ATOM 2843 C CA . SER A 1 357 ? 0.455 -13.358 5.938 1.00 85.56 357 SER A CA 1
ATOM 2844 C C . SER A 1 357 ? -0.485 -12.660 6.931 1.00 85.56 357 SER A C 1
ATOM 2846 O O . SER A 1 357 ? -0.585 -11.430 6.917 1.00 85.56 357 SER A O 1
ATOM 2848 N N . PRO A 1 358 ? -1.129 -13.387 7.859 1.00 83.38 358 PRO A N 1
ATOM 2849 C CA . PRO A 1 358 ? -1.898 -12.768 8.943 1.00 83.38 358 PRO A CA 1
ATOM 2850 C C . PRO A 1 358 ? -1.080 -11.805 9.822 1.00 83.38 358 PRO A C 1
ATOM 2852 O O . PRO A 1 358 ? -1.644 -10.924 10.467 1.00 83.38 358 PRO A O 1
ATOM 2855 N N . ASN A 1 359 ? 0.249 -11.959 9.843 1.00 84.69 359 ASN A N 1
ATOM 2856 C CA . ASN A 1 359 ? 1.153 -11.164 10.676 1.00 84.69 359 ASN A CA 1
ATOM 2857 C C . ASN A 1 359 ? 1.905 -10.084 9.884 1.00 84.69 359 ASN A C 1
ATOM 2859 O O . ASN A 1 359 ? 2.409 -9.131 10.474 1.00 84.69 359 ASN A O 1
ATOM 2863 N N . SER A 1 360 ? 1.998 -10.213 8.559 1.00 87.94 360 SER A N 1
ATOM 2864 C CA . SER A 1 360 ? 2.779 -9.316 7.705 1.00 87.94 360 SER A CA 1
ATOM 2865 C C . SER A 1 360 ? 1.991 -8.902 6.456 1.00 87.94 360 SER A C 1
ATOM 2867 O O . SER A 1 360 ? 1.521 -9.755 5.705 1.00 87.94 360 SER A O 1
ATOM 2869 N N . PRO A 1 361 ? 1.833 -7.595 6.178 1.00 90.44 361 PRO A N 1
ATOM 2870 C CA . PRO A 1 361 ? 1.099 -7.151 5.001 1.00 90.44 361 PRO A CA 1
ATOM 2871 C C . PRO A 1 361 ? 1.911 -7.409 3.726 1.00 90.44 361 PRO A C 1
ATOM 2873 O O . PRO A 1 361 ? 3.120 -7.140 3.685 1.00 90.44 361 PRO A O 1
ATOM 2876 N N . SER A 1 362 ? 1.225 -7.849 2.670 1.00 90.88 362 SER A N 1
ATOM 2877 C CA . SER A 1 362 ? 1.819 -8.075 1.349 1.00 90.88 362 SER A CA 1
ATOM 2878 C C . SER A 1 362 ? 2.383 -6.791 0.736 1.00 90.88 362 SER A C 1
ATOM 2880 O O . SER A 1 362 ? 1.929 -5.684 1.049 1.00 90.88 362 SER A O 1
ATOM 2882 N N . VAL A 1 363 ? 3.346 -6.920 -0.184 1.00 91.00 363 VAL A N 1
ATOM 2883 C CA . VAL A 1 363 ? 3.916 -5.784 -0.933 1.00 91.00 363 VAL A CA 1
ATOM 2884 C C . VAL A 1 363 ? 2.822 -4.909 -1.533 1.00 91.00 363 VAL A C 1
ATOM 2886 O O . VAL A 1 363 ? 2.833 -3.691 -1.360 1.00 91.00 363 VAL A O 1
ATOM 2889 N N . PHE A 1 364 ? 1.851 -5.525 -2.202 1.00 89.00 364 PHE A N 1
ATOM 2890 C CA . PHE A 1 364 ? 0.784 -4.802 -2.879 1.00 89.00 364 PHE A CA 1
ATOM 2891 C C . PHE A 1 364 ? -0.154 -4.084 -1.908 1.00 89.00 364 PHE A C 1
ATOM 2893 O O . PHE A 1 364 ? -0.586 -2.965 -2.187 1.00 89.00 364 PHE A O 1
ATOM 2900 N N . LEU A 1 365 ? -0.392 -4.651 -0.723 1.00 89.81 365 LEU A N 1
ATOM 2901 C CA . LEU A 1 365 ? -1.171 -3.976 0.309 1.00 89.81 365 LEU A CA 1
ATOM 2902 C C . LEU A 1 365 ? -0.435 -2.754 0.878 1.00 89.81 365 LEU A C 1
ATOM 2904 O O . LEU A 1 365 ? -1.042 -1.708 1.125 1.00 89.81 365 LEU A O 1
ATOM 2908 N N . ARG A 1 366 ? 0.890 -2.853 1.050 1.00 91.06 366 ARG A N 1
ATOM 2909 C CA . ARG A 1 366 ? 1.734 -1.714 1.448 1.00 91.06 366 ARG A CA 1
ATOM 2910 C C . ARG A 1 366 ? 1.753 -0.629 0.370 1.00 91.06 366 ARG A C 1
ATOM 2912 O O . ARG A 1 366 ? 1.680 0.554 0.705 1.00 91.06 366 ARG A O 1
ATOM 2919 N N . LEU A 1 367 ? 1.788 -1.019 -0.906 1.00 89.12 367 LEU A N 1
ATOM 2920 C CA . LEU A 1 367 ? 1.700 -0.093 -2.036 1.00 89.12 367 LEU A CA 1
ATOM 2921 C C . LEU A 1 367 ? 0.370 0.653 -2.060 1.00 89.12 367 LEU A C 1
ATOM 2923 O O . LEU A 1 367 ? 0.371 1.877 -2.182 1.00 89.12 367 LEU A O 1
ATOM 2927 N N . LEU A 1 368 ? -0.744 -0.056 -1.869 1.00 87.81 368 LEU A N 1
ATOM 2928 C CA . LEU A 1 368 ? -2.065 0.561 -1.774 1.00 87.81 368 LEU A CA 1
ATOM 2929 C C . LEU A 1 368 ? -2.104 1.612 -0.659 1.00 87.81 368 LEU A C 1
ATOM 2931 O O . LEU A 1 368 ? -2.517 2.751 -0.876 1.00 87.81 368 LEU A O 1
ATOM 2935 N N . ARG A 1 369 ? -1.600 1.268 0.532 1.00 88.06 369 ARG A N 1
ATOM 2936 C CA . ARG A 1 369 ? -1.510 2.212 1.656 1.00 88.06 369 ARG A CA 1
ATOM 2937 C C . ARG A 1 369 ? -0.649 3.433 1.312 1.00 88.06 369 ARG A C 1
ATOM 2939 O O . ARG A 1 369 ? -1.038 4.560 1.629 1.00 88.06 369 ARG A O 1
ATOM 2946 N N . SER A 1 370 ? 0.498 3.233 0.661 1.00 87.50 370 SER A N 1
ATOM 2947 C CA . SER A 1 370 ? 1.372 4.327 0.214 1.00 87.50 370 SER A CA 1
ATOM 2948 C C . SER A 1 370 ? 0.646 5.259 -0.762 1.00 87.50 370 SER A C 1
ATOM 2950 O O . SER A 1 370 ? 0.655 6.476 -0.576 1.00 87.50 370 SER A O 1
ATOM 2952 N N . GLN A 1 371 ? -0.070 4.699 -1.741 1.00 84.19 371 GLN A N 1
ATOM 2953 C CA . GLN A 1 371 ? -0.855 5.452 -2.725 1.00 84.19 371 GLN A CA 1
ATOM 2954 C C . GLN A 1 371 ? -1.942 6.310 -2.087 1.00 84.19 371 GLN A C 1
ATOM 2956 O O . GLN A 1 371 ? -2.092 7.483 -2.436 1.00 84.19 371 GLN A O 1
ATOM 2961 N N . ILE A 1 372 ? -2.682 5.740 -1.133 1.00 83.50 372 ILE A N 1
ATOM 2962 C CA . ILE A 1 372 ? -3.731 6.449 -0.394 1.00 83.50 372 ILE A CA 1
ATOM 2963 C C . ILE A 1 372 ? -3.119 7.602 0.405 1.00 83.50 372 ILE A C 1
ATOM 2965 O O . ILE A 1 372 ? -3.604 8.731 0.336 1.00 83.50 372 ILE A O 1
ATOM 2969 N N . THR A 1 373 ? -2.020 7.338 1.115 1.00 82.88 373 THR A N 1
ATOM 2970 C CA . THR A 1 373 ? -1.338 8.329 1.964 1.00 82.88 373 THR A CA 1
ATOM 2971 C C . THR A 1 373 ? -0.784 9.489 1.135 1.00 82.88 373 THR A C 1
ATOM 2973 O O . THR A 1 373 ? -0.947 10.650 1.505 1.00 82.88 373 THR A O 1
ATOM 2976 N N . LYS A 1 374 ? -0.166 9.186 -0.014 1.00 81.12 374 LYS A N 1
ATOM 2977 C CA . LYS A 1 374 ? 0.379 10.174 -0.960 1.00 81.12 374 LYS A CA 1
ATOM 2978 C C . LYS A 1 374 ? -0.695 10.821 -1.841 1.00 81.12 374 LYS A C 1
ATOM 2980 O O . LYS A 1 374 ? -0.377 11.724 -2.607 1.00 81.12 374 LYS A O 1
ATOM 2985 N N . LYS A 1 375 ? -1.948 10.356 -1.757 1.00 78.06 375 LYS A N 1
ATOM 2986 C CA . LYS A 1 375 ? -3.084 10.789 -2.582 1.00 78.06 375 LYS A CA 1
ATOM 2987 C C . LYS A 1 375 ? -2.824 10.702 -4.094 1.00 78.06 375 LYS A C 1
ATOM 2989 O O . LYS A 1 375 ? -3.454 11.416 -4.870 1.00 78.06 375 LYS A O 1
ATOM 2994 N N . THR A 1 376 ? -1.989 9.776 -4.563 1.00 78.94 376 THR A N 1
ATOM 2995 C CA . THR A 1 376 ? -1.665 9.610 -5.999 1.00 78.94 376 THR A CA 1
ATOM 2996 C C . THR A 1 376 ? -2.793 8.917 -6.762 1.00 78.94 376 THR A C 1
ATOM 2998 O O . THR A 1 376 ? -3.501 8.092 -6.186 1.00 78.94 376 THR A O 1
ATOM 3001 N N . ARG A 1 377 ? -3.048 9.267 -8.033 1.00 78.06 377 ARG A N 1
ATOM 3002 C CA . ARG A 1 377 ? -4.120 8.633 -8.846 1.00 78.06 377 ARG A CA 1
ATOM 3003 C C . ARG A 1 377 ? -3.745 7.232 -9.335 1.00 78.06 377 ARG A C 1
ATOM 3005 O O . ARG A 1 377 ? -4.614 6.380 -9.430 1.00 78.06 377 ARG A O 1
ATOM 3012 N N . GLY A 1 378 ? -2.461 7.000 -9.571 1.00 82.62 378 GLY A N 1
ATOM 3013 C CA . GLY A 1 378 ? -1.891 5.679 -9.803 1.00 82.62 378 GLY A CA 1
ATOM 3014 C C . GLY A 1 378 ? -0.414 5.661 -9.434 1.00 82.62 378 GLY A C 1
ATOM 3015 O O . GLY A 1 378 ? 0.118 6.621 -8.868 1.00 82.62 378 GLY A O 1
ATOM 3016 N N . THR A 1 379 ? 0.279 4.562 -9.708 1.00 87.12 379 THR A N 1
ATOM 3017 C CA . THR A 1 379 ? 1.711 4.430 -9.387 1.00 87.12 379 THR A CA 1
ATOM 3018 C C . THR A 1 379 ? 2.439 3.597 -10.418 1.00 87.12 379 THR A C 1
ATOM 3020 O O . THR A 1 379 ? 1.940 2.567 -10.862 1.00 87.12 379 THR A O 1
ATOM 3023 N N . VAL A 1 380 ? 3.648 4.033 -10.756 1.00 90.19 380 VAL A N 1
ATOM 3024 C CA . VAL A 1 380 ? 4.625 3.209 -11.461 1.00 90.19 380 VAL A CA 1
ATOM 3025 C C . VAL A 1 380 ? 5.404 2.428 -10.407 1.00 90.19 380 VAL A C 1
ATOM 3027 O O . VAL A 1 380 ? 6.070 3.019 -9.554 1.00 90.19 380 VAL A O 1
ATOM 3030 N N . VAL A 1 381 ? 5.276 1.106 -10.438 1.00 91.75 381 VAL A N 1
ATOM 3031 C CA . VAL A 1 381 ? 5.924 0.190 -9.499 1.00 91.75 381 VAL A CA 1
ATOM 3032 C C . VAL A 1 381 ? 7.064 -0.497 -10.229 1.00 91.75 381 VAL A C 1
ATOM 3034 O O . VAL A 1 381 ? 6.825 -1.254 -11.168 1.00 91.75 381 VAL A O 1
ATOM 3037 N N . LEU A 1 382 ? 8.294 -0.242 -9.792 1.00 93.56 382 LEU A N 1
ATOM 3038 C CA . LEU A 1 382 ? 9.468 -0.972 -10.244 1.00 93.56 382 LEU A CA 1
ATOM 3039 C C . LEU A 1 382 ? 9.759 -2.102 -9.254 1.00 93.56 382 LEU A C 1
ATOM 3041 O O . LEU A 1 382 ? 10.038 -1.844 -8.086 1.00 93.56 382 LEU A O 1
ATOM 3045 N N . MET A 1 383 ? 9.697 -3.340 -9.729 1.00 92.81 383 MET A N 1
ATOM 3046 C CA . MET A 1 383 ? 10.269 -4.498 -9.053 1.00 92.81 383 MET A CA 1
ATOM 3047 C C . MET A 1 383 ? 11.677 -4.699 -9.608 1.00 92.81 383 MET A C 1
ATOM 3049 O O . MET A 1 383 ? 11.836 -5.282 -10.681 1.00 92.81 383 MET A O 1
ATOM 3053 N N . ASP A 1 384 ? 12.669 -4.124 -8.932 1.00 90.62 384 ASP A N 1
ATOM 3054 C CA . ASP A 1 384 ? 14.075 -4.255 -9.321 1.00 90.62 384 ASP A CA 1
ATOM 3055 C C . ASP A 1 384 ? 14.626 -5.599 -8.829 1.00 90.62 384 ASP A C 1
ATOM 3057 O O . ASP A 1 384 ? 14.075 -6.204 -7.906 1.00 90.62 384 ASP A O 1
ATOM 3061 N N . GLU A 1 385 ? 15.693 -6.072 -9.469 1.00 89.31 385 GLU A N 1
ATOM 3062 C CA . GLU A 1 385 ? 16.301 -7.382 -9.178 1.00 89.31 385 GLU A CA 1
ATOM 3063 C C . GLU A 1 385 ? 15.265 -8.529 -9.170 1.00 89.31 385 GLU A C 1
ATOM 3065 O O . GLU A 1 385 ? 15.223 -9.389 -8.289 1.00 89.31 385 GLU A O 1
ATOM 3070 N N . ALA A 1 386 ? 14.381 -8.537 -10.175 1.00 91.06 386 ALA A N 1
ATOM 3071 C CA . ALA A 1 386 ? 13.295 -9.503 -10.312 1.00 91.06 386 ALA A CA 1
ATOM 3072 C C . ALA A 1 386 ? 13.749 -10.909 -10.758 1.00 91.06 386 ALA A C 1
ATOM 3074 O O . ALA A 1 386 ? 12.955 -11.675 -11.306 1.00 91.06 386 ALA A O 1
ATOM 3075 N N . GLU A 1 387 ? 15.014 -11.282 -10.527 1.00 91.06 387 GLU A N 1
ATOM 3076 C CA . GLU A 1 387 ? 15.514 -12.648 -10.728 1.00 91.06 387 GLU A CA 1
ATOM 3077 C C . GLU A 1 387 ? 14.753 -13.674 -9.879 1.00 91.06 387 GLU A C 1
ATOM 3079 O O . GLU A 1 387 ? 14.616 -14.830 -10.283 1.00 91.06 387 GLU A O 1
ATOM 3084 N N . TRP A 1 388 ? 14.184 -13.246 -8.749 1.00 91.00 388 TRP A N 1
ATOM 3085 C CA . TRP A 1 388 ? 13.341 -14.078 -7.891 1.00 91.00 388 TRP A CA 1
ATOM 3086 C C . TRP A 1 388 ? 12.099 -14.631 -8.609 1.00 91.00 388 TRP A C 1
ATOM 3088 O O . TRP A 1 388 ? 11.564 -15.645 -8.179 1.00 91.00 388 TRP A O 1
ATOM 3098 N N . LEU A 1 389 ? 11.661 -14.064 -9.741 1.00 90.25 389 LEU A N 1
ATOM 3099 C CA . LEU A 1 389 ? 10.593 -14.664 -10.562 1.00 90.25 389 LEU A CA 1
ATOM 3100 C C . LEU A 1 389 ? 10.982 -16.049 -11.118 1.00 90.25 389 LEU A C 1
ATOM 3102 O O . LEU A 1 389 ? 10.109 -16.872 -11.400 1.00 90.25 389 LEU A O 1
ATOM 3106 N N . ASN A 1 390 ? 12.283 -16.322 -11.244 1.00 91.12 390 ASN A N 1
ATOM 3107 C CA . ASN A 1 390 ? 12.819 -17.616 -11.662 1.00 91.12 390 ASN A CA 1
ATOM 3108 C C . ASN A 1 390 ? 13.200 -18.524 -10.480 1.00 91.12 390 ASN A C 1
ATOM 3110 O O . ASN A 1 390 ? 13.491 -19.702 -10.700 1.00 91.12 390 ASN A O 1
ATOM 3114 N N . ASP A 1 391 ? 13.147 -18.035 -9.238 1.00 91.94 391 ASP A N 1
ATOM 3115 C CA . ASP A 1 391 ? 13.437 -18.836 -8.048 1.00 91.94 391 ASP A CA 1
ATOM 3116 C C . ASP A 1 391 ? 12.324 -19.885 -7.818 1.00 91.94 391 ASP A C 1
ATOM 3118 O O . ASP A 1 391 ? 11.141 -19.528 -7.736 1.00 91.94 391 ASP A O 1
ATOM 3122 N N . PRO A 1 392 ? 12.657 -21.187 -7.692 1.00 89.56 392 PRO A N 1
ATOM 3123 C CA . PRO A 1 392 ? 11.687 -22.245 -7.409 1.00 89.56 392 PRO A CA 1
ATOM 3124 C C . PRO A 1 392 ? 10.769 -21.969 -6.211 1.00 89.56 392 PRO A C 1
ATOM 3126 O O . PRO A 1 392 ? 9.600 -22.353 -6.243 1.00 89.56 392 PRO A O 1
ATOM 3129 N N . THR A 1 393 ? 11.274 -21.298 -5.173 1.00 91.44 393 THR A N 1
ATOM 3130 C CA . THR A 1 393 ? 10.516 -20.979 -3.953 1.00 91.44 393 THR A CA 1
ATOM 3131 C C . THR A 1 393 ? 9.466 -19.886 -4.179 1.00 91.44 393 THR A C 1
ATOM 3133 O O . THR A 1 393 ? 8.424 -19.883 -3.524 1.00 91.44 393 THR A O 1
ATOM 3136 N N . MET A 1 394 ? 9.692 -19.007 -5.158 1.00 90.19 394 MET A N 1
ATOM 3137 C CA . MET A 1 394 ? 8.867 -17.829 -5.441 1.00 90.19 394 MET A CA 1
ATOM 3138 C C . MET A 1 394 ? 7.881 -18.035 -6.594 1.00 90.19 394 MET A C 1
ATOM 3140 O O . MET A 1 394 ? 6.872 -17.335 -6.664 1.00 90.19 394 MET A O 1
ATOM 3144 N N . LYS A 1 395 ? 8.111 -19.015 -7.479 1.00 89.31 395 LYS A N 1
ATOM 3145 C CA . LYS A 1 395 ? 7.253 -19.275 -8.653 1.00 89.31 395 LYS A CA 1
ATOM 3146 C C . LYS A 1 395 ? 5.783 -19.499 -8.296 1.00 89.31 395 LYS A C 1
ATOM 3148 O O . LYS A 1 395 ? 4.902 -18.918 -8.926 1.00 89.31 395 LYS A O 1
ATOM 3153 N N . ALA A 1 396 ? 5.497 -20.359 -7.318 1.00 88.44 396 ALA A N 1
ATOM 3154 C CA . ALA A 1 396 ? 4.117 -20.646 -6.918 1.00 88.44 396 ALA A CA 1
ATOM 3155 C C . ALA A 1 396 ? 3.428 -19.424 -6.271 1.00 88.44 396 ALA A C 1
ATOM 3157 O O . ALA A 1 396 ? 2.332 -19.084 -6.724 1.00 88.44 396 ALA A O 1
ATOM 3158 N N . PRO A 1 397 ? 4.064 -18.723 -5.311 1.00 89.00 397 PRO A N 1
ATOM 3159 C CA . PRO A 1 397 ? 3.580 -17.441 -4.805 1.00 89.00 397 PRO A CA 1
ATOM 3160 C C . PRO A 1 397 ? 3.300 -16.398 -5.894 1.00 89.00 397 PRO A C 1
ATOM 3162 O O . PRO A 1 397 ? 2.206 -15.844 -5.987 1.00 89.00 397 PRO A O 1
ATOM 3165 N N . ALA A 1 398 ? 4.258 -16.187 -6.799 1.00 88.94 398 ALA A N 1
ATOM 3166 C CA . ALA A 1 398 ? 4.129 -15.221 -7.884 1.00 88.94 398 ALA A CA 1
ATOM 3167 C C . ALA A 1 398 ? 2.944 -15.548 -8.807 1.00 88.94 398 ALA A C 1
ATOM 3169 O O . ALA A 1 398 ? 2.187 -14.656 -9.180 1.00 88.94 398 ALA A O 1
ATOM 3170 N N . LYS A 1 399 ? 2.712 -16.827 -9.128 1.00 88.19 399 LYS A N 1
ATOM 3171 C CA . LYS A 1 399 ? 1.554 -17.245 -9.939 1.00 88.19 399 LYS A CA 1
ATOM 3172 C C . LYS A 1 399 ? 0.209 -16.931 -9.281 1.00 88.19 399 LYS A C 1
ATOM 3174 O O . LYS A 1 399 ? -0.740 -16.631 -10.005 1.00 88.19 399 LYS A O 1
ATOM 3179 N N . ARG A 1 400 ? 0.115 -17.023 -7.949 1.00 85.19 400 ARG A N 1
ATOM 3180 C CA . ARG A 1 400 ? -1.110 -16.700 -7.200 1.00 85.19 400 ARG A CA 1
ATOM 3181 C C . ARG A 1 400 ? -1.349 -15.197 -7.143 1.00 85.19 400 ARG A C 1
ATOM 3183 O O . ARG A 1 400 ? -2.465 -14.762 -7.402 1.00 85.19 400 ARG A O 1
ATOM 3190 N N . VAL A 1 401 ? -0.304 -14.414 -6.887 1.00 85.69 401 VAL A N 1
ATOM 3191 C CA . VAL A 1 401 ? -0.411 -12.950 -6.792 1.00 85.69 401 VAL A CA 1
ATOM 3192 C C . VAL A 1 401 ? -0.660 -12.302 -8.152 1.00 85.69 401 VAL A C 1
ATOM 3194 O O . VAL A 1 401 ? -1.502 -11.421 -8.267 1.00 85.69 401 VAL A O 1
ATOM 3197 N N . PHE A 1 402 ? 0.002 -12.775 -9.209 1.00 85.81 402 PHE A N 1
ATOM 3198 C CA . PHE A 1 402 ? -0.184 -12.276 -10.577 1.00 85.81 402 PHE A CA 1
ATOM 3199 C C . PHE A 1 402 ? -1.284 -13.021 -11.347 1.00 85.81 402 PHE A C 1
ATOM 3201 O O . PHE A 1 402 ? -1.254 -13.091 -12.582 1.00 85.81 402 PHE A O 1
ATOM 3208 N N . ASN A 1 403 ? -2.248 -13.625 -10.647 1.00 74.38 403 ASN A N 1
ATOM 3209 C CA . ASN A 1 403 ? -3.273 -14.440 -11.285 1.00 74.38 403 ASN A CA 1
ATOM 3210 C C . ASN A 1 403 ? -4.110 -13.601 -12.269 1.00 74.38 403 ASN A C 1
ATOM 3212 O O . ASN A 1 403 ? -4.634 -12.547 -11.936 1.00 74.38 403 ASN A O 1
ATOM 3216 N N . ASN A 1 404 ? -4.202 -14.064 -13.515 1.00 62.22 404 ASN A N 1
ATOM 3217 C CA . ASN A 1 404 ? -4.835 -13.376 -14.650 1.00 62.22 404 ASN A CA 1
ATOM 3218 C C . ASN A 1 404 ? -4.263 -12.009 -15.032 1.00 62.22 404 ASN A C 1
ATOM 3220 O O . ASN A 1 404 ? -4.761 -11.417 -15.984 1.00 62.22 404 ASN A O 1
ATOM 3224 N N . GLY A 1 405 ? -3.172 -11.577 -14.387 1.00 62.00 405 GLY A N 1
ATOM 3225 C CA . GLY A 1 405 ? -2.515 -10.289 -14.624 1.00 62.00 405 GLY A CA 1
ATOM 3226 C C . GLY A 1 405 ? -3.388 -9.074 -14.289 1.00 62.00 405 GLY A C 1
ATOM 3227 O O . GLY A 1 405 ? -2.943 -7.943 -14.471 1.00 62.00 405 GLY A O 1
ATOM 3228 N N . ASP A 1 406 ? -4.600 -9.309 -13.784 1.00 68.00 406 ASP A N 1
ATOM 3229 C CA . ASP A 1 406 ? -5.543 -8.283 -13.375 1.00 68.00 406 ASP A CA 1
ATOM 3230 C C . ASP A 1 406 ? -5.234 -7.875 -11.934 1.00 68.00 406 ASP A C 1
ATOM 3232 O O . ASP A 1 406 ? -5.536 -8.590 -10.979 1.00 68.00 406 ASP A O 1
ATOM 3236 N N . LEU A 1 407 ? -4.586 -6.721 -11.794 1.00 74.94 407 LEU A N 1
ATOM 3237 C CA . LEU A 1 407 ? -4.223 -6.131 -10.506 1.00 74.94 407 LEU A CA 1
ATOM 3238 C C . LEU A 1 407 ? -5.277 -5.132 -10.011 1.00 74.94 407 LEU A C 1
ATOM 3240 O O . LEU A 1 407 ? -4.972 -4.318 -9.142 1.00 74.94 407 LEU A O 1
ATOM 3244 N N . SER A 1 408 ? -6.500 -5.164 -10.555 1.00 75.31 408 SER A N 1
ATOM 3245 C CA . SER A 1 408 ? -7.611 -4.315 -10.101 1.00 75.31 408 SER A CA 1
ATOM 3246 C C . SER A 1 408 ? -8.091 -4.659 -8.689 1.00 75.31 408 SER A C 1
ATOM 3248 O O . SER A 1 408 ? -8.679 -3.811 -8.016 1.00 75.31 408 SER A O 1
ATOM 3250 N N . THR A 1 409 ? -7.818 -5.877 -8.210 1.00 79.50 409 THR A N 1
ATOM 3251 C CA . THR A 1 409 ? -8.109 -6.300 -6.838 1.00 79.50 409 THR A CA 1
ATOM 3252 C C . THR A 1 409 ? -6.930 -7.050 -6.222 1.00 79.50 409 THR A C 1
ATOM 3254 O O . THR A 1 409 ? -6.184 -7.737 -6.915 1.00 79.50 409 THR A O 1
ATOM 3257 N N . ILE A 1 410 ? -6.760 -6.925 -4.906 1.00 82.69 410 ILE A N 1
ATOM 3258 C CA . ILE A 1 410 ? -5.821 -7.731 -4.115 1.00 82.69 410 ILE A CA 1
ATOM 3259 C C . ILE A 1 410 ? -6.621 -8.624 -3.189 1.00 82.69 410 ILE A C 1
ATOM 3261 O O . ILE A 1 410 ? -7.501 -8.134 -2.484 1.00 82.69 410 ILE A O 1
ATOM 3265 N N . GLN A 1 411 ? -6.254 -9.899 -3.128 1.00 82.69 411 GLN A N 1
ATOM 3266 C CA . GLN A 1 411 ? -6.648 -10.774 -2.030 1.00 82.69 411 GLN A CA 1
ATOM 3267 C C . GLN A 1 411 ? -5.596 -10.715 -0.924 1.00 82.69 411 GLN A C 1
ATOM 3269 O O . GLN A 1 411 ? -4.400 -10.801 -1.200 1.00 82.69 411 GLN A O 1
ATOM 3274 N N . THR A 1 412 ? -6.034 -10.518 0.317 1.00 83.06 412 THR A N 1
ATOM 3275 C CA . THR A 1 412 ? -5.142 -10.450 1.476 1.00 83.06 412 THR A CA 1
ATOM 3276 C C . THR A 1 412 ? -5.716 -11.183 2.679 1.00 83.06 412 THR A C 1
ATOM 3278 O O . THR A 1 412 ? -6.855 -10.940 3.079 1.00 83.06 412 THR A O 1
ATOM 3281 N N . ASP A 1 413 ? -4.884 -12.021 3.293 1.00 84.56 413 ASP A N 1
ATOM 3282 C CA . ASP A 1 413 ? -5.188 -12.712 4.552 1.00 84.56 413 ASP A CA 1
ATOM 3283 C C . ASP A 1 413 ? -4.800 -11.864 5.776 1.00 84.56 413 ASP A C 1
ATOM 3285 O O . ASP A 1 413 ? -5.145 -12.190 6.911 1.00 84.56 413 ASP A O 1
ATOM 3289 N N . TYR A 1 414 ? -4.099 -10.740 5.562 1.00 85.69 414 TYR A N 1
ATOM 3290 C CA . TYR A 1 414 ? -3.649 -9.847 6.634 1.00 85.69 414 TYR A CA 1
ATOM 3291 C C . TYR A 1 414 ? -4.825 -9.296 7.448 1.00 85.69 414 TYR A C 1
ATOM 3293 O O . TYR A 1 414 ? -4.762 -9.218 8.669 1.00 85.69 414 TYR A O 1
ATOM 3301 N N . PHE A 1 415 ? -5.933 -8.956 6.784 1.00 84.69 415 PHE A N 1
ATOM 3302 C CA . PHE A 1 415 ? -7.155 -8.488 7.448 1.00 84.69 415 PHE A CA 1
ATOM 3303 C C . PHE A 1 415 ? -8.079 -9.630 7.904 1.00 84.69 415 PHE A C 1
ATOM 3305 O O . PHE A 1 415 ? -9.201 -9.364 8.332 1.00 84.69 415 PHE A O 1
ATOM 3312 N N . GLY A 1 416 ? -7.607 -10.877 7.848 1.00 81.50 416 GLY A N 1
ATOM 3313 C CA . GLY A 1 416 ? -8.383 -12.076 8.131 1.00 81.50 416 GLY A CA 1
ATOM 3314 C C . GLY A 1 416 ? -9.091 -12.634 6.896 1.00 81.50 416 GLY A C 1
ATOM 3315 O O . GLY A 1 416 ? -8.862 -12.206 5.763 1.00 81.50 416 GLY A O 1
ATOM 3316 N N . ASN A 1 417 ? -9.968 -13.603 7.143 1.00 76.44 417 ASN A N 1
ATOM 3317 C CA . ASN A 1 417 ? -10.718 -14.287 6.097 1.00 76.44 417 ASN A CA 1
ATOM 3318 C C . ASN A 1 417 ? -12.073 -13.602 5.886 1.00 76.44 417 ASN A C 1
ATOM 3320 O O . ASN A 1 417 ? -12.732 -13.186 6.841 1.00 76.44 417 ASN A O 1
ATOM 3324 N N . GLY A 1 418 ? -12.499 -13.509 4.629 1.00 63.88 418 GLY A N 1
ATOM 3325 C CA . GLY A 1 418 ? -13.855 -13.124 4.260 1.00 63.88 418 GLY A CA 1
ATOM 3326 C C . GLY A 1 418 ? -14.893 -14.168 4.685 1.00 63.88 418 GLY A C 1
ATOM 3327 O O . GLY A 1 418 ? -14.557 -15.249 5.169 1.00 63.88 418 GLY A O 1
ATOM 3328 N N . GLU A 1 419 ? -16.172 -13.848 4.471 1.00 61.28 419 GLU A N 1
ATOM 3329 C CA . GLU A 1 419 ? -17.309 -14.706 4.856 1.00 61.28 419 GLU A CA 1
ATOM 3330 C C . GLU A 1 419 ? -17.240 -16.113 4.225 1.00 61.28 419 GLU A C 1
ATOM 3332 O O . GLU A 1 419 ? -17.681 -17.082 4.839 1.00 61.28 419 GLU A O 1
ATOM 3337 N N . ASP A 1 420 ? -16.595 -16.232 3.060 1.00 58.81 420 ASP A N 1
ATOM 3338 C CA . ASP A 1 420 ? -16.411 -17.484 2.314 1.00 58.81 420 ASP A CA 1
ATOM 3339 C C . ASP A 1 420 ? -15.151 -18.276 2.729 1.00 58.81 420 ASP A C 1
ATOM 3341 O O . ASP A 1 420 ? -14.821 -19.299 2.130 1.00 58.81 420 ASP A O 1
ATOM 3345 N N . GLY A 1 421 ? -14.405 -17.804 3.734 1.00 65.31 421 GLY A N 1
ATOM 3346 C CA . GLY A 1 421 ? -13.152 -18.419 4.187 1.00 65.31 421 GLY A CA 1
ATOM 3347 C C . GLY A 1 421 ? -11.930 -18.117 3.310 1.00 65.31 421 GLY A C 1
ATOM 3348 O O . GLY A 1 421 ? -10.831 -18.555 3.638 1.00 65.31 421 GLY A O 1
ATOM 3349 N N . THR A 1 422 ? -12.095 -17.355 2.227 1.00 71.62 422 THR A N 1
ATOM 3350 C CA . THR A 1 422 ? -11.007 -16.835 1.380 1.00 71.62 422 THR A CA 1
ATOM 3351 C C . THR A 1 422 ? -10.530 -15.466 1.866 1.00 71.62 422 THR A C 1
ATOM 3353 O O . THR A 1 422 ? -11.317 -14.734 2.463 1.00 71.62 422 THR A O 1
ATOM 3356 N N . GLY A 1 423 ? -9.287 -15.075 1.568 1.00 75.56 423 GLY A N 1
ATOM 3357 C CA . GLY A 1 423 ? -8.755 -13.747 1.899 1.00 75.56 423 GLY A CA 1
ATOM 3358 C C . GLY A 1 423 ? -9.633 -12.584 1.414 1.00 75.56 423 GLY A C 1
ATOM 3359 O O . GLY A 1 423 ? -10.378 -12.695 0.434 1.00 75.56 423 GLY A O 1
ATOM 3360 N N . ILE A 1 424 ? -9.560 -11.447 2.107 1.00 81.00 424 ILE A N 1
ATOM 3361 C CA . ILE A 1 424 ? -10.372 -10.261 1.803 1.00 81.00 424 ILE A CA 1
ATOM 3362 C C . ILE A 1 424 ? -9.929 -9.652 0.470 1.00 81.00 424 ILE A C 1
ATOM 3364 O O . ILE A 1 424 ? -8.749 -9.365 0.273 1.00 81.00 424 ILE A O 1
ATOM 3368 N N . SER A 1 425 ? -10.889 -9.415 -0.429 1.00 82.00 425 SER A N 1
ATOM 3369 C CA . SER A 1 425 ? -10.651 -8.737 -1.706 1.00 82.00 425 SER A CA 1
ATOM 3370 C C . SER A 1 425 ? -10.807 -7.221 -1.559 1.00 82.00 425 SER A C 1
ATOM 3372 O O . SER A 1 425 ? -11.878 -6.734 -1.189 1.00 82.00 425 SER A O 1
ATOM 3374 N N . LEU A 1 426 ? -9.739 -6.474 -1.847 1.00 82.25 426 LEU A N 1
ATOM 3375 C CA . LEU A 1 426 ? -9.710 -5.011 -1.827 1.00 82.25 426 LEU A CA 1
ATOM 3376 C C . LEU A 1 426 ? -9.488 -4.454 -3.239 1.00 82.25 426 LEU A C 1
ATOM 3378 O O . LEU A 1 426 ? -8.611 -4.960 -3.942 1.00 82.25 426 LEU A O 1
ATOM 3382 N N . PRO A 1 427 ? -10.218 -3.401 -3.657 1.00 80.44 427 PRO A N 1
ATOM 3383 C CA . PRO A 1 427 ? -9.952 -2.743 -4.926 1.00 80.44 427 PRO A CA 1
ATOM 3384 C C . PRO A 1 427 ? -8.634 -1.968 -4.880 1.00 80.44 427 PRO A C 1
ATOM 3386 O O . PRO A 1 427 ? -8.315 -1.309 -3.888 1.00 80.44 427 PRO A O 1
ATOM 3389 N N . MET A 1 428 ? -7.899 -2.016 -5.984 1.00 80.69 428 MET A N 1
ATOM 3390 C CA . MET A 1 428 ? -6.637 -1.315 -6.178 1.00 80.69 428 MET A CA 1
ATOM 3391 C C . MET A 1 428 ? -6.790 -0.093 -7.061 1.00 80.69 428 MET A C 1
ATOM 3393 O O . MET A 1 428 ? -7.572 -0.078 -8.011 1.00 80.69 428 MET A O 1
ATOM 3397 N N . TYR A 1 429 ? -5.977 0.926 -6.785 1.00 80.88 429 TYR A N 1
ATOM 3398 C CA . TYR A 1 429 ? -5.770 1.985 -7.760 1.00 80.88 429 TYR A CA 1
ATOM 3399 C C . TYR A 1 429 ? -4.882 1.493 -8.910 1.00 80.88 429 TYR A C 1
ATOM 3401 O O . TYR A 1 429 ? -4.082 0.571 -8.722 1.00 80.88 429 TYR A O 1
ATOM 3409 N N . PRO A 1 430 ? -4.976 2.128 -10.090 1.00 84.50 430 PRO A N 1
ATOM 3410 C CA . PRO A 1 430 ? -4.165 1.772 -11.244 1.00 84.50 430 PRO A CA 1
ATOM 3411 C C . PRO A 1 430 ? -2.668 1.717 -10.925 1.00 84.50 430 PRO A C 1
ATOM 3413 O O . PRO A 1 430 ? -2.093 2.646 -10.344 1.00 84.50 430 PRO A O 1
ATOM 3416 N N . MET A 1 431 ? -2.016 0.643 -11.367 1.00 86.31 431 MET A N 1
ATOM 3417 C CA . MET A 1 431 ? -0.574 0.448 -11.235 1.00 86.31 431 MET A CA 1
ATOM 3418 C C . MET A 1 431 ? 0.041 0.049 -12.568 1.00 86.31 431 MET A C 1
ATOM 3420 O O . MET A 1 431 ? -0.441 -0.867 -13.228 1.00 86.31 431 MET A O 1
ATOM 3424 N N . LEU A 1 432 ? 1.146 0.695 -12.934 1.00 89.44 432 LEU A N 1
ATOM 3425 C CA . LEU A 1 432 ? 2.025 0.205 -13.986 1.00 89.44 432 LEU A CA 1
ATOM 3426 C C . LEU A 1 432 ? 3.134 -0.613 -13.332 1.00 89.44 432 LEU A C 1
ATOM 3428 O O . LEU A 1 432 ? 4.054 -0.049 -12.741 1.00 89.44 432 LEU A O 1
ATOM 3432 N N . LEU A 1 433 ? 3.028 -1.935 -13.425 1.00 91.50 433 LEU A N 1
ATOM 3433 C CA . LEU A 1 433 ? 4.026 -2.848 -12.886 1.00 91.50 433 LEU A CA 1
ATOM 3434 C C . LEU A 1 433 ? 5.153 -3.067 -13.898 1.00 91.50 433 LEU A C 1
ATOM 3436 O O . LEU A 1 433 ? 4.895 -3.527 -15.008 1.00 91.50 433 LEU A O 1
ATOM 3440 N N . ILE A 1 434 ? 6.388 -2.782 -13.496 1.00 93.44 434 ILE A N 1
ATOM 3441 C CA . ILE A 1 434 ? 7.603 -3.022 -14.275 1.00 93.44 434 ILE A CA 1
ATOM 3442 C C . ILE A 1 434 ? 8.505 -3.948 -13.461 1.00 93.44 434 ILE A C 1
ATOM 3444 O O . ILE A 1 434 ? 9.049 -3.535 -12.444 1.00 93.44 434 ILE A O 1
ATOM 3448 N N . ALA A 1 435 ? 8.677 -5.189 -13.901 1.00 94.06 435 ALA A N 1
ATOM 3449 C CA . ALA A 1 435 ? 9.667 -6.106 -13.349 1.00 94.06 435 ALA A CA 1
ATOM 3450 C C . ALA A 1 435 ? 10.963 -5.986 -14.153 1.00 94.06 435 ALA A C 1
ATOM 3452 O O . ALA A 1 435 ? 10.943 -6.171 -15.368 1.00 94.06 435 ALA A O 1
ATOM 3453 N N . ALA A 1 436 ? 12.077 -5.665 -13.501 1.00 94.81 436 ALA A N 1
ATOM 3454 C CA . ALA A 1 436 ? 13.384 -5.554 -14.135 1.00 94.81 436 ALA A CA 1
ATOM 3455 C C . ALA A 1 436 ? 14.301 -6.675 -13.643 1.00 94.81 436 ALA A C 1
ATOM 3457 O O . ALA A 1 436 ? 14.531 -6.811 -12.447 1.00 94.81 436 ALA A O 1
ATOM 3458 N N . SER A 1 437 ? 14.852 -7.464 -14.561 1.00 94.31 437 SER A N 1
ATOM 3459 C CA . SER A 1 437 ? 15.797 -8.539 -14.231 1.00 94.31 437 SER A CA 1
ATOM 3460 C C . SER A 1 437 ? 16.900 -8.640 -15.279 1.00 94.31 437 SER A C 1
ATOM 3462 O O . SER A 1 437 ? 16.857 -8.008 -16.339 1.00 94.31 437 SER A O 1
ATOM 3464 N N . ASN A 1 438 ? 17.927 -9.435 -14.992 1.00 93.31 438 ASN A N 1
ATOM 3465 C CA . ASN A 1 438 ? 18.976 -9.724 -15.968 1.00 93.31 438 ASN A CA 1
ATOM 3466 C C . ASN A 1 438 ? 18.660 -10.926 -16.870 1.00 93.31 438 ASN A C 1
ATOM 3468 O O . ASN A 1 438 ? 19.296 -11.104 -17.905 1.00 93.31 438 ASN A O 1
ATOM 3472 N N . GLN A 1 439 ? 17.666 -11.732 -16.497 1.00 92.62 439 GLN A N 1
ATOM 3473 C CA . GLN A 1 439 ? 17.273 -12.954 -17.198 1.00 92.62 439 GLN A CA 1
ATOM 3474 C C . GLN A 1 439 ? 15.787 -12.931 -17.552 1.00 92.62 439 GLN A C 1
ATOM 3476 O O . GLN A 1 439 ? 14.974 -12.372 -16.812 1.00 92.62 439 GLN A O 1
ATOM 3481 N N . LYS A 1 440 ? 15.430 -13.561 -18.674 1.00 93.88 440 LYS A N 1
ATOM 3482 C CA . LYS A 1 440 ? 14.033 -13.757 -19.073 1.00 93.88 440 LYS A CA 1
ATOM 3483 C C . LYS A 1 440 ? 13.314 -14.661 -18.058 1.00 93.88 440 LYS A C 1
ATOM 3485 O O . LYS A 1 440 ? 13.942 -15.544 -17.478 1.00 93.88 440 LYS A O 1
ATOM 3490 N N . ILE A 1 441 ? 12.011 -14.454 -17.854 1.00 92.31 441 ILE A N 1
ATOM 3491 C CA . ILE A 1 441 ? 11.188 -15.387 -17.071 1.00 92.31 441 ILE A CA 1
ATOM 3492 C C . ILE A 1 441 ? 11.157 -16.734 -17.803 1.00 92.31 441 ILE A C 1
ATOM 3494 O O . ILE A 1 441 ? 10.791 -16.790 -18.976 1.00 92.31 441 ILE A O 1
ATOM 3498 N N . GLU A 1 442 ? 11.555 -17.802 -17.117 1.00 91.88 442 GLU A N 1
ATOM 3499 C CA . GLU A 1 442 ? 11.634 -19.151 -17.695 1.00 91.88 442 GLU A CA 1
ATOM 3500 C C . GLU A 1 442 ? 10.291 -19.886 -17.680 1.00 91.88 442 GLU A C 1
ATOM 3502 O O . GLU A 1 442 ? 10.042 -20.759 -18.503 1.00 91.88 442 GLU A O 1
ATOM 3507 N N . ASP A 1 443 ? 9.432 -19.574 -16.710 1.00 90.19 443 ASP A N 1
ATOM 3508 C CA . ASP A 1 443 ? 8.149 -20.247 -16.538 1.00 90.19 443 ASP A CA 1
ATOM 3509 C C . ASP A 1 443 ? 7.078 -19.637 -17.453 1.00 90.19 443 ASP A C 1
ATOM 3511 O O . ASP A 1 443 ? 6.687 -18.488 -17.262 1.00 90.19 443 ASP A O 1
ATOM 3515 N N . ASP A 1 444 ? 6.559 -20.416 -18.405 1.00 88.12 444 ASP A N 1
ATOM 3516 C CA . ASP A 1 444 ? 5.588 -19.940 -19.404 1.00 88.12 444 ASP A CA 1
ATOM 3517 C C . ASP A 1 444 ? 4.293 -19.391 -18.786 1.00 88.12 444 ASP A C 1
ATOM 3519 O O . ASP A 1 444 ? 3.723 -18.406 -19.265 1.00 88.12 444 ASP A O 1
ATOM 3523 N N . ALA A 1 445 ? 3.818 -20.006 -17.698 1.00 86.44 445 ALA A N 1
ATOM 3524 C CA . ALA A 1 445 ? 2.590 -19.575 -17.039 1.00 86.44 445 ALA A CA 1
ATOM 3525 C C . ALA A 1 445 ? 2.771 -18.196 -16.394 1.00 86.44 445 ALA A C 1
ATOM 3527 O O . ALA A 1 445 ? 1.885 -17.349 -16.510 1.00 86.44 445 ALA A O 1
ATOM 3528 N N . LEU A 1 446 ? 3.918 -17.952 -15.758 1.00 87.44 446 LEU A N 1
ATOM 3529 C CA . LEU A 1 446 ? 4.266 -16.653 -15.194 1.00 87.44 446 LEU A CA 1
ATOM 3530 C C . LEU A 1 446 ? 4.592 -15.634 -16.293 1.00 87.44 446 LEU A C 1
ATOM 3532 O O . LEU A 1 446 ? 4.079 -14.520 -16.244 1.00 87.44 446 LEU A O 1
ATOM 3536 N N . ALA A 1 447 ? 5.349 -16.027 -17.320 1.00 88.88 447 ALA A N 1
ATOM 3537 C CA . ALA A 1 447 ? 5.672 -15.184 -18.467 1.00 88.88 447 ALA A CA 1
ATOM 3538 C C . ALA A 1 447 ? 4.405 -14.688 -19.178 1.00 88.88 447 ALA A C 1
ATOM 3540 O O . ALA A 1 447 ? 4.336 -13.526 -19.546 1.00 88.88 447 ALA A O 1
ATOM 3541 N N . SER A 1 448 ? 3.346 -15.503 -19.274 1.00 87.94 448 SER A N 1
ATOM 3542 C CA . SER A 1 448 ? 2.060 -15.084 -19.860 1.00 87.94 448 SER A CA 1
ATOM 3543 C C . SER A 1 448 ? 1.352 -13.937 -19.112 1.00 87.94 448 SER A C 1
ATOM 3545 O O . SER A 1 448 ? 0.437 -13.314 -19.660 1.00 87.94 448 SER A O 1
ATOM 3547 N N . ARG A 1 449 ? 1.755 -13.654 -17.862 1.00 87.56 449 ARG A N 1
ATOM 3548 C CA . ARG A 1 449 ? 1.236 -12.553 -17.028 1.00 87.56 449 ARG A CA 1
ATOM 3549 C C . ARG A 1 449 ? 1.979 -11.235 -17.249 1.00 87.56 449 ARG A C 1
ATOM 3551 O O . ARG A 1 449 ? 1.531 -10.203 -16.746 1.00 87.56 449 ARG A O 1
ATOM 3558 N N . PHE A 1 450 ? 3.080 -11.265 -17.999 1.00 90.62 450 PHE A N 1
ATOM 3559 C CA . PHE A 1 450 ? 3.900 -10.106 -18.319 1.00 90.62 450 PHE A CA 1
ATOM 3560 C C . PHE A 1 450 ? 4.079 -9.971 -19.832 1.00 90.62 450 PHE A C 1
ATOM 3562 O O . PHE A 1 450 ? 4.126 -10.952 -20.567 1.00 90.62 450 PHE A O 1
ATOM 3569 N N . ASP A 1 451 ? 4.230 -8.745 -20.310 1.00 91.19 451 ASP A N 1
ATOM 3570 C CA . ASP A 1 451 ? 4.802 -8.520 -21.632 1.00 91.19 451 ASP A CA 1
ATOM 3571 C C . ASP A 1 451 ? 6.325 -8.487 -21.475 1.00 91.19 451 ASP A C 1
ATOM 3573 O O . ASP A 1 451 ? 6.887 -7.524 -20.950 1.00 91.19 451 ASP A O 1
ATOM 3577 N N . CYS A 1 452 ? 6.985 -9.578 -21.864 1.00 92.12 452 CYS A N 1
ATOM 3578 C CA . CYS A 1 452 ? 8.436 -9.715 -21.774 1.00 92.12 452 CYS A CA 1
ATOM 3579 C C . CYS A 1 452 ? 9.124 -8.982 -22.929 1.00 92.12 452 CYS A C 1
ATOM 3581 O O . CYS A 1 452 ? 8.927 -9.323 -24.094 1.00 92.12 452 CYS A O 1
ATOM 3583 N N . VAL A 1 453 ? 9.975 -8.018 -22.591 1.00 93.44 453 VAL A N 1
ATOM 3584 C CA . VAL A 1 453 ? 10.715 -7.178 -23.529 1.00 93.44 453 VAL A CA 1
ATOM 3585 C C . VAL A 1 453 ? 12.210 -7.299 -23.257 1.00 93.44 453 VAL A C 1
ATOM 3587 O O . VAL A 1 453 ? 12.672 -7.026 -22.147 1.00 93.44 453 VAL A O 1
ATOM 3590 N N . ASP A 1 454 ? 12.956 -7.689 -24.292 1.00 92.50 454 ASP A N 1
ATOM 3591 C CA . ASP A 1 454 ? 14.417 -7.659 -24.282 1.00 92.50 454 ASP A CA 1
ATOM 3592 C C . ASP A 1 454 ? 14.894 -6.211 -24.404 1.00 92.50 454 ASP A C 1
ATOM 3594 O O . ASP A 1 454 ? 14.571 -5.517 -25.370 1.00 92.50 454 ASP A O 1
ATOM 3598 N N . PHE A 1 455 ? 15.608 -5.724 -23.399 1.00 91.31 455 PHE A N 1
ATOM 3599 C CA . PHE A 1 455 ? 16.038 -4.340 -23.324 1.00 91.31 455 PHE A CA 1
ATOM 3600 C C . PHE A 1 455 ? 17.319 -4.155 -24.149 1.00 91.31 455 PHE A C 1
ATOM 3602 O O . PHE A 1 455 ? 18.316 -4.834 -23.881 1.00 91.31 455 PHE A O 1
ATOM 3609 N N . PRO A 1 456 ? 17.329 -3.236 -25.131 1.00 90.56 456 PRO A N 1
ATOM 3610 C CA . PRO A 1 456 ? 18.435 -3.105 -26.069 1.00 90.56 456 PRO A CA 1
ATOM 3611 C C . PRO A 1 456 ? 19.704 -2.594 -25.379 1.00 90.56 456 PRO A C 1
ATOM 3613 O O . PRO A 1 456 ? 19.656 -1.945 -24.330 1.00 90.56 456 PRO A O 1
ATOM 3616 N N . ASN A 1 457 ? 20.858 -2.845 -25.998 1.00 88.56 457 ASN A N 1
ATOM 3617 C CA . ASN A 1 457 ? 22.115 -2.257 -25.544 1.00 88.56 457 ASN A CA 1
ATOM 3618 C C . ASN A 1 457 ? 22.191 -0.776 -25.945 1.00 88.56 457 ASN A C 1
ATOM 3620 O O . ASN A 1 457 ? 21.653 -0.388 -26.985 1.00 88.56 457 ASN A O 1
ATOM 3624 N N . PRO A 1 458 ? 22.851 0.072 -25.144 1.00 88.50 458 PRO A N 1
ATOM 3625 C CA . PRO A 1 458 ? 23.064 1.468 -25.505 1.00 88.50 458 PRO A CA 1
ATOM 3626 C C . PRO A 1 458 ? 24.005 1.598 -26.709 1.00 88.50 458 PRO A C 1
ATOM 3628 O O . PRO A 1 458 ? 24.937 0.811 -26.873 1.00 88.50 458 PRO A O 1
ATOM 3631 N N . THR A 1 459 ? 23.801 2.626 -27.536 1.00 87.44 459 THR A N 1
ATOM 3632 C CA . THR A 1 459 ? 24.730 2.912 -28.639 1.00 87.44 459 THR A CA 1
ATOM 3633 C C . THR A 1 459 ? 26.098 3.373 -28.120 1.00 87.44 459 THR A C 1
ATOM 3635 O O . THR A 1 459 ? 26.183 3.997 -27.056 1.00 87.44 459 THR A O 1
ATOM 3638 N N . PRO A 1 460 ? 27.182 3.186 -28.899 1.00 81.88 460 PRO A N 1
ATOM 3639 C CA . PRO A 1 460 ? 28.494 3.736 -28.554 1.00 81.88 460 PRO A CA 1
ATOM 3640 C C . PRO A 1 460 ? 28.477 5.256 -28.334 1.00 81.88 460 PRO A C 1
ATOM 3642 O O . PRO A 1 460 ? 29.181 5.764 -27.464 1.00 81.88 460 PRO A O 1
ATOM 3645 N N . HIS A 1 461 ? 27.641 5.982 -29.087 1.00 83.25 461 HIS A N 1
ATOM 3646 C CA . HIS A 1 461 ? 27.465 7.424 -28.915 1.00 83.25 461 HIS A CA 1
ATOM 3647 C C . HIS A 1 461 ? 26.827 7.761 -27.561 1.00 83.25 461 HIS A C 1
ATOM 3649 O O . HIS A 1 461 ? 27.319 8.638 -26.856 1.00 83.25 461 HIS A O 1
ATOM 3655 N N . ALA A 1 462 ? 25.771 7.045 -27.163 1.00 82.25 462 ALA A N 1
ATOM 3656 C CA . ALA A 1 462 ? 25.118 7.256 -25.872 1.00 82.25 462 ALA A CA 1
ATOM 3657 C C . ALA A 1 462 ? 26.046 6.936 -24.688 1.00 82.25 462 ALA A C 1
ATOM 3659 O O . ALA A 1 462 ? 26.062 7.666 -23.697 1.00 82.25 462 ALA A O 1
ATOM 3660 N N . LEU A 1 463 ? 26.867 5.884 -24.798 1.00 81.06 463 LEU A N 1
ATOM 3661 C CA . LEU A 1 463 ? 27.899 5.565 -23.804 1.00 81.06 463 LEU A CA 1
ATOM 3662 C C . LEU A 1 463 ? 28.931 6.697 -23.674 1.00 81.06 463 LEU A C 1
ATOM 3664 O O . LEU A 1 463 ? 29.303 7.071 -22.561 1.00 81.06 463 LEU A O 1
ATOM 3668 N N . LEU A 1 464 ? 29.363 7.272 -24.799 1.00 79.12 464 LEU A N 1
ATOM 3669 C CA . LEU A 1 464 ? 30.296 8.398 -24.820 1.00 79.12 464 LEU A CA 1
ATOM 3670 C C . LEU A 1 464 ? 29.693 9.655 -24.178 1.00 79.12 464 LEU A C 1
ATOM 3672 O O . LEU A 1 464 ? 30.348 10.292 -23.354 1.00 79.12 464 LEU A O 1
ATOM 3676 N N . GLU A 1 465 ? 28.456 10.003 -24.531 1.00 81.44 465 GLU A N 1
ATOM 3677 C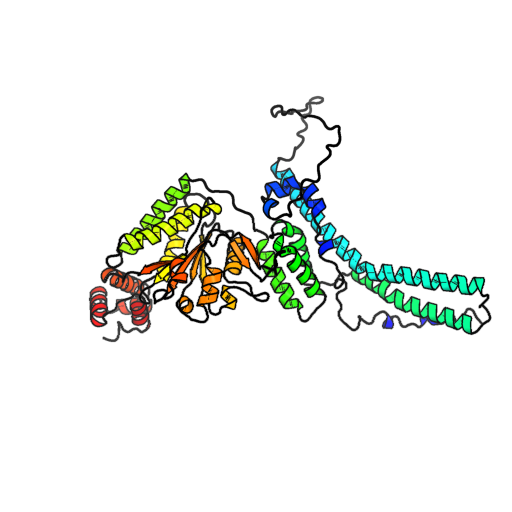 CA . GLU A 1 465 ? 27.742 11.156 -23.973 1.00 81.44 465 GLU A CA 1
ATOM 3678 C C . GLU A 1 465 ? 27.550 11.012 -22.458 1.00 81.44 465 GLU A C 1
ATOM 3680 O O . GLU A 1 465 ? 27.868 11.927 -21.697 1.00 81.44 465 GLU A O 1
ATOM 3685 N N . HIS A 1 466 ? 27.142 9.827 -21.999 1.00 81.12 466 HIS A N 1
ATOM 3686 C CA . HIS A 1 466 ? 27.004 9.538 -20.576 1.00 81.12 466 HIS A CA 1
ATOM 3687 C C . HIS A 1 466 ? 28.342 9.633 -19.830 1.00 81.12 466 HIS A C 1
ATOM 3689 O O . HIS A 1 466 ? 28.427 10.275 -18.782 1.00 81.12 466 HIS A O 1
ATOM 3695 N N . ALA A 1 467 ? 29.420 9.065 -20.381 1.00 76.00 467 ALA A N 1
ATOM 3696 C CA . ALA A 1 467 ? 30.754 9.182 -19.794 1.00 76.00 467 ALA A CA 1
ATOM 3697 C C . ALA A 1 467 ? 31.214 10.645 -19.689 1.00 76.00 467 ALA A C 1
ATOM 3699 O O . ALA A 1 467 ? 31.832 11.030 -18.693 1.00 76.00 467 ALA A O 1
ATOM 3700 N N . GLN A 1 468 ? 30.899 11.475 -20.688 1.00 74.94 468 GLN A N 1
ATOM 3701 C CA . GLN A 1 468 ? 31.197 12.907 -20.665 1.00 74.94 468 GLN A CA 1
ATOM 3702 C C . GLN A 1 468 ? 30.384 13.649 -19.602 1.00 74.94 468 GLN A C 1
ATOM 3704 O O . GLN A 1 468 ? 30.956 14.479 -18.891 1.00 74.94 468 GLN A O 1
ATOM 3709 N N . ASP A 1 469 ? 29.096 13.335 -19.459 1.00 78.88 469 ASP A N 1
ATOM 3710 C CA . ASP A 1 469 ? 28.226 13.913 -18.434 1.00 78.88 469 ASP A CA 1
ATOM 3711 C C . ASP A 1 469 ? 28.725 13.565 -17.022 1.00 78.88 469 ASP A C 1
ATOM 3713 O O . ASP A 1 469 ? 28.981 14.463 -16.214 1.00 78.88 469 ASP A O 1
ATOM 3717 N N . VAL A 1 470 ? 28.997 12.286 -16.745 1.00 77.12 470 VAL A N 1
ATOM 3718 C CA . VAL A 1 470 ? 29.548 11.835 -15.455 1.00 77.12 470 VAL A CA 1
ATOM 3719 C C . VAL A 1 470 ? 30.918 12.469 -15.184 1.00 77.12 470 VAL A C 1
ATOM 3721 O O . VAL A 1 470 ? 31.172 12.965 -14.081 1.00 77.12 470 VAL A O 1
ATOM 3724 N N . ALA A 1 471 ? 31.794 12.540 -16.192 1.00 70.38 471 ALA A N 1
ATOM 3725 C CA . ALA A 1 471 ? 33.088 13.207 -16.070 1.00 70.38 471 ALA A CA 1
ATOM 3726 C C . ALA A 1 471 ? 32.956 14.716 -15.817 1.00 70.38 471 ALA A C 1
ATOM 3728 O O . ALA A 1 471 ? 33.765 15.291 -15.088 1.00 70.38 471 ALA A O 1
ATOM 3729 N N . SER A 1 472 ? 31.939 15.363 -16.395 1.00 70.94 472 SER A N 1
ATOM 3730 C CA . SER A 1 472 ? 31.664 16.783 -16.186 1.00 70.94 472 SER A CA 1
ATOM 3731 C C . SER A 1 472 ? 31.152 17.076 -14.780 1.00 70.94 472 SER A C 1
ATOM 3733 O O . SER A 1 472 ? 31.449 18.144 -14.265 1.00 70.94 472 SER A O 1
ATOM 3735 N N . LYS A 1 473 ? 30.446 16.139 -14.138 1.00 74.88 473 LYS A N 1
ATOM 3736 C CA . LYS A 1 473 ? 29.887 16.288 -12.782 1.00 74.88 473 LYS A CA 1
ATOM 3737 C C . LYS A 1 473 ? 30.856 15.863 -11.673 1.00 74.88 473 LYS A C 1
ATOM 3739 O O . LYS A 1 473 ? 30.686 16.259 -10.523 1.00 74.88 473 LYS A O 1
ATOM 3744 N N . SER A 1 474 ? 31.884 15.080 -11.995 1.00 69.50 474 SER A N 1
ATOM 3745 C CA . SER A 1 474 ? 32.887 14.627 -11.026 1.00 69.50 474 SER A CA 1
ATOM 3746 C C . SER A 1 474 ? 33.874 15.740 -10.653 1.00 69.50 474 SER A C 1
ATOM 3748 O O . SER A 1 474 ? 34.711 16.148 -11.460 1.00 69.50 474 SER A O 1
ATOM 3750 N N . ALA A 1 475 ? 33.835 16.187 -9.394 1.00 66.44 475 ALA A N 1
ATOM 3751 C CA . ALA A 1 475 ? 34.744 17.209 -8.861 1.00 66.44 475 ALA A CA 1
ATOM 3752 C C . ALA A 1 475 ? 36.233 16.830 -9.010 1.00 66.44 475 ALA A C 1
ATOM 3754 O O . ALA A 1 475 ? 37.070 17.681 -9.309 1.00 66.44 475 ALA A O 1
ATOM 3755 N N . MET A 1 476 ? 36.565 15.541 -8.870 1.00 61.97 476 MET A N 1
ATOM 3756 C CA . MET A 1 476 ? 37.928 15.023 -9.036 1.00 61.97 476 MET A CA 1
ATOM 3757 C C . MET A 1 476 ? 38.434 15.189 -10.477 1.00 61.97 476 MET A C 1
ATOM 3759 O O . MET A 1 476 ? 39.569 15.609 -10.699 1.00 61.97 476 MET A O 1
ATOM 3763 N N . LEU A 1 477 ? 37.583 14.920 -11.470 1.00 62.41 477 LEU A N 1
ATOM 3764 C CA . LEU A 1 477 ? 37.938 15.072 -12.883 1.00 62.41 477 LEU A CA 1
ATOM 3765 C C . LEU A 1 477 ? 37.934 16.536 -13.326 1.00 62.41 477 LEU A C 1
ATOM 3767 O O . LEU A 1 477 ? 38.762 16.919 -14.148 1.00 62.41 477 LEU A O 1
ATOM 3771 N N . GLN A 1 478 ? 37.078 17.380 -12.744 1.00 63.22 478 GLN A N 1
ATOM 3772 C CA . GLN A 1 478 ? 37.135 18.830 -12.946 1.00 63.22 478 GLN A CA 1
ATOM 3773 C C . GLN A 1 478 ? 38.448 19.443 -12.426 1.00 63.22 478 GLN A C 1
ATOM 3775 O O . GLN A 1 478 ? 39.025 20.303 -13.095 1.00 63.22 478 GLN A O 1
ATOM 3780 N N . LEU A 1 479 ? 38.951 18.987 -11.271 1.00 58.03 479 LEU A N 1
ATOM 3781 C CA . LEU A 1 479 ? 40.248 19.417 -10.729 1.00 58.03 479 LEU A CA 1
ATOM 3782 C C . LEU A 1 479 ? 41.412 19.014 -11.648 1.00 58.03 479 LEU A C 1
ATOM 3784 O O . LEU A 1 479 ? 42.318 19.812 -11.879 1.00 58.03 479 LEU A O 1
ATOM 3788 N N . MET A 1 480 ? 41.349 17.817 -12.235 1.00 55.53 480 MET A N 1
ATOM 3789 C CA . MET A 1 480 ? 42.377 17.300 -13.147 1.00 55.53 480 MET A CA 1
ATOM 3790 C C . MET A 1 480 ? 42.278 17.868 -14.574 1.00 55.53 480 MET A C 1
ATOM 3792 O O . MET A 1 480 ? 43.300 18.018 -15.242 1.00 55.53 480 MET A O 1
ATOM 3796 N N . ARG A 1 481 ? 41.084 18.263 -15.047 1.00 55.31 481 ARG A N 1
ATOM 3797 C CA . ARG A 1 481 ? 40.885 18.947 -16.345 1.00 55.31 481 ARG A CA 1
ATOM 3798 C C . ARG A 1 481 ? 41.648 20.268 -16.448 1.00 55.31 481 ARG A C 1
ATOM 3800 O O . ARG A 1 481 ? 42.003 20.664 -17.553 1.00 55.31 481 ARG A O 1
ATOM 3807 N N . ARG A 1 482 ? 41.976 20.917 -15.323 1.00 49.78 482 ARG A N 1
ATOM 3808 C CA . ARG A 1 482 ? 42.866 22.094 -15.312 1.00 49.78 482 ARG A CA 1
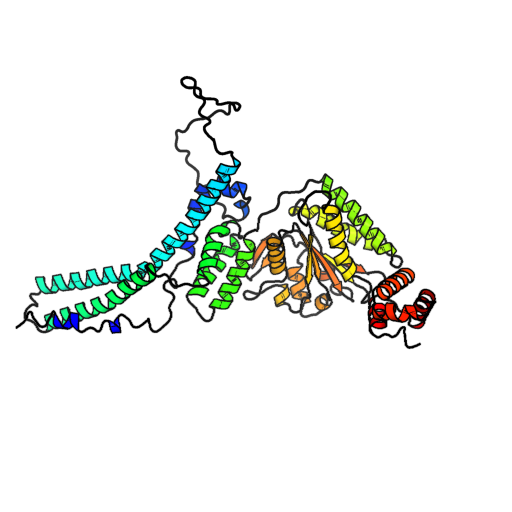ATOM 3809 C C . ARG A 1 482 ? 44.294 21.784 -15.792 1.00 49.78 482 ARG A C 1
ATOM 3811 O O . ARG A 1 482 ? 45.017 22.720 -16.108 1.00 49.78 482 ARG A O 1
ATOM 3818 N N . TYR A 1 483 ? 44.683 20.507 -15.884 1.00 43.75 483 TYR A N 1
ATOM 3819 C CA . TYR A 1 483 ? 46.034 20.067 -16.250 1.00 43.75 483 TYR A CA 1
ATOM 3820 C C . TYR A 1 483 ? 46.154 19.364 -17.623 1.00 43.75 483 TYR A C 1
ATOM 3822 O O . TYR A 1 483 ? 47.277 19.141 -18.069 1.00 43.75 483 TYR A O 1
ATOM 3830 N N . ARG A 1 484 ? 45.059 19.020 -18.331 1.00 51.22 484 ARG A N 1
ATOM 3831 C CA . ARG A 1 484 ? 45.117 18.331 -19.647 1.00 51.22 484 ARG A CA 1
ATOM 3832 C C . ARG A 1 484 ? 43.985 18.749 -20.599 1.00 51.22 484 ARG A C 1
ATOM 3834 O O . ARG A 1 484 ? 42.813 18.680 -20.245 1.00 51.22 484 ARG A O 1
ATOM 3841 N N . THR A 1 485 ? 44.343 19.104 -21.835 1.00 43.97 485 THR A N 1
ATOM 3842 C CA . THR A 1 485 ? 43.474 19.705 -22.870 1.00 43.97 485 THR A CA 1
ATOM 3843 C C . THR A 1 485 ? 42.777 18.735 -23.843 1.00 43.97 485 THR A C 1
ATOM 3845 O O . THR A 1 485 ? 42.121 19.202 -24.764 1.00 43.97 485 THR A O 1
ATOM 3848 N N . SER A 1 486 ? 42.824 17.409 -23.665 1.00 51.41 486 SER A N 1
ATOM 3849 C CA . SER A 1 486 ? 42.226 16.449 -24.624 1.00 51.41 486 SER A CA 1
ATOM 3850 C C . SER A 1 486 ? 41.234 15.471 -23.978 1.00 51.41 486 SER A C 1
ATOM 3852 O O . SER A 1 486 ? 41.446 14.265 -23.925 1.00 51.41 486 SER A O 1
ATOM 3854 N N . SER A 1 487 ? 40.128 15.975 -23.422 1.00 57.38 487 SER A N 1
ATOM 3855 C CA . SER A 1 487 ? 39.228 15.124 -22.620 1.00 57.38 487 SER A CA 1
ATOM 3856 C C . SER A 1 487 ? 38.295 14.193 -23.417 1.00 57.38 487 SER A C 1
ATOM 3858 O O . SER A 1 487 ? 37.904 13.170 -22.872 1.00 57.38 487 SER A O 1
ATOM 3860 N N . GLN A 1 488 ? 37.954 14.489 -24.680 1.00 55.59 488 GLN A N 1
ATOM 3861 C CA . GLN A 1 488 ? 37.013 13.660 -25.463 1.00 55.59 488 GLN A CA 1
ATOM 3862 C C . GLN A 1 488 ? 37.680 12.461 -26.153 1.00 55.59 488 GLN A C 1
ATOM 3864 O O . GLN A 1 488 ? 37.188 11.342 -26.020 1.00 55.59 488 GLN A O 1
ATOM 3869 N N . GLU A 1 489 ? 38.817 12.664 -26.824 1.00 57.91 489 GLU A N 1
ATOM 3870 C CA . GLU A 1 489 ? 39.549 11.585 -27.512 1.00 57.91 489 GLU A CA 1
ATOM 3871 C C . GLU A 1 489 ? 40.044 10.506 -26.537 1.00 57.91 489 GLU A C 1
ATOM 3873 O O . GLU A 1 489 ? 39.998 9.319 -26.846 1.00 57.91 489 GLU A O 1
ATOM 3878 N N . ASN A 1 490 ? 40.433 10.901 -25.320 1.00 66.88 490 ASN A N 1
ATOM 3879 C CA . ASN A 1 490 ? 40.884 9.969 -24.285 1.00 66.88 490 ASN A CA 1
ATOM 3880 C C . ASN A 1 490 ? 39.746 9.094 -23.727 1.00 66.88 490 ASN A C 1
ATOM 3882 O O . ASN A 1 490 ? 39.977 7.931 -23.402 1.00 66.88 490 ASN A O 1
ATOM 3886 N N . ILE A 1 491 ? 38.518 9.621 -23.634 1.00 68.19 491 ILE A N 1
ATOM 3887 C CA . ILE A 1 491 ? 37.356 8.851 -23.159 1.00 68.19 491 ILE A CA 1
ATOM 3888 C C . ILE A 1 491 ? 36.898 7.862 -24.238 1.00 68.19 491 ILE A C 1
ATOM 3890 O O . ILE A 1 491 ? 36.665 6.697 -23.923 1.00 68.19 491 ILE A O 1
ATOM 3894 N N . ASP A 1 492 ? 36.828 8.282 -25.505 1.00 67.94 492 ASP A N 1
ATOM 3895 C CA . ASP A 1 492 ? 36.475 7.388 -26.620 1.00 67.94 492 ASP A CA 1
ATOM 3896 C C . ASP A 1 492 ? 37.518 6.269 -26.810 1.00 67.94 492 ASP A C 1
ATOM 3898 O O . ASP A 1 492 ? 37.169 5.091 -26.935 1.00 67.94 492 ASP A O 1
ATOM 3902 N N . ALA A 1 493 ? 38.812 6.603 -26.733 1.00 68.94 493 ALA A N 1
ATOM 3903 C CA . ALA A 1 493 ? 39.892 5.618 -26.777 1.00 68.94 493 ALA A CA 1
ATOM 3904 C C . ALA A 1 493 ? 39.820 4.621 -25.606 1.00 68.94 493 ALA A C 1
ATOM 3906 O O . ALA A 1 493 ? 40.036 3.422 -25.800 1.00 68.94 493 ALA A O 1
ATOM 3907 N N . TRP A 1 494 ? 39.475 5.086 -24.401 1.00 72.25 494 TRP A N 1
ATOM 3908 C CA . TRP A 1 494 ? 39.305 4.224 -23.231 1.00 72.25 494 TRP A CA 1
ATOM 3909 C C . TRP A 1 494 ? 38.097 3.291 -23.355 1.00 72.25 494 TRP A C 1
ATOM 3911 O O . TRP A 1 494 ? 38.242 2.091 -23.111 1.00 72.25 494 TRP A O 1
ATOM 3921 N N . LEU A 1 495 ? 36.937 3.804 -23.789 1.00 72.44 495 LEU A N 1
ATOM 3922 C CA . LEU A 1 495 ? 35.727 3.001 -24.009 1.00 72.44 495 LEU A CA 1
ATOM 3923 C C . LEU A 1 495 ? 35.996 1.860 -25.001 1.00 72.44 495 LEU A C 1
ATOM 3925 O O . LEU A 1 495 ? 35.644 0.709 -24.733 1.00 72.44 495 LEU A O 1
ATOM 3929 N N . LYS A 1 496 ? 36.705 2.159 -26.100 1.00 75.19 496 LYS A N 1
ATOM 3930 C CA . LYS A 1 496 ? 37.125 1.168 -27.105 1.00 75.19 496 LYS A CA 1
ATOM 3931 C C . LYS A 1 496 ? 38.142 0.168 -26.552 1.00 75.19 496 LYS A C 1
ATOM 3933 O O . LYS A 1 496 ? 37.989 -1.031 -26.768 1.00 75.19 496 LYS A O 1
ATOM 3938 N N . LYS A 1 497 ? 39.156 0.628 -25.807 1.00 76.00 497 LYS A N 1
ATOM 3939 C CA . LYS A 1 497 ? 40.206 -0.232 -25.224 1.00 76.00 497 LYS A CA 1
ATOM 3940 C C . LYS A 1 497 ? 39.661 -1.189 -24.161 1.00 76.00 497 LYS A C 1
ATOM 3942 O O . LYS A 1 497 ? 40.102 -2.333 -24.088 1.00 76.00 497 LYS A O 1
ATOM 3947 N N . LYS A 1 498 ? 38.723 -0.731 -23.328 1.00 71.44 498 LYS A N 1
ATOM 3948 C CA . LYS A 1 498 ? 38.107 -1.531 -22.256 1.00 71.44 498 LYS A CA 1
ATOM 3949 C C . LYS A 1 498 ? 36.884 -2.328 -22.718 1.00 71.44 498 LYS A C 1
ATOM 3951 O O . LYS A 1 498 ? 36.387 -3.125 -21.931 1.00 71.44 498 LYS A O 1
ATOM 3956 N N . ASN A 1 499 ? 36.452 -2.166 -23.974 1.00 76.12 499 ASN A N 1
ATOM 3957 C CA . ASN A 1 499 ? 35.281 -2.836 -24.550 1.00 76.12 499 ASN A CA 1
ATOM 3958 C C . ASN A 1 499 ? 34.036 -2.681 -23.660 1.00 76.12 499 ASN A C 1
ATOM 3960 O O . ASN A 1 499 ? 33.370 -3.662 -23.334 1.00 76.12 499 ASN A O 1
ATOM 3964 N N . VAL A 1 500 ? 33.785 -1.448 -23.217 1.00 76.19 500 VAL A N 1
ATOM 3965 C CA . VAL A 1 500 ? 32.700 -1.122 -22.286 1.00 76.19 500 VAL A CA 1
ATOM 3966 C C . VAL A 1 500 ? 31.358 -1.236 -22.999 1.00 76.19 500 VAL A C 1
ATOM 3968 O O . VAL A 1 500 ? 31.183 -0.655 -24.070 1.00 76.19 500 VAL A O 1
ATOM 3971 N N . LYS A 1 501 ? 30.410 -1.973 -22.411 1.00 77.62 501 LYS A N 1
ATOM 3972 C CA . LYS A 1 501 ? 29.120 -2.291 -23.061 1.00 77.62 501 LYS A CA 1
ATOM 3973 C C . LYS A 1 501 ? 27.893 -1.731 -22.348 1.00 77.62 501 LYS A C 1
ATOM 3975 O O . LYS A 1 501 ? 26.792 -1.810 -22.883 1.00 77.62 501 LYS A O 1
ATOM 3980 N N . ASN A 1 502 ? 28.048 -1.193 -21.142 1.00 81.88 502 ASN A N 1
ATOM 3981 C CA . ASN A 1 502 ? 26.931 -0.697 -20.338 1.00 81.88 502 ASN A CA 1
ATOM 3982 C C . ASN A 1 502 ? 27.318 0.540 -19.509 1.00 81.88 502 ASN A C 1
ATOM 3984 O O . ASN A 1 502 ? 28.496 0.824 -19.293 1.00 81.88 502 ASN A O 1
ATOM 3988 N N . PHE A 1 503 ? 26.315 1.277 -19.022 1.00 81.38 503 PHE A N 1
ATOM 3989 C CA . PHE A 1 503 ? 26.526 2.502 -18.242 1.00 81.38 503 PHE A CA 1
ATOM 3990 C C . PHE A 1 503 ? 27.158 2.226 -16.866 1.00 81.38 503 PHE A C 1
ATOM 3992 O O . PHE A 1 503 ? 27.933 3.030 -16.355 1.00 81.38 503 PHE A O 1
ATOM 3999 N N . ARG A 1 504 ? 26.894 1.054 -16.271 1.00 79.75 504 ARG A N 1
ATOM 4000 C CA . ARG A 1 504 ? 27.423 0.687 -14.945 1.00 79.75 504 ARG A CA 1
ATOM 4001 C C . ARG A 1 504 ? 28.947 0.531 -14.944 1.00 79.75 504 ARG A C 1
ATOM 4003 O O . ARG A 1 504 ? 29.601 0.913 -13.976 1.00 79.75 504 ARG A O 1
ATOM 4010 N N . GLU A 1 505 ? 29.513 -0.026 -16.009 1.00 76.25 505 GLU A N 1
ATOM 4011 C CA . GLU A 1 505 ? 30.961 -0.147 -16.208 1.00 76.25 505 GLU A CA 1
ATOM 4012 C C . GLU A 1 505 ? 31.643 1.226 -16.311 1.00 76.25 505 GLU A C 1
ATOM 4014 O O . GLU A 1 505 ? 32.741 1.405 -15.778 1.00 76.25 505 GLU A O 1
ATOM 4019 N N . ILE A 1 506 ? 30.970 2.210 -16.919 1.00 74.81 506 ILE A N 1
ATOM 4020 C CA . ILE A 1 506 ? 31.433 3.604 -16.993 1.00 74.81 506 ILE A CA 1
ATOM 4021 C C . ILE A 1 506 ? 31.487 4.213 -15.591 1.00 74.81 506 ILE A C 1
ATOM 4023 O O . ILE A 1 506 ? 32.537 4.708 -15.175 1.00 74.81 506 ILE A O 1
ATOM 4027 N N . ASP A 1 507 ? 30.393 4.112 -14.835 1.00 75.12 507 ASP A N 1
ATOM 4028 C CA . ASP A 1 507 ? 30.310 4.626 -13.465 1.00 75.12 507 ASP A CA 1
ATOM 4029 C C . ASP A 1 507 ? 31.362 4.001 -12.539 1.00 75.12 507 ASP A C 1
ATOM 4031 O O . ASP A 1 507 ? 32.008 4.702 -11.755 1.00 75.12 507 ASP A O 1
ATOM 4035 N N . ALA A 1 508 ? 31.556 2.682 -12.624 1.00 71.62 508 ALA A N 1
ATOM 4036 C CA . ALA A 1 508 ? 32.556 1.969 -11.835 1.00 71.62 508 ALA A CA 1
ATOM 4037 C C . ALA A 1 508 ? 33.989 2.364 -12.234 1.00 71.62 508 ALA A C 1
ATOM 4039 O O . ALA A 1 508 ? 34.825 2.621 -11.366 1.00 71.62 508 ALA A O 1
ATOM 4040 N N . GLY A 1 509 ? 34.273 2.460 -13.537 1.00 66.44 509 GLY A N 1
ATOM 4041 C CA . GLY A 1 509 ? 35.583 2.860 -14.055 1.00 66.44 509 GLY A CA 1
ATOM 4042 C C . GLY A 1 509 ? 35.967 4.292 -13.672 1.00 66.44 509 GLY A C 1
ATOM 4043 O O . GLY A 1 509 ? 37.106 4.547 -13.278 1.00 66.44 509 GLY A O 1
ATOM 4044 N N . LEU A 1 510 ? 35.003 5.214 -13.716 1.00 67.00 510 LEU A N 1
ATOM 4045 C CA . LEU A 1 510 ? 35.181 6.619 -13.348 1.00 67.00 510 LEU A CA 1
ATOM 4046 C C . LEU A 1 510 ? 35.359 6.818 -11.838 1.00 67.00 510 LEU A C 1
ATOM 4048 O O . LEU A 1 510 ? 36.237 7.578 -11.429 1.00 67.00 510 LEU A O 1
ATOM 4052 N N . LYS A 1 511 ? 34.578 6.117 -11.005 1.00 62.47 511 LYS A N 1
ATOM 4053 C CA . LYS A 1 511 ? 34.704 6.172 -9.535 1.00 62.47 511 LYS A CA 1
ATOM 4054 C C . LYS A 1 511 ? 36.022 5.591 -9.031 1.00 62.47 511 LYS A C 1
ATOM 4056 O O . LYS A 1 511 ? 36.588 6.118 -8.080 1.00 62.47 511 LYS A O 1
ATOM 4061 N N . ASN A 1 512 ? 36.533 4.555 -9.693 1.00 58.84 512 ASN A N 1
ATOM 4062 C CA . ASN A 1 512 ? 37.813 3.933 -9.351 1.00 58.84 512 ASN A CA 1
ATOM 4063 C C . ASN A 1 512 ? 39.030 4.696 -9.908 1.00 58.84 512 ASN A C 1
ATOM 4065 O O . ASN A 1 512 ? 40.157 4.226 -9.772 1.00 58.84 512 ASN A O 1
ATOM 4069 N N . GLY A 1 513 ? 38.830 5.848 -10.565 1.00 55.62 513 GLY A N 1
ATOM 4070 C CA . GLY A 1 513 ? 39.918 6.641 -11.145 1.00 55.62 513 GLY A CA 1
ATOM 4071 C C . GLY A 1 513 ? 40.658 5.942 -12.292 1.00 55.62 513 GLY A C 1
ATOM 4072 O O . GLY A 1 513 ? 41.753 6.358 -12.651 1.00 55.62 513 GLY A O 1
ATOM 4073 N N . LEU A 1 514 ? 40.086 4.893 -12.897 1.00 51.03 514 LEU A N 1
ATOM 4074 C CA . LEU A 1 514 ? 40.765 4.063 -13.905 1.00 51.03 514 LEU A CA 1
ATOM 4075 C C . LEU A 1 514 ? 40.973 4.766 -15.255 1.00 51.03 514 LEU A C 1
ATOM 4077 O O . LEU A 1 514 ? 41.758 4.284 -16.065 1.00 51.03 514 LEU A O 1
ATOM 4081 N N . LEU A 1 515 ? 40.324 5.909 -15.492 1.00 51.47 515 LEU A N 1
ATOM 4082 C CA . LEU A 1 515 ? 40.657 6.803 -16.611 1.00 51.47 515 LEU A CA 1
ATOM 4083 C C . LEU A 1 515 ? 41.987 7.555 -16.412 1.00 51.47 515 LEU A C 1
ATOM 4085 O O . LEU A 1 515 ? 42.431 8.235 -17.331 1.00 51.47 515 LEU A O 1
ATOM 4089 N N . LEU A 1 516 ? 42.593 7.495 -15.219 1.00 46.19 516 LEU A N 1
ATOM 4090 C CA . LEU A 1 516 ? 43.730 8.339 -14.828 1.00 46.19 516 LEU A CA 1
ATOM 4091 C C . LEU A 1 516 ? 45.071 7.595 -14.733 1.00 46.19 516 LEU A C 1
ATOM 4093 O O . LEU A 1 516 ? 46.084 8.252 -14.509 1.00 46.19 516 LEU A O 1
ATOM 4097 N N . ILE A 1 517 ? 45.097 6.263 -14.868 1.00 44.47 517 ILE A N 1
ATOM 4098 C CA . ILE A 1 517 ? 46.3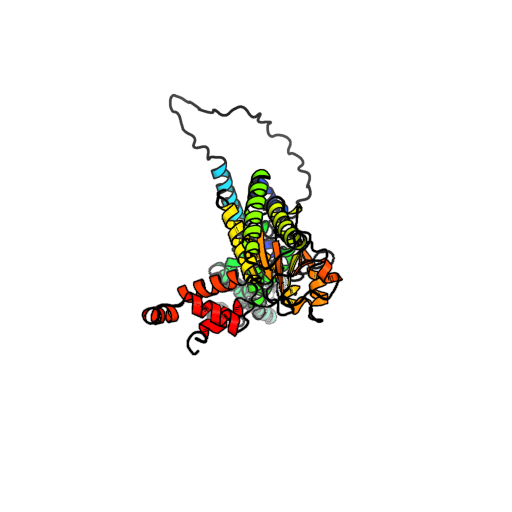12 5.450 -14.644 1.00 44.47 517 ILE A CA 1
ATOM 4099 C C . ILE A 1 517 ? 46.973 4.984 -15.959 1.00 44.47 517 ILE A C 1
ATOM 4101 O O . ILE A 1 517 ? 48.102 4.502 -15.924 1.00 44.47 517 ILE A O 1
ATOM 4105 N N . GLU A 1 518 ? 46.338 5.172 -17.121 1.00 37.66 518 GLU A N 1
ATOM 4106 C CA . GLU A 1 518 ? 46.914 4.791 -18.426 1.00 37.66 518 GLU A CA 1
ATOM 4107 C C . GLU A 1 518 ? 47.179 5.985 -19.346 1.00 37.66 518 GLU A C 1
ATOM 4109 O O . GLU A 1 518 ? 46.267 6.826 -19.526 1.00 37.66 518 GLU A O 1
#

Foldseek 3Di:
DPVPVVVVVVVPPPVVVLPDDDPDPQALCLPFQLCQLLDCVVVCVVLVVLCVVLLLVQQDPPPPCPDPPDDPDDDDDDDDDDDDFDDDPPDTDPPPPPDPVVVSVVSLVVSLVVLVVSNVVSSLCSLCVLLVVLVVVLCVLVVVLVCCVVPVVCPPPPVNVVSVVVSVVSNVVSVSSNVSSVVCNVPPDDDPCVVLSSLCSSQVSQQHNQLVVLLSVLSSCLNNPVVCNVLSVVLSVLSSLRSQNRQDAADDPVLLVQLLVQLLVVLVVVCVQFDDFDPVLSVQVSVLLSQLSNCLRPVVRDDQAAAEEAAAPFQQLVVVLVVSLVSSQVSCVVPVDDRQEAEEEDEDDALCQQQPDLRGWHPQSVVQSVCSNSVHQEYEYEHEALCCCQPPRCVVSLCVQLPSLTVQWHFHCNSHAGPVRGGDIDGGGRYHHYYYHHDDRPDPSNNVRHDYHHRGWGDLVSLLVLLVVVLVPDPVNVVCCVPDDDPRVLSSVVCVVVVDTHNVCSVVCVVVCVSPPD

Sequence (518 aa):
MRTKFSIFIFLFVPLQLFCQPPNGSQDPLGGMIYRNAFQQKDLYLEFEDVLRDLESKGNTPSVARVARKKPPHQAIVMAGPAHNEFCLNGYCIDIDVPSSKSRLENRAIEYKKACLQRLYDERRRTILQPAKVNLSLIALVMGSMGISVEMLGMNDSMGGSFSIFAALINTAFLMKEVIDSGFNLANPPDHPLNTLEEEYAIWKHTIPHQTWPMVEEKFMTARQNPFAQREAIDFIQFALGFKSFIPKTPLSNTQIQTMIHRVNARIDSFFDQYEKFDQEPKGLIKLRVGQFLLALEDPKQGPARGLHLYGPPGVGKTHFARSLKEWINEASQDNFLESISGFENIVVSSPEELEGSPNSPSVFLRLLRSQITKKTRGTVVLMDEAEWLNDPTMKAPAKRVFNNGDLSTIQTDYFGNGEDGTGISLPMYPMLLIAASNQKIEDDALASRFDCVDFPNPTPHALLEHAQDVASKSAMLQLMRRYRTSSQENIDAWLKKKNVKNFREIDAGLKNGLLLIE

Secondary structure (DSSP, 8-state):
--SSSHHHHHTSS-HHHHSSPPSS---TTTT--HHHHT--HHHHHHSHHHHHHTTGGGTS-----------S---------S----EETTEE-------HHHHHHHHHHHHHHHHHHHHHHHHHHHHHHHHHHHHHHHHHHHHHHHHHHHHS-GGG-HHHHHHHHHHHHHHHHHHHHHHHHHHHHHSPPP-THHHHHHHHHHHGGGS-GGGHHHHHHHHHHHHH-TTTHHHHHHHHHHHHTTTT--PPPPPPHHHHHHHHHHHHHHHHHHHTTBS---HHHHHHHHHHHHHHHHHTT-GGG--S-EEEEESSTTSSHHHHHHHHHHHHHHHHHTTT-S--EEEEEE----HHHHH--SSS--HHHHHHHHHHHTT-SEEEEEE-SGGGGG-HHHHHHHHHHTGGG--SEEEEEEEEE-TTSSEEEEEPPPEEEEEEESS----HHHHTTEEEEEPPPBPHHHHHHHHHHHHHH-HHHHHHHTT-S-HHHHHHHHHHHHT--SHHHHHHHHHTTTTS--

pLDDT: mean 74.72, std 18.73, range [25.48, 95.0]